Protein AF-0000000065806647 (afdb_homodimer)

Nearest PDB structures (foldseek):
  5fm0-assembly1_B  TM=8.858E-01  e=9.777E-24  Bacillus subtilis
  5fll-assembly1_A  TM=8.841E-01  e=1.327E-23  Bacillus subtilis
  5g1f-assembly1_A  TM=8.755E-01  e=1.248E-23  Bacillus subtilis
  5fm0-assembly1_A  TM=8.748E-01  e=2.163E-23  Bacillus subtilis
  5fll-assembly1_B  TM=8.699E-01  e=3.984E-23  Bacillus subtilis

Foldseek 3Di:
DKKKKKWFAAPPHTQDIDIADDDPVCVVVVVVVRVCCRCVPPVDGTPDMDMDMGDDDDDAAEFEFFDEDEDQPDDPCVLLVVLQADPQLVVLVLCQLQDPQQAAEEWEAASYHNHTDDDPPRPYAAFDQEHEPPDVPVDPDDPVVSVVRRLQRQLQVAPFWRKKWWAALDQAAQKIWIAHPVPTIYIHGNNDDHRGSRIHMYIHGHPPGPVVVSSCSRHPHHYYYDYD/DKKKKKWFAAPPHTQDIDIADDDPVCVVVVVVVRVCCRCVPPVDGTPDMDMDMGDDDDDAAEFEFFDEDEDQPDDPCVLLVVLQADPQLVVLVLCQLQDPQQAAEEWEAASYHNHTDDDPPRPYAAFDQEHEPPDVPPDPDDPVVSVVRRLQRQLQVAPFWRKKWWAALDQAAQKIWIAHPPPTIYIHGNNDDHRGSRIHMYIHGHPPGPVVVSSCSRHPHHYYYDYD

Organism: Staphylococcus epidermidis (strain ATCC 12228 / FDA PCI 1200) (NCBI:txid176280)

pLDDT: mean 89.84, std 10.52, range [40.56, 98.81]

Radius of gyration: 28.08 Å; Cα contacts (8 Å, |Δi|>4): 993; chains: 2; bounding box: 43×85×62 Å

InterPro domains:
  IPR005499 6-carboxyhexanoate--CoA ligase [MF_00668] (1-226)
  IPR005499 6-carboxyhexanoate--CoA ligase [PF03744] (2-222)

Structure (mmCIF, N/CA/C/O backbone):
data_AF-0000000065806647-model_v1
#
loop_
_entity.id
_entity.type
_entity.pdbx_description
1 polymer '6-carboxyhexanoate--CoA ligase'
#
loop_
_atom_site.group_PDB
_atom_site.id
_atom_site.type_symbol
_atom_site.label_atom_id
_atom_site.label_alt_id
_atom_site.label_comp_id
_atom_site.label_asym_id
_atom_site.label_entity_id
_atom_site.label_seq_id
_atom_site.pdbx_PDB_ins_code
_atom_site.Cartn_x
_atom_site.Cartn_y
_atom_site.Cartn_z
_atom_site.occupancy
_atom_site.B_iso_or_equiv
_atom_site.auth_seq_id
_atom_site.auth_comp_id
_atom_site.auth_asym_id
_atom_site.auth_atom_id
_atom_site.pdbx_PDB_model_num
ATOM 1 N N . MET A 1 1 ? -16.922 8.344 0.336 1 90.19 1 MET A N 1
ATOM 2 C CA . MET A 1 1 ? -15.609 8.969 0.282 1 90.19 1 MET A CA 1
ATOM 3 C C . MET A 1 1 ? -14.516 7.953 0.576 1 90.19 1 MET A C 1
ATOM 5 O O . MET A 1 1 ? -14.75 6.965 1.269 1 90.19 1 MET A O 1
ATOM 9 N N . TYR A 1 2 ? -13.414 8.172 -0.038 1 93.75 2 TYR A N 1
ATOM 10 C CA . TYR A 1 2 ? -12.258 7.297 0.129 1 93.75 2 TYR A CA 1
ATOM 11 C C . TYR A 1 2 ? -11.031 8.094 0.563 1 93.75 2 TYR A C 1
ATOM 13 O O . TYR A 1 2 ? -10.867 9.25 0.177 1 93.75 2 TYR A O 1
ATOM 21 N N . SER A 1 3 ? -10.297 7.465 1.465 1 94.5 3 SER A N 1
ATOM 22 C CA . SER A 1 3 ? -8.969 7.992 1.781 1 94.5 3 SER A CA 1
ATOM 23 C C . SER A 1 3 ? -7.906 7.395 0.87 1 94.5 3 SER A C 1
ATOM 25 O O . SER A 1 3 ? -7.867 6.18 0.666 1 94.5 3 SER A O 1
ATOM 27 N N . ILE A 1 4 ? -7.148 8.203 0.247 1 95.06 4 ILE A N 1
ATOM 28 C CA . ILE A 1 4 ? -6.031 7.746 -0.577 1 95.06 4 ILE A CA 1
ATOM 29 C C . ILE A 1 4 ? -4.719 8.273 -0.007 1 95.06 4 ILE A C 1
ATOM 31 O O . ILE A 1 4 ? -4.602 9.461 0.299 1 95.06 4 ILE A O 1
ATOM 35 N N . LYS A 1 5 ? -3.768 7.402 0.193 1 94.38 5 LYS A N 1
ATOM 36 C CA . LYS A 1 5 ? -2.469 7.73 0.772 1 94.38 5 LYS A CA 1
ATOM 37 C C . LYS A 1 5 ? -1.331 7.191 -0.09 1 94.38 5 LYS A C 1
ATOM 39 O O . LYS A 1 5 ? -1.444 6.113 -0.673 1 94.38 5 LYS A O 1
ATOM 44 N N . MET A 1 6 ? -0.292 7.949 -0.133 1 95.06 6 MET A N 1
ATOM 45 C CA . MET A 1 6 ? 0.898 7.551 -0.88 1 95.06 6 MET A CA 1
ATOM 46 C C . MET A 1 6 ? 2.156 7.738 -0.038 1 95.06 6 MET A C 1
ATOM 48 O O . MET A 1 6 ? 2.305 8.75 0.648 1 95.06 6 MET A O 1
ATOM 52 N N . ARG A 1 7 ? 2.986 6.793 -0.019 1 92.69 7 ARG A N 1
ATOM 53 C CA . ARG A 1 7 ? 4.305 6.891 0.602 1 92.69 7 ARG A CA 1
ATOM 54 C C . ARG A 1 7 ? 5.391 6.359 -0.329 1 92.69 7 ARG A C 1
ATOM 56 O O . ARG A 1 7 ? 5.262 5.258 -0.874 1 92.69 7 ARG A O 1
ATOM 63 N N . ALA A 1 8 ? 6.398 7.121 -0.507 1 93.25 8 ALA A N 1
ATOM 64 C CA . ALA A 1 8 ? 7.531 6.738 -1.348 1 93.25 8 ALA A CA 1
ATOM 65 C C . ALA A 1 8 ? 8.844 6.816 -0.569 1 93.25 8 ALA A C 1
ATOM 67 O O . ALA A 1 8 ? 9.031 7.707 0.26 1 93.25 8 ALA A O 1
ATOM 68 N N . SER A 1 9 ? 9.703 5.891 -0.825 1 91.19 9 SER A N 1
ATOM 69 C CA . SER A 1 9 ? 11 5.859 -0.146 1 91.19 9 SER A CA 1
ATOM 70 C C . SER A 1 9 ? 12.109 5.418 -1.093 1 91.19 9 SER A C 1
ATOM 72 O O . SER A 1 9 ? 11.836 4.941 -2.197 1 91.19 9 SER A O 1
ATOM 74 N N . HIS A 1 10 ? 13.312 5.738 -0.721 1 89.94 10 HIS A N 1
ATOM 75 C CA . HIS A 1 10 ? 14.539 5.227 -1.325 1 89.94 10 HIS A CA 1
ATOM 76 C C . HIS A 1 10 ? 15.438 4.578 -0.28 1 89.94 10 HIS A C 1
ATOM 78 O O . HIS A 1 10 ? 15.875 5.238 0.667 1 89.94 10 HIS A O 1
ATOM 84 N N . GLU A 1 11 ? 15.703 3.305 -0.49 1 88.62 11 GLU A N 1
ATOM 85 C CA . GLU A 1 11 ? 16.5 2.568 0.484 1 88.62 11 GLU A CA 1
ATOM 86 C C . GLU A 1 11 ? 15.961 2.756 1.898 1 88.62 11 GLU A C 1
ATOM 88 O O . GLU A 1 11 ? 16.703 3.104 2.814 1 88.62 11 GLU A O 1
ATOM 93 N N . ASP A 1 12 ? 14.648 2.738 1.975 1 86.56 12 ASP A N 1
ATOM 94 C CA . ASP A 1 12 ? 13.898 2.729 3.227 1 86.56 12 ASP A CA 1
ATOM 95 C C . ASP A 1 12 ? 13.867 4.121 3.857 1 86.56 12 ASP A C 1
ATOM 97 O O . ASP A 1 12 ? 13.375 4.289 4.973 1 86.56 12 ASP A O 1
ATOM 101 N N . ILE A 1 13 ? 14.445 5.098 3.225 1 81.62 13 ILE A N 1
ATOM 102 C CA . ILE A 1 13 ? 14.383 6.477 3.689 1 81.62 13 ILE A CA 1
ATOM 103 C C . ILE A 1 13 ? 13.188 7.188 3.045 1 81.62 13 ILE A C 1
ATOM 105 O O . ILE A 1 13 ? 13.023 7.152 1.822 1 81.62 13 ILE A O 1
ATOM 109 N N . HIS A 1 14 ? 12.453 7.738 3.816 1 82.69 14 HIS A N 1
ATOM 110 C CA . HIS A 1 14 ? 11.25 8.43 3.35 1 82.69 14 HIS A CA 1
ATOM 111 C C . HIS A 1 14 ? 11.609 9.57 2.404 1 82.69 14 HIS A C 1
ATOM 113 O O . HIS A 1 14 ? 12.492 10.375 2.701 1 82.69 14 HIS A O 1
ATOM 119 N N . ILE A 1 15 ? 10.914 9.695 1.299 1 81.88 15 ILE A N 1
ATOM 120 C CA . ILE A 1 15 ? 11.195 10.727 0.305 1 81.88 15 ILE A CA 1
ATOM 121 C C . ILE A 1 15 ? 9.969 11.609 0.111 1 81.88 15 ILE A C 1
ATOM 123 O O . ILE A 1 15 ? 10.078 12.836 0.059 1 81.88 15 ILE A O 1
ATOM 127 N N . SER A 1 16 ? 8.82 10.93 -0.002 1 82.81 16 SER A N 1
ATOM 128 C CA . SER A 1 16 ? 7.613 11.68 -0.331 1 82.81 16 SER A CA 1
ATOM 129 C C . SER A 1 16 ? 6.371 10.992 0.239 1 82.81 16 SER A C 1
ATOM 131 O O . SER A 1 16 ? 6.348 9.773 0.406 1 82.81 16 SER A O 1
ATOM 133 N N . GLY A 1 17 ? 5.375 11.805 0.562 1 85.5 17 GLY A N 1
ATOM 134 C CA . GLY A 1 17 ? 4.074 11.328 1.013 1 85.5 17 GLY A CA 1
ATOM 135 C C . GLY A 1 17 ? 2.936 12.258 0.64 1 85.5 17 GLY A C 1
ATOM 136 O O . GLY A 1 17 ? 3.164 13.414 0.283 1 85.5 17 GLY A O 1
ATOM 137 N N . ALA A 1 18 ? 1.83 11.75 0.6 1 85.75 18 ALA A N 1
ATOM 138 C CA . ALA A 1 18 ? 0.625 12.523 0.318 1 85.75 18 ALA A CA 1
ATOM 139 C C . ALA A 1 18 ? -0.629 11.766 0.733 1 85.75 18 ALA A C 1
ATOM 141 O O . ALA A 1 18 ? -0.629 10.531 0.775 1 85.75 18 ALA A O 1
ATOM 142 N N . GLU A 1 19 ? -1.592 12.547 1.037 1 89.94 19 GLU A N 1
ATOM 143 C CA . GLU A 1 19 ? -2.873 11.938 1.384 1 89.94 19 GLU A CA 1
ATOM 144 C C . GLU A 1 19 ? -4.027 12.898 1.125 1 89.94 19 GLU A C 1
ATOM 146 O O . GLU A 1 19 ? -3.846 14.117 1.139 1 89.94 19 GLU A O 1
ATOM 151 N N . THR A 1 20 ? -5.141 12.352 0.835 1 88.38 20 THR A N 1
ATOM 152 C CA . THR A 1 20 ? -6.383 13.125 0.776 1 88.38 20 THR A CA 1
ATOM 153 C C . THR A 1 20 ? -7.594 12.203 0.868 1 88.38 20 THR A C 1
ATOM 155 O O . THR A 1 20 ? -7.445 10.977 0.951 1 88.38 20 THR A O 1
ATOM 158 N N . MET A 1 21 ? -8.688 12.742 1.004 1 91 21 MET A N 1
ATOM 159 C CA . MET A 1 21 ? -9.961 12.039 0.868 1 91 21 MET A CA 1
ATOM 160 C C . MET A 1 21 ? -10.758 12.578 -0.315 1 91 21 MET A C 1
ATOM 162 O O . MET A 1 21 ? -10.781 13.789 -0.553 1 91 21 MET A O 1
ATOM 166 N N . CYS A 1 22 ? -11.344 11.719 -1.02 1 89.75 22 CYS A N 1
ATOM 167 C CA . CYS A 1 22 ? -12.07 12.148 -2.211 1 89.75 22 CYS A CA 1
ATOM 168 C C . CYS A 1 22 ? -13.188 11.164 -2.547 1 89.75 22 CYS A C 1
ATOM 170 O O . CYS A 1 22 ? -13.32 10.125 -1.902 1 89.75 22 CYS A O 1
ATOM 172 N N . GLU A 1 23 ? -14.008 11.602 -3.494 1 90.69 23 GLU A N 1
ATOM 173 C CA . GLU A 1 23 ? -15.055 10.727 -4 1 90.69 23 GLU A CA 1
ATOM 174 C C . GLU A 1 23 ? -14.492 9.664 -4.941 1 90.69 23 GLU A C 1
ATOM 176 O O . GLU A 1 23 ? -13.391 9.82 -5.469 1 90.69 23 GLU A O 1
ATOM 181 N N . PHE A 1 24 ? -15.219 8.609 -5.16 1 91.06 24 PHE A N 1
ATOM 182 C CA . PHE A 1 24 ? -14.805 7.473 -5.969 1 91.06 24 PHE A CA 1
ATOM 183 C C . PHE A 1 24 ? -14.383 7.926 -7.363 1 91.06 24 PHE A C 1
ATOM 185 O O . PHE A 1 24 ? -13.375 7.449 -7.891 1 91.06 24 PHE A O 1
ATOM 192 N N . GLU A 1 25 ? -15.094 8.867 -7.879 1 92.31 25 GLU A N 1
ATOM 193 C CA . GLU A 1 25 ? -14.875 9.297 -9.258 1 92.31 25 GLU A CA 1
ATOM 194 C C . GLU A 1 25 ? -13.523 9.984 -9.414 1 92.31 25 GLU A C 1
ATOM 196 O O . GLU A 1 25 ? -12.984 10.062 -10.523 1 92.31 25 GLU A O 1
ATOM 201 N N . ASP A 1 26 ? -12.961 10.414 -8.305 1 92.56 26 ASP A N 1
ATOM 202 C CA . ASP A 1 26 ? -11.711 11.164 -8.367 1 92.56 26 ASP A CA 1
ATOM 203 C C . ASP A 1 26 ? -10.516 10.273 -8.047 1 92.56 26 ASP A C 1
ATOM 205 O O . ASP A 1 26 ? -9.359 10.688 -8.203 1 92.56 26 ASP A O 1
ATOM 209 N N . LEU A 1 27 ? -10.68 9.062 -7.633 1 93.75 27 LEU A N 1
ATOM 210 C CA . LEU A 1 27 ? -9.633 8.188 -7.137 1 93.75 27 LEU A CA 1
ATOM 211 C C . LEU A 1 27 ? -8.57 7.949 -8.203 1 93.75 27 LEU A C 1
ATOM 213 O O . LEU A 1 27 ? -7.371 8.031 -7.918 1 93.75 27 LEU A O 1
ATOM 217 N N . GLU A 1 28 ? -9.016 7.664 -9.398 1 93.38 28 GLU A N 1
ATOM 218 C CA . GLU A 1 28 ? -8.055 7.383 -10.461 1 93.38 28 GLU A CA 1
ATOM 219 C C . GLU A 1 28 ? -7.145 8.578 -10.719 1 93.38 28 GLU A C 1
ATOM 221 O O . GLU A 1 28 ? -5.945 8.414 -10.938 1 93.38 28 GLU A O 1
ATOM 226 N N . ASN A 1 29 ? -7.75 9.711 -10.688 1 93.62 29 ASN A N 1
ATOM 227 C CA . ASN A 1 29 ? -6.977 10.93 -10.883 1 93.62 29 ASN A CA 1
ATOM 228 C C . ASN A 1 29 ? -5.941 11.125 -9.781 1 93.62 29 ASN A C 1
ATOM 230 O O . ASN A 1 29 ? -4.797 11.492 -10.055 1 93.62 29 ASN A O 1
ATOM 234 N N . TYR A 1 30 ? -6.297 10.945 -8.586 1 93 30 TYR A N 1
ATOM 235 C CA . TYR A 1 30 ? -5.367 11.102 -7.469 1 93 30 TYR A CA 1
ATOM 236 C C . TYR A 1 30 ? -4.293 10.016 -7.496 1 93 30 TYR A C 1
ATOM 238 O O . TYR A 1 30 ? -3.148 10.258 -7.109 1 93 30 TYR A O 1
ATOM 246 N N . LEU A 1 31 ? -4.703 8.82 -7.945 1 95.06 31 LEU A N 1
ATOM 247 C CA . LEU A 1 31 ? -3.711 7.762 -8.117 1 95.06 31 LEU A CA 1
ATOM 248 C C . LEU A 1 31 ? -2.598 8.211 -9.062 1 95.06 31 LEU A C 1
ATOM 250 O O . LEU A 1 31 ? -1.416 8.07 -8.742 1 95.06 31 LEU A O 1
ATOM 254 N N . LYS A 1 32 ? -3.016 8.742 -10.133 1 93.5 32 LYS A N 1
ATOM 255 C CA . LYS A 1 32 ? -2.061 9.227 -11.125 1 93.5 32 LYS A CA 1
ATOM 256 C C . LYS A 1 32 ? -1.234 10.383 -10.562 1 93.5 32 LYS A C 1
ATOM 258 O O . LYS A 1 32 ? -0.014 10.422 -10.742 1 93.5 32 LYS A O 1
ATOM 263 N N . LYS A 1 33 ? -1.875 11.312 -9.922 1 91.44 33 LYS A N 1
ATOM 264 C CA . LYS A 1 33 ? -1.213 12.477 -9.344 1 91.44 33 LYS A CA 1
ATOM 265 C C . LYS A 1 33 ? -0.153 12.055 -8.328 1 91.44 33 LYS A C 1
ATOM 267 O O . LYS A 1 33 ? 0.973 12.555 -8.359 1 91.44 33 LYS A O 1
ATOM 272 N N . TYR A 1 34 ? -0.511 11.125 -7.469 1 93.31 34 TYR A N 1
ATOM 273 C CA . TYR A 1 34 ? 0.404 10.688 -6.422 1 93.31 34 TYR A CA 1
ATOM 274 C C . TYR A 1 34 ? 1.545 9.859 -7.008 1 93.31 34 TYR A C 1
ATOM 276 O O . TYR A 1 34 ? 2.684 9.953 -6.543 1 93.31 34 TYR A O 1
ATOM 284 N N . PHE A 1 35 ? 1.245 9.102 -8.047 1 94.06 35 PHE A N 1
ATOM 285 C CA . PHE A 1 35 ? 2.283 8.359 -8.75 1 94.06 35 PHE A CA 1
ATOM 286 C C . PHE A 1 35 ? 3.32 9.305 -9.336 1 94.06 35 PHE A C 1
ATOM 288 O O . PHE A 1 35 ? 4.523 9.133 -9.125 1 94.06 35 PHE A O 1
ATOM 295 N N . ASN A 1 36 ? 2.826 10.32 -9.969 1 91.44 36 ASN A N 1
ATOM 296 C CA . ASN A 1 36 ? 3.711 11.297 -10.594 1 91.44 36 ASN A CA 1
ATOM 297 C C . ASN A 1 36 ? 4.512 12.078 -9.547 1 91.44 36 ASN A C 1
ATOM 299 O O . ASN A 1 36 ? 5.699 12.336 -9.734 1 91.44 36 ASN A O 1
ATOM 303 N N . LYS A 1 37 ? 3.869 12.461 -8.5 1 87.88 37 LYS A N 1
ATOM 304 C CA . LYS A 1 37 ? 4.547 13.164 -7.418 1 87.88 37 LYS A CA 1
ATOM 305 C C . LYS A 1 37 ? 5.707 12.344 -6.863 1 87.88 37 LYS A C 1
ATOM 307 O O . LYS A 1 37 ? 6.785 12.875 -6.598 1 87.88 37 LYS A O 1
ATOM 312 N N . ALA A 1 38 ? 5.492 11.07 -6.699 1 90.06 38 ALA A N 1
ATOM 313 C CA . ALA A 1 38 ? 6.5 10.188 -6.121 1 90.06 38 ALA A CA 1
ATOM 314 C C . ALA A 1 38 ? 7.691 10.023 -7.059 1 90.06 38 ALA A C 1
ATOM 316 O O . ALA A 1 38 ? 8.844 10.18 -6.645 1 90.06 38 ALA A O 1
ATOM 317 N N . PHE A 1 39 ? 7.48 9.75 -8.305 1 89.44 39 PHE A N 1
ATOM 318 C CA . PHE A 1 39 ? 8.547 9.375 -9.227 1 89.44 39 PHE A CA 1
ATOM 319 C C . PHE A 1 39 ? 9.188 10.617 -9.836 1 89.44 39 PHE A C 1
ATOM 321 O O . PHE A 1 39 ? 10.281 10.539 -10.406 1 89.44 39 PHE A O 1
ATOM 328 N N . ASN A 1 40 ? 8.547 11.75 -9.82 1 78.81 40 ASN A N 1
ATOM 329 C CA . ASN A 1 40 ? 9.148 12.977 -10.328 1 78.81 40 ASN A CA 1
ATOM 330 C C . ASN A 1 40 ? 9.688 13.852 -9.203 1 78.81 40 ASN A C 1
ATOM 332 O O . ASN A 1 40 ? 9.938 15.047 -9.398 1 78.81 40 ASN A O 1
ATOM 336 N N . HIS A 1 41 ? 9.844 13.219 -8.117 1 67.81 41 HIS A N 1
ATOM 337 C CA . HIS A 1 41 ? 10.289 14.016 -6.977 1 67.81 41 HIS A CA 1
ATOM 338 C C . HIS A 1 41 ? 11.758 14.398 -7.117 1 67.81 41 HIS A C 1
ATOM 340 O O . HIS A 1 41 ? 12.555 13.633 -7.652 1 67.81 41 HIS A O 1
ATOM 346 N N . GLU A 1 42 ? 11.953 15.555 -6.746 1 60.94 42 GLU A N 1
ATOM 347 C CA . GLU A 1 42 ? 13.266 16.172 -6.887 1 60.94 42 GLU A CA 1
ATOM 348 C C . GLU A 1 42 ? 14.328 15.383 -6.133 1 60.94 42 GLU A C 1
ATOM 350 O O . GLU A 1 42 ? 15.508 15.43 -6.484 1 60.94 42 GLU A O 1
ATOM 355 N N . ASN A 1 43 ? 13.852 14.727 -5.074 1 56.84 43 ASN A N 1
ATOM 356 C CA . ASN A 1 43 ? 14.812 14.086 -4.18 1 56.84 43 ASN A CA 1
ATOM 357 C C . ASN A 1 43 ? 15.305 12.758 -4.742 1 56.84 43 ASN A C 1
ATOM 359 O O . ASN A 1 43 ? 16.078 12.055 -4.09 1 56.84 43 ASN A O 1
ATOM 363 N N . GLY A 1 44 ? 14.992 12.438 -6.031 1 62.25 44 GLY A N 1
ATOM 364 C CA . GLY A 1 44 ? 15.648 11.297 -6.637 1 62.25 44 GLY A CA 1
ATOM 365 C C . GLY A 1 44 ? 14.68 10.203 -7.059 1 62.25 44 GLY A C 1
ATOM 366 O O . GLY A 1 44 ? 13.461 10.406 -7.027 1 62.25 44 GLY A O 1
ATOM 367 N N . ASN A 1 45 ? 15.312 9.141 -7.449 1 78.38 45 ASN A N 1
ATOM 368 C CA . ASN A 1 45 ? 14.609 7.965 -7.941 1 78.38 45 ASN A CA 1
ATOM 369 C C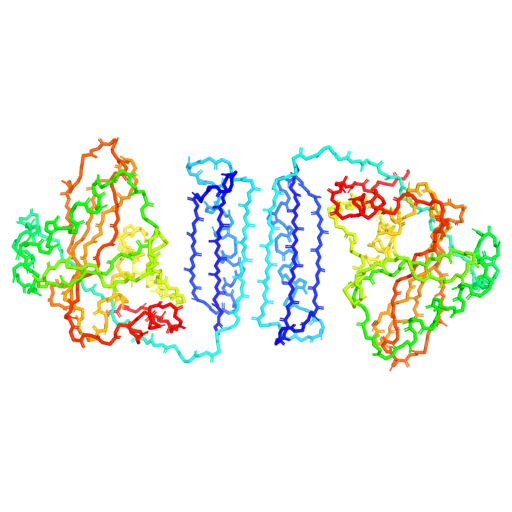 . ASN A 1 45 ? 14.148 7.066 -6.797 1 78.38 45 ASN A C 1
ATOM 371 O O . ASN A 1 45 ? 14.945 6.684 -5.941 1 78.38 45 ASN A O 1
ATOM 375 N N . ILE A 1 46 ? 12.906 6.949 -6.641 1 88.94 46 ILE A N 1
ATOM 376 C CA . ILE A 1 46 ? 12.375 6.102 -5.578 1 88.94 46 ILE A CA 1
ATOM 377 C C . ILE A 1 46 ? 12.477 4.633 -5.996 1 88.94 46 ILE A C 1
ATOM 379 O O . ILE A 1 46 ? 12.5 4.32 -7.188 1 88.94 46 ILE A O 1
ATOM 383 N N . ASP A 1 47 ? 12.719 3.793 -5.047 1 94.12 47 ASP A N 1
ATOM 384 C CA . ASP A 1 47 ? 12.734 2.359 -5.324 1 94.12 47 ASP A CA 1
ATOM 385 C C . ASP A 1 47 ? 11.516 1.671 -4.703 1 94.12 47 ASP A C 1
ATOM 387 O O . ASP A 1 47 ? 11.344 0.459 -4.852 1 94.12 47 ASP A O 1
ATOM 391 N N . PHE A 1 48 ? 10.758 2.471 -4.039 1 95.88 48 PHE A N 1
ATOM 392 C CA . PHE A 1 48 ? 9.578 1.914 -3.396 1 95.88 48 PHE A CA 1
ATOM 393 C C . PHE A 1 48 ? 8.445 2.934 -3.373 1 95.88 48 PHE A C 1
ATOM 395 O O . PHE A 1 48 ? 8.664 4.105 -3.059 1 95.88 48 PHE A O 1
ATOM 402 N N . LEU A 1 49 ? 7.223 2.555 -3.715 1 96.88 49 LEU A N 1
ATOM 403 C CA . LEU A 1 49 ? 6.004 3.361 -3.67 1 96.88 49 LEU A CA 1
ATOM 404 C C . LEU A 1 49 ? 4.824 2.533 -3.176 1 96.88 49 LEU A C 1
ATOM 406 O O . LEU A 1 49 ? 4.578 1.435 -3.68 1 96.88 49 LEU A O 1
ATOM 410 N N . ASN A 1 50 ? 4.184 2.992 -2.191 1 97.75 50 ASN A N 1
ATOM 411 C CA . ASN A 1 50 ? 2.959 2.369 -1.699 1 97.75 50 ASN A CA 1
ATOM 412 C C . ASN A 1 50 ? 1.766 3.312 -1.812 1 97.75 50 ASN A C 1
ATOM 414 O O . ASN A 1 50 ? 1.839 4.469 -1.389 1 97.75 50 ASN A O 1
ATOM 418 N N . LEU A 1 51 ? 0.742 2.863 -2.441 1 97.88 51 LEU A N 1
ATOM 419 C CA . LEU A 1 51 ? -0.53 3.57 -2.541 1 97.88 51 LEU A CA 1
ATOM 420 C C . LEU A 1 51 ? -1.645 2.781 -1.861 1 97.88 51 LEU A C 1
ATOM 422 O O . LEU A 1 51 ? -1.814 1.587 -2.123 1 97.88 51 LEU A O 1
ATOM 426 N N . LYS A 1 52 ? -2.367 3.461 -1.009 1 97.19 52 LYS A N 1
ATOM 427 C CA . LYS A 1 52 ? -3.428 2.818 -0.236 1 97.19 52 LYS A CA 1
ATOM 428 C C . LYS A 1 52 ? -4.742 3.58 -0.372 1 97.19 52 LYS A C 1
ATOM 430 O O . LYS A 1 52 ? -4.777 4.805 -0.23 1 97.19 52 LYS A O 1
ATOM 435 N N . ILE A 1 53 ? -5.777 2.881 -0.68 1 96.5 53 ILE A N 1
ATOM 436 C CA . ILE A 1 53 ? -7.121 3.445 -0.77 1 96.5 53 ILE A CA 1
ATOM 437 C C . ILE A 1 53 ? -8.047 2.736 0.219 1 96.5 53 ILE A C 1
ATOM 439 O O . ILE A 1 53 ? -8.109 1.505 0.241 1 96.5 53 ILE A O 1
ATOM 443 N N . GLU A 1 54 ? -8.75 3.5 1.002 1 95.75 54 GLU A N 1
ATOM 444 C CA . GLU A 1 54 ? -9.656 2.953 2.012 1 95.75 54 GLU A CA 1
ATOM 445 C C . GLU A 1 54 ? -10.977 3.723 2.045 1 95.75 54 GLU A C 1
ATOM 447 O O . GLU A 1 54 ? -10.984 4.953 1.979 1 95.75 54 GLU A O 1
ATOM 452 N N . LYS A 1 55 ? -12.031 2.955 2.094 1 94.62 55 LYS A N 1
ATOM 453 C CA . LYS A 1 55 ? -13.32 3.609 2.277 1 94.62 55 LYS A CA 1
ATOM 454 C C . LYS A 1 55 ? -13.414 4.266 3.652 1 94.62 55 LYS A C 1
ATOM 456 O O . LYS A 1 55 ? -13.023 3.666 4.66 1 94.62 55 LYS A O 1
ATOM 461 N N . VAL A 1 56 ? -13.867 5.527 3.707 1 93.5 56 VAL A N 1
ATOM 462 C CA . VAL A 1 56 ? -14.023 6.254 4.965 1 93.5 56 VAL A CA 1
ATOM 463 C C . VAL A 1 56 ? -15.328 5.836 5.637 1 93.5 56 VAL A C 1
ATOM 465 O O . VAL A 1 56 ? -16.422 6.066 5.102 1 93.5 56 VAL A O 1
ATOM 468 N N . LYS A 1 57 ? -15.281 5.219 6.746 1 90.38 57 LYS A N 1
ATOM 469 C CA . LYS A 1 57 ? -16.453 4.676 7.422 1 90.38 57 LYS A CA 1
ATOM 470 C C . LYS A 1 57 ? -16.922 5.605 8.539 1 90.38 57 LYS A C 1
ATOM 472 O O . LYS A 1 57 ? -18.125 5.66 8.844 1 90.38 57 LYS A O 1
ATOM 477 N N . ALA A 1 58 ? -16.047 6.379 9.141 1 91.44 58 ALA A N 1
ATOM 478 C CA . ALA A 1 58 ? -16.391 7.305 10.219 1 91.44 58 ALA A CA 1
ATOM 479 C C . ALA A 1 58 ? -16.906 8.625 9.664 1 91.44 58 ALA A C 1
ATOM 481 O O . ALA A 1 58 ? -16.609 9 8.531 1 91.44 58 ALA A O 1
ATOM 482 N N . PRO A 1 59 ? -17.766 9.32 10.484 1 93.06 59 PRO A N 1
ATOM 483 C CA . PRO A 1 59 ? -18.234 10.641 10.047 1 93.06 59 PRO A CA 1
ATOM 484 C C . PRO A 1 59 ? -17.094 11.633 9.828 1 93.06 59 PRO A C 1
ATOM 486 O O . PRO A 1 59 ? -16.141 11.656 10.602 1 93.06 59 PRO A O 1
ATOM 489 N N . ILE A 1 60 ? -17.234 12.391 8.852 1 93.19 60 ILE A N 1
ATOM 490 C CA . ILE A 1 60 ? -16.219 13.383 8.5 1 93.19 60 ILE A CA 1
ATOM 491 C C . ILE A 1 60 ? -16.516 14.695 9.227 1 93.19 60 ILE A C 1
ATOM 493 O O . ILE A 1 60 ? -17.641 15.211 9.164 1 93.19 60 ILE A O 1
ATOM 497 N N . GLN A 1 61 ? -15.586 15.164 9.93 1 94.25 61 GLN A N 1
ATOM 498 C CA . GLN A 1 61 ? -15.703 16.469 10.555 1 94.25 61 GLN A CA 1
ATOM 499 C C . GLN A 1 61 ? -15.258 17.578 9.602 1 94.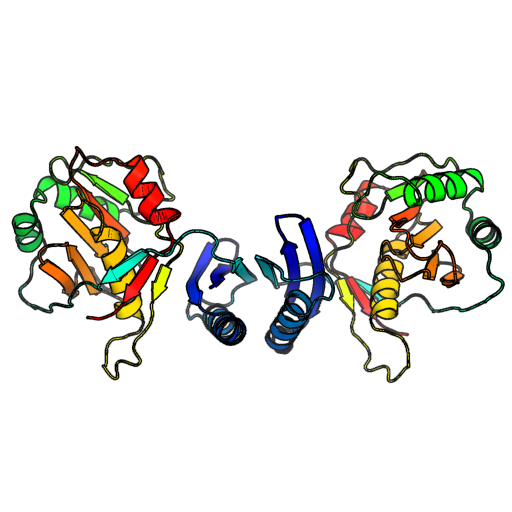25 61 GLN A C 1
ATOM 501 O O . GLN A 1 61 ? -14.164 17.516 9.031 1 94.25 61 GLN A O 1
ATOM 506 N N . THR A 1 62 ? -16.125 18.578 9.461 1 93.81 62 THR A N 1
ATOM 507 C CA . THR A 1 62 ? -15.797 19.703 8.594 1 93.81 62 THR A CA 1
ATOM 508 C C . THR A 1 62 ? -15.188 20.844 9.398 1 93.81 62 THR A C 1
ATOM 510 O O . THR A 1 62 ? -15.742 21.266 10.414 1 93.81 62 THR A O 1
ATOM 513 N N . LEU A 1 63 ? -14.031 21.312 8.984 1 94.88 63 LEU A N 1
ATOM 514 C CA . LEU A 1 63 ? -13.352 22.438 9.625 1 94.88 63 LEU A CA 1
ATOM 515 C C . LEU A 1 63 ? -13.172 23.594 8.648 1 94.88 63 LEU A C 1
ATOM 517 O O . LEU A 1 63 ? -12.914 23.375 7.461 1 94.88 63 LEU A O 1
ATOM 521 N N . VAL A 1 64 ? -13.281 24.75 9.164 1 93 64 VAL A N 1
ATOM 522 C CA . VAL A 1 64 ? -13.023 25.938 8.359 1 93 64 VAL A CA 1
ATOM 523 C C . VAL A 1 64 ? -11.547 26.297 8.414 1 93 64 VAL A C 1
ATOM 525 O O . VAL A 1 64 ? -10.969 26.391 9.5 1 93 64 VAL A O 1
ATOM 528 N N . ALA A 1 65 ? -10.969 26.516 7.281 1 93.44 65 ALA A N 1
ATOM 529 C CA . ALA A 1 65 ? -9.531 26.781 7.176 1 93.44 65 ALA A CA 1
ATOM 530 C C . ALA A 1 65 ? -9.148 28.031 7.945 1 93.44 65 ALA A C 1
ATOM 532 O O . ALA A 1 65 ? -9.859 29.047 7.902 1 93.44 65 ALA A O 1
ATOM 533 N N . LEU A 1 66 ? -7.996 27.953 8.602 1 95.12 66 LEU A N 1
ATOM 534 C CA . LEU A 1 66 ? -7.453 29.141 9.25 1 95.12 66 LEU A CA 1
ATOM 535 C C . LEU A 1 66 ? -7.191 30.25 8.234 1 95.12 66 LEU A C 1
ATOM 537 O O . LEU A 1 66 ? -6.688 29.984 7.141 1 95.12 66 LEU A O 1
ATOM 541 N N . PRO A 1 67 ? -7.582 31.453 8.539 1 93 67 PRO A N 1
ATOM 542 C CA . PRO A 1 67 ? -7.242 32.562 7.625 1 93 67 PRO A CA 1
ATOM 543 C C . PRO A 1 67 ? -5.738 32.812 7.531 1 93 67 PRO A C 1
ATOM 545 O O . PRO A 1 67 ? -5.035 32.75 8.547 1 93 67 PRO A O 1
ATOM 548 N N . VAL A 1 68 ? -5.293 33.062 6.328 1 91.81 68 VAL A N 1
ATOM 549 C CA . VAL A 1 68 ? -3.885 33.375 6.113 1 91.81 68 VAL A CA 1
ATOM 550 C C . VAL A 1 68 ? -3.656 34.875 6.367 1 91.81 68 VAL A C 1
ATOM 552 O O . VAL A 1 68 ? -4.355 35.719 5.812 1 91.81 68 VAL A O 1
ATOM 555 N N . VAL A 1 69 ? -2.768 35.125 7.23 1 87.88 69 VAL A N 1
ATOM 556 C CA . VAL A 1 69 ? -2.395 36.5 7.535 1 87.88 69 VAL A CA 1
ATOM 557 C C . VAL A 1 69 ? -0.893 36.688 7.332 1 87.88 69 VAL A C 1
ATOM 559 O O . VAL A 1 69 ? -0.088 35.906 7.871 1 87.88 69 VAL A O 1
ATOM 562 N N . GLU A 1 70 ? -0.59 37.594 6.492 1 86.5 70 GLU A N 1
ATOM 563 C CA . GLU A 1 70 ? 0.822 37.875 6.258 1 86.5 70 GLU A CA 1
ATOM 564 C C . GLU A 1 70 ? 1.217 39.25 6.828 1 86.5 70 GLU A C 1
ATOM 566 O O . GLU A 1 70 ? 0.625 40.25 6.48 1 86.5 70 GLU A O 1
ATOM 571 N N . ASN A 1 71 ? 1.978 39.219 7.766 1 87.62 71 ASN A N 1
ATOM 572 C CA . ASN A 1 71 ? 2.598 40.406 8.359 1 87.62 71 ASN A CA 1
ATOM 573 C C . ASN A 1 71 ? 4.113 40.25 8.469 1 87.62 71 ASN A C 1
ATOM 575 O O . ASN A 1 71 ? 4.602 39.438 9.258 1 87.62 71 ASN A O 1
ATOM 579 N N . LEU A 1 72 ? 4.832 41.062 7.754 1 85.38 72 LEU A N 1
ATOM 580 C CA . LEU A 1 72 ? 6.281 40.938 7.652 1 85.38 72 LEU A CA 1
ATOM 581 C C . LEU A 1 72 ? 6.945 41.281 8.992 1 85.38 72 LEU A C 1
ATOM 583 O O . LEU A 1 72 ? 8.094 40.906 9.227 1 85.38 72 LEU A O 1
ATOM 587 N N . ASN A 1 73 ? 6.227 41.906 9.844 1 87.94 73 ASN A N 1
ATOM 588 C CA . ASN A 1 73 ? 6.812 42.344 11.109 1 87.94 73 ASN A CA 1
ATOM 589 C C . ASN A 1 73 ? 6.543 41.344 12.227 1 87.94 73 ASN A C 1
ATOM 591 O O . ASN A 1 73 ? 6.969 41.562 13.367 1 87.94 73 ASN A O 1
ATOM 595 N N . ASP A 1 74 ? 5.918 40.281 11.883 1 91.06 74 ASP A N 1
ATOM 596 C CA . ASP A 1 74 ? 5.621 39.281 12.898 1 91.06 74 ASP A CA 1
ATOM 597 C C . ASP A 1 74 ? 6.906 38.625 13.414 1 91.06 74 ASP A C 1
ATOM 599 O O . ASP A 1 74 ? 7.758 38.219 12.633 1 91.06 74 ASP A O 1
ATOM 603 N N . THR A 1 75 ? 7.035 38.656 14.711 1 93.69 75 THR A N 1
ATOM 604 C CA . THR A 1 75 ? 8.102 37.875 15.336 1 93.69 75 THR A CA 1
ATOM 605 C C . THR A 1 75 ? 7.523 36.688 16.141 1 93.69 75 THR A C 1
ATOM 607 O O . THR A 1 75 ? 6.406 36.781 16.641 1 93.69 75 THR A O 1
ATOM 610 N N . LEU A 1 76 ? 8.258 35.719 16.281 1 96.56 76 LEU A N 1
ATOM 611 C CA . LEU A 1 76 ? 7.812 34.531 17 1 96.56 76 LEU A CA 1
ATOM 612 C C . LEU A 1 76 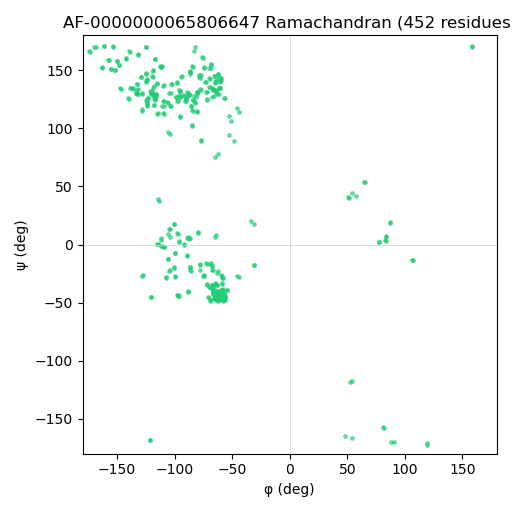? 7.477 34.875 18.453 1 96.56 76 LEU A C 1
ATOM 614 O O . LEU A 1 76 ? 6.484 34.375 19 1 96.56 76 LEU A O 1
ATOM 618 N N . THR A 1 77 ? 8.336 35.688 19.016 1 96.31 77 THR A N 1
ATOM 619 C CA . THR A 1 77 ? 8.156 36.094 20.406 1 96.31 77 THR A CA 1
ATOM 620 C C . THR A 1 77 ? 6.828 36.812 20.594 1 96.31 77 THR A C 1
ATOM 622 O O . THR A 1 77 ? 6.098 36.531 21.562 1 96.31 77 THR A O 1
ATOM 625 N N . GLN A 1 78 ? 6.547 37.688 19.75 1 96.44 78 GLN A N 1
ATOM 626 C CA . GLN A 1 78 ? 5.297 38.438 19.828 1 96.44 78 GLN A CA 1
ATOM 627 C C . GLN A 1 78 ? 4.094 37.531 19.625 1 96.44 78 GLN A C 1
ATOM 629 O O . GLN A 1 78 ? 3.098 37.625 20.344 1 96.44 78 GLN A O 1
ATOM 634 N N . LEU A 1 79 ? 4.164 36.688 18.656 1 97.69 79 LEU A N 1
ATOM 635 C CA . LEU A 1 79 ? 3.076 35.75 18.359 1 97.69 79 LEU A CA 1
ATOM 636 C C . LEU A 1 79 ? 2.85 34.812 19.531 1 97.69 79 LEU A C 1
ATOM 638 O O . LEU A 1 79 ? 1.706 34.531 19.906 1 97.69 79 LEU A O 1
ATOM 642 N N . ALA A 1 80 ? 3.941 34.312 20.078 1 98.19 80 ALA A N 1
ATOM 643 C CA . ALA A 1 80 ? 3.855 33.438 21.25 1 98.19 80 ALA A CA 1
ATOM 644 C C . ALA A 1 80 ? 3.15 34.125 22.406 1 98.19 80 ALA A C 1
ATOM 646 O O . ALA A 1 80 ? 2.24 33.562 23.016 1 98.19 80 ALA A O 1
ATOM 647 N N . LYS A 1 81 ? 3.584 35.281 22.641 1 97.31 81 LYS A N 1
ATOM 648 C CA . LYS A 1 81 ? 2.994 36.062 23.734 1 97.31 81 LYS A CA 1
ATOM 649 C C . LYS A 1 81 ? 1.493 36.25 23.516 1 97.31 81 LYS A C 1
ATOM 651 O O . LYS A 1 81 ? 0.709 36.094 24.469 1 97.31 81 LYS A O 1
ATOM 656 N N . GLN A 1 82 ? 1.104 36.469 22.344 1 97.44 82 GLN A N 1
ATOM 657 C CA . GLN A 1 82 ? -0.292 36.75 22.016 1 97.44 82 GLN A CA 1
ATOM 658 C C . GLN A 1 82 ? -1.145 35.5 22.125 1 97.44 82 GLN A C 1
ATOM 660 O O . GLN A 1 82 ? -2.373 35.594 22.203 1 97.44 82 GLN A O 1
ATOM 665 N N . THR A 1 83 ? -0.567 34.375 22.156 1 98.06 83 THR A N 1
ATOM 666 C CA . THR A 1 83 ? -1.329 33.125 22.141 1 98.06 83 THR A CA 1
ATOM 667 C C . THR A 1 83 ? -1.159 32.344 23.438 1 98.06 83 THR A C 1
ATOM 669 O O . THR A 1 83 ? -1.632 31.219 23.562 1 98.06 83 THR A O 1
ATOM 672 N N . GLY A 1 84 ? -0.399 32.875 24.344 1 97.12 84 GLY A N 1
ATOM 673 C CA . GLY A 1 84 ? -0.254 32.25 25.641 1 97.12 84 GLY A CA 1
ATOM 674 C C . GLY A 1 84 ? 0.846 31.203 25.688 1 97.12 84 GLY A C 1
ATOM 675 O O . GLY A 1 84 ? 0.838 30.328 26.547 1 97.12 84 GLY A O 1
ATOM 676 N N . VAL A 1 85 ? 1.75 31.234 24.766 1 98.56 85 VAL A N 1
ATOM 677 C CA . VAL A 1 85 ? 2.938 30.391 24.797 1 98.56 85 VAL A CA 1
ATOM 678 C C . VAL A 1 85 ? 4.074 31.125 25.516 1 98.56 85 VAL A C 1
ATOM 680 O O . VAL A 1 85 ? 4.445 32.219 25.125 1 98.56 85 VAL A O 1
ATOM 683 N N . SER A 1 86 ? 4.578 30.516 26.516 1 98.62 86 SER A N 1
ATOM 684 C CA . SER A 1 86 ? 5.652 31.141 27.266 1 98.62 86 SER A CA 1
ATOM 685 C C . SER A 1 86 ? 6.934 31.219 26.438 1 98.62 86 SER A C 1
ATOM 687 O O . SER A 1 86 ? 7.137 30.422 25.516 1 98.62 86 SER A O 1
ATOM 689 N N . GLU A 1 87 ? 7.758 32.188 26.781 1 97.81 87 GLU A N 1
ATOM 690 C CA . GLU A 1 87 ? 9.055 32.281 26.125 1 97.81 87 GLU A CA 1
ATOM 691 C C . GLU A 1 87 ? 9.883 31.016 26.297 1 97.81 87 GLU A C 1
ATOM 693 O O . GLU A 1 87 ? 10.578 30.594 25.375 1 97.81 87 GLU A O 1
ATOM 698 N N . TYR A 1 88 ? 9.773 30.484 27.422 1 97.56 88 TYR A N 1
ATOM 699 C CA . TYR A 1 88 ? 10.5 29.25 27.719 1 97.56 88 TYR A CA 1
ATOM 700 C C . TYR A 1 88 ? 10.039 28.125 26.812 1 97.56 88 TYR A C 1
ATOM 702 O O . TYR A 1 88 ? 10.859 27.406 26.234 1 97.56 88 TYR A O 1
ATOM 710 N N . ALA A 1 89 ? 8.773 27.953 26.703 1 98.38 89 ALA A N 1
ATOM 711 C CA . ALA A 1 89 ? 8.219 26.906 25.859 1 98.38 89 ALA A CA 1
ATOM 712 C C . ALA A 1 89 ? 8.617 27.125 24.391 1 98.38 89 ALA A C 1
ATOM 714 O O . ALA A 1 89 ? 8.969 26.172 23.688 1 98.38 89 ALA A O 1
ATOM 715 N N . LEU A 1 90 ? 8.531 28.344 23.938 1 98.5 90 LEU A N 1
ATOM 716 C CA . LEU A 1 90 ? 8.938 28.672 22.578 1 98.5 90 LEU A CA 1
ATOM 717 C C . LEU A 1 90 ? 10.391 28.281 22.328 1 98.5 90 LEU A C 1
ATOM 719 O O . LEU A 1 90 ? 10.711 27.656 21.312 1 98.5 90 LEU A O 1
ATOM 723 N N . ASN A 1 91 ? 11.234 28.641 23.266 1 97.88 91 ASN A N 1
ATOM 724 C CA . ASN A 1 91 ? 12.656 28.328 23.141 1 97.88 91 ASN A CA 1
ATOM 725 C C . ASN A 1 91 ? 12.898 26.828 23.125 1 97.88 91 ASN A C 1
ATOM 727 O O . ASN A 1 91 ? 13.758 26.344 22.375 1 97.88 91 ASN A O 1
ATOM 731 N N . LYS A 1 92 ? 12.219 26.156 23.922 1 97.5 92 LYS A N 1
ATOM 732 C CA . LYS A 1 92 ? 12.328 24.703 23.906 1 97.5 92 LYS A CA 1
ATOM 733 C C . LYS A 1 92 ? 11.906 24.141 22.547 1 97.5 92 LYS A C 1
ATOM 735 O O . LYS A 1 92 ? 12.547 23.219 22.031 1 97.5 92 LYS A O 1
ATOM 740 N N . GLY A 1 93 ? 10.812 24.641 22.016 1 97 93 GLY A N 1
ATOM 741 C CA . GLY A 1 93 ? 10.391 24.234 20.688 1 97 93 GLY A CA 1
ATOM 742 C C . GLY A 1 93 ? 11.445 24.484 19.625 1 97 93 GLY A C 1
ATOM 743 O O . GLY A 1 93 ? 11.695 23.625 18.781 1 97 93 GLY A O 1
ATOM 744 N N . LEU A 1 94 ? 12.047 25.641 19.688 1 96.12 94 LEU A N 1
ATOM 745 C CA . LEU A 1 94 ? 13.086 26 18.734 1 96.12 94 LEU A CA 1
ATOM 746 C C . LEU A 1 94 ? 14.297 25.078 18.875 1 96.12 94 LEU A C 1
ATOM 748 O O . LEU A 1 94 ? 14.969 24.781 17.891 1 96.12 94 LEU A O 1
ATOM 752 N N . GLU A 1 95 ? 14.555 24.672 20.062 1 95.5 95 GLU A N 1
ATOM 753 C CA . GLU A 1 95 ? 15.641 23.719 20.281 1 95.5 95 GLU A CA 1
ATOM 754 C C . GLU A 1 95 ? 15.383 22.406 19.562 1 95.5 95 GLU A C 1
ATOM 756 O O . GLU A 1 95 ? 16.297 21.812 19 1 95.5 95 GLU A O 1
ATOM 761 N N . PHE A 1 96 ? 14.141 21.922 19.641 1 94.06 96 PHE A N 1
ATOM 762 C CA . PHE A 1 96 ? 13.789 20.703 18.922 1 94.06 96 PHE A CA 1
ATOM 763 C C . PHE A 1 96 ? 13.945 20.875 17.422 1 94.06 96 PHE A C 1
ATOM 765 O O . PHE A 1 96 ? 14.383 19.969 16.719 1 94.06 96 PHE A O 1
ATOM 772 N N . ILE A 1 97 ? 13.57 22 16.891 1 93.31 97 ILE A N 1
ATOM 773 C CA . ILE A 1 97 ? 13.609 22.297 15.461 1 93.31 97 ILE A CA 1
ATOM 774 C C . ILE A 1 97 ? 15.055 22.344 14.984 1 93.31 97 ILE A C 1
ATOM 776 O O . ILE A 1 97 ? 15.367 21.859 13.883 1 93.31 97 ILE A O 1
ATOM 780 N N . LYS A 1 98 ? 15.961 22.844 15.781 1 91.5 98 LYS A N 1
ATOM 781 C CA . LYS A 1 98 ? 17.359 23.016 15.406 1 91.5 98 LYS A CA 1
ATOM 782 C C . LYS A 1 98 ? 18.188 21.797 15.789 1 91.5 98 LYS A C 1
ATOM 784 O O . LYS A 1 98 ? 19.391 21.75 15.539 1 91.5 98 LYS A O 1
ATOM 789 N N . ASN A 1 99 ? 17.516 20.859 16.344 1 85.25 99 ASN A N 1
ATOM 790 C CA . ASN A 1 99 ? 18.219 19.672 16.828 1 85.25 99 ASN A CA 1
ATOM 791 C C . ASN A 1 99 ? 18.734 18.828 15.672 1 85.25 99 ASN A C 1
ATOM 793 O O . ASN A 1 99 ? 18.141 18.781 14.594 1 85.25 99 ASN A O 1
ATOM 797 N N . ASP A 1 100 ? 19.797 18.094 15.836 1 80.5 100 ASP A N 1
ATOM 798 C CA . ASP A 1 100 ? 20.391 17.219 14.828 1 80.5 100 ASP A CA 1
ATOM 799 C C . ASP A 1 100 ? 19.547 15.953 14.641 1 80.5 100 ASP A C 1
ATOM 801 O O . ASP A 1 100 ? 19.578 15.344 13.57 1 80.5 100 ASP A O 1
ATOM 805 N N . ILE A 1 101 ? 18.844 15.648 15.758 1 76.5 101 ILE A N 1
ATOM 806 C CA . ILE A 1 101 ? 17.938 14.516 15.656 1 76.5 101 ILE A CA 1
ATOM 807 C C . ILE A 1 101 ? 16.734 14.883 14.797 1 76.5 101 ILE A C 1
ATOM 809 O O . ILE A 1 101 ? 16.125 15.938 14.992 1 76.5 101 ILE A O 1
ATOM 813 N N . THR A 1 102 ? 16.578 14.109 13.836 1 72.25 102 THR A N 1
ATOM 814 C CA . THR A 1 102 ? 15.438 14.367 12.961 1 72.25 102 THR A CA 1
ATOM 815 C C . THR A 1 102 ? 14.18 13.711 13.523 1 72.25 102 THR A C 1
ATOM 817 O O . THR A 1 102 ? 14.047 12.484 13.508 1 72.25 102 THR A O 1
ATOM 820 N N . TYR A 1 103 ? 13.312 14.484 14.141 1 79.38 103 TYR A N 1
ATOM 821 C CA . TYR A 1 103 ? 12.008 14.008 14.594 1 79.38 103 TYR A CA 1
ATOM 822 C C . TYR A 1 103 ? 11.008 13.977 13.438 1 79.38 103 TYR A C 1
ATOM 824 O O . TYR A 1 103 ? 11.023 14.859 12.578 1 79.38 103 TYR A O 1
ATOM 832 N N . THR A 1 104 ? 10.359 12.859 13.352 1 81.44 104 THR A N 1
ATOM 833 C CA . THR A 1 104 ? 9.312 12.773 12.336 1 81.44 104 THR A CA 1
ATOM 834 C C . THR A 1 104 ? 7.945 13.07 12.938 1 81.44 104 THR A C 1
ATOM 836 O O . THR A 1 104 ? 7.668 12.688 14.078 1 81.44 104 THR A O 1
ATOM 839 N N . GLY A 1 105 ? 7.152 13.891 12.336 1 89 105 GLY A N 1
ATOM 840 C CA . GLY A 1 105 ? 5.855 14.281 12.867 1 89 105 GLY A CA 1
ATOM 841 C C . GLY A 1 105 ? 5.934 15.477 13.805 1 89 105 GLY A C 1
ATOM 842 O O . GLY A 1 105 ? 6.98 16.109 13.922 1 89 105 GLY A O 1
ATOM 843 N N . ALA A 1 106 ? 4.875 15.773 14.477 1 95.06 106 ALA A N 1
ATOM 844 C CA . ALA A 1 106 ? 4.785 16.938 15.359 1 95.06 106 ALA A CA 1
ATOM 845 C C . ALA A 1 106 ? 5.109 16.547 16.797 1 95.06 106 ALA A C 1
ATOM 847 O O . ALA A 1 106 ? 4.773 15.453 17.25 1 95.06 106 ALA A O 1
ATOM 848 N N . ILE A 1 107 ? 5.746 17.438 17.484 1 96.38 107 ILE A N 1
ATOM 849 C CA . ILE A 1 107 ? 6.02 17.312 18.906 1 96.38 107 ILE A CA 1
ATOM 850 C C . ILE A 1 107 ? 5.047 18.172 19.703 1 96.38 107 ILE A C 1
ATOM 852 O O . ILE A 1 107 ? 4.773 19.312 19.312 1 96.38 107 ILE A O 1
ATOM 856 N N . ILE A 1 108 ? 4.566 17.609 20.812 1 98 108 ILE A N 1
ATOM 857 C CA . ILE A 1 108 ? 3.611 18.359 21.625 1 98 108 ILE A CA 1
ATOM 858 C C . ILE A 1 108 ? 4.293 18.844 22.906 1 98 108 ILE A C 1
ATOM 860 O O . ILE A 1 108 ? 4.805 18.031 23.688 1 98 108 ILE A O 1
ATOM 864 N N . LEU A 1 109 ? 4.27 20.156 23.109 1 98.19 109 LEU A N 1
ATOM 865 C CA . LEU A 1 109 ? 4.863 20.766 24.297 1 98.19 109 LEU A CA 1
ATOM 866 C C . LEU A 1 109 ? 3.807 21.5 25.109 1 98.19 109 LEU A C 1
ATOM 868 O O . LEU A 1 109 ? 2.84 22.031 24.562 1 98.19 109 LEU A O 1
ATOM 872 N N . SER A 1 110 ? 4.059 21.531 26.438 1 98.44 110 SER A N 1
ATOM 873 C CA . SER A 1 110 ? 3.301 22.453 27.266 1 98.44 110 SER A CA 1
ATOM 874 C C . SER A 1 110 ? 3.574 23.906 26.875 1 98.44 110 SER A C 1
ATOM 876 O O . SER A 1 110 ? 4.73 24.328 26.812 1 98.44 110 SER A O 1
ATOM 878 N N . ALA A 1 111 ? 2.518 24.625 26.672 1 98.56 111 ALA A N 1
ATOM 879 C CA . ALA A 1 111 ? 2.664 26.016 26.281 1 98.56 111 ALA A CA 1
ATOM 880 C C . ALA A 1 111 ? 3.275 26.844 27.422 1 98.56 111 ALA A C 1
ATOM 882 O O . ALA A 1 111 ? 3.891 27.891 27.172 1 98.56 111 ALA A O 1
ATOM 883 N N . GLN A 1 112 ? 3.148 26.359 28.609 1 98.06 112 GLN A N 1
ATOM 884 C CA . GLN A 1 112 ? 3.609 27.125 29.766 1 98.06 112 GLN A CA 1
ATOM 885 C C . GLN A 1 112 ? 5.004 26.672 30.203 1 98.06 112 GLN A C 1
ATOM 887 O O . GLN A 1 112 ? 5.898 27.5 30.375 1 98.06 112 GLN A O 1
ATOM 892 N N . THR A 1 113 ? 5.234 25.391 30.234 1 97.25 113 THR A N 1
ATOM 893 C CA . THR A 1 113 ? 6.461 24.906 30.844 1 97.25 113 THR A CA 1
ATOM 894 C C . THR A 1 113 ? 7.465 24.469 29.781 1 97.25 113 THR A C 1
ATOM 896 O O . THR A 1 113 ? 8.648 24.312 30.062 1 97.25 113 THR A O 1
ATOM 899 N N . GLY A 1 114 ? 6.961 24.156 28.641 1 97.44 114 GLY A N 1
ATOM 900 C CA . GLY A 1 114 ? 7.836 23.672 27.578 1 97.44 114 GLY A CA 1
ATOM 901 C C . GLY A 1 114 ? 8.141 22.188 27.688 1 97.44 114 GLY A C 1
ATOM 902 O O . GLY A 1 114 ? 8.891 21.641 26.875 1 97.44 114 GLY A O 1
ATOM 903 N N . GLN A 1 115 ? 7.547 21.594 28.609 1 96.62 115 GLN A N 1
ATOM 904 C CA . GLN A 1 115 ? 7.73 20.156 28.766 1 96.62 115 GLN A CA 1
ATOM 905 C C . GLN A 1 115 ? 7.074 19.391 27.609 1 96.62 115 GLN A C 1
ATOM 907 O O . GLN A 1 115 ? 5.957 19.719 27.203 1 96.62 115 GLN A O 1
ATOM 912 N N . ARG A 1 116 ? 7.801 18.422 27.109 1 96.19 116 ARG A N 1
ATOM 913 C CA . ARG A 1 116 ? 7.215 17.578 26.062 1 96.19 116 ARG A CA 1
ATOM 914 C C . ARG A 1 116 ? 6.168 16.641 26.656 1 96.19 116 ARG A C 1
ATOM 916 O O . ARG A 1 116 ? 6.434 15.945 27.641 1 96.19 116 ARG A O 1
ATOM 923 N N . LEU A 1 117 ? 5.07 16.609 26.062 1 95.94 117 LEU A N 1
ATOM 924 C CA . LEU A 1 117 ? 3.949 15.867 26.625 1 95.94 117 LEU A CA 1
ATOM 925 C C . LEU A 1 117 ? 3.672 14.594 25.844 1 95.94 117 LEU A C 1
ATOM 927 O O . LEU A 1 117 ? 3.098 13.641 26.375 1 95.94 117 LEU A O 1
ATOM 931 N N . ASP A 1 118 ? 4.023 14.641 24.531 1 92.94 118 ASP A N 1
ATOM 932 C CA . ASP A 1 118 ? 3.793 13.414 23.766 1 92.94 118 ASP A CA 1
ATOM 933 C C . ASP A 1 118 ? 4.832 12.352 24.109 1 92.94 118 ASP A C 1
ATOM 935 O O . ASP A 1 118 ? 5.938 12.672 24.547 1 92.94 118 ASP A O 1
ATOM 939 N N . SER A 1 119 ? 4.441 11.094 23.969 1 84.5 119 SER A N 1
ATOM 940 C CA . SER A 1 119 ? 5.316 9.984 24.328 1 84.5 119 SER A CA 1
ATOM 941 C C . SER A 1 119 ? 5.719 9.18 23.094 1 84.5 119 SER A C 1
ATOM 943 O O . SER A 1 119 ? 5.82 7.953 23.156 1 84.5 119 SER A O 1
ATOM 945 N N . THR A 1 120 ? 5.949 9.828 21.953 1 83.5 120 THR A N 1
ATOM 946 C CA . THR A 1 120 ? 6.152 9.102 20.703 1 83.5 120 THR A CA 1
ATOM 947 C C . THR A 1 120 ? 7.625 9.086 20.328 1 83.5 120 THR A C 1
ATOM 949 O O . THR A 1 120 ? 7.973 8.734 19.188 1 83.5 120 THR A O 1
ATOM 952 N N . GLU A 1 121 ? 8.477 9.57 21.188 1 82.38 121 GLU A N 1
ATOM 953 C CA . GLU A 1 121 ? 9.914 9.578 20.938 1 82.38 121 GLU A CA 1
ATOM 954 C C . GLU A 1 121 ? 10.242 10.25 19.609 1 82.38 121 GLU A C 1
ATOM 956 O O . GLU A 1 121 ? 9.82 11.375 19.359 1 82.38 121 GLU A O 1
ATOM 961 N N . GLN A 1 122 ? 10.859 9.414 18.656 1 82 122 GLN A N 1
ATOM 962 C CA . GLN A 1 122 ? 11.344 10.055 17.422 1 82 122 GLN A CA 1
ATOM 963 C C . GLN A 1 122 ? 10.234 10.141 16.375 1 82 122 GLN A C 1
ATOM 965 O O . GLN A 1 122 ? 10.32 10.945 15.453 1 82 122 GLN A O 1
ATOM 970 N N . ARG A 1 123 ? 9.195 9.414 16.328 1 80.88 123 ARG A N 1
ATOM 971 C CA . ARG A 1 123 ? 8.156 9.367 15.305 1 80.88 123 ARG A CA 1
ATOM 972 C C . ARG A 1 123 ? 7.195 10.547 15.453 1 80.88 123 ARG A C 1
ATOM 974 O O . ARG A 1 123 ? 6.648 11.031 14.461 1 80.88 123 ARG A O 1
ATOM 981 N N . GLY A 1 124 ? 7 11.258 16.562 1 88.25 124 GLY A N 1
ATOM 982 C CA . GLY A 1 124 ? 6.051 12.328 16.844 1 88.25 124 GLY A CA 1
ATOM 983 C C . GLY A 1 124 ? 4.637 11.992 16.422 1 88.25 124 GLY A C 1
ATOM 984 O O . GLY A 1 124 ? 4.301 10.828 16.219 1 88.25 124 GLY A O 1
ATOM 985 N N . ILE A 1 125 ? 3.74 13.016 16.344 1 93.31 125 ILE A N 1
ATOM 986 C CA . ILE A 1 125 ? 2.322 12.844 16.031 1 93.31 125 ILE A CA 1
ATOM 987 C C . ILE A 1 125 ? 2.057 13.258 14.586 1 93.31 125 ILE A C 1
ATOM 989 O O . ILE A 1 125 ? 2.471 14.336 14.156 1 93.31 125 ILE A O 1
ATOM 993 N N . ARG A 1 126 ? 1.356 12.414 13.797 1 88.94 126 ARG A N 1
ATOM 994 C CA . ARG A 1 126 ? 1.01 12.734 12.414 1 88.94 126 ARG A CA 1
ATOM 995 C C . ARG A 1 126 ? -0.487 12.984 12.273 1 88.94 126 ARG A C 1
ATOM 997 O O . ARG A 1 126 ? -1.3 12.289 12.883 1 88.94 126 ARG A O 1
ATOM 1004 N N . VAL A 1 127 ? 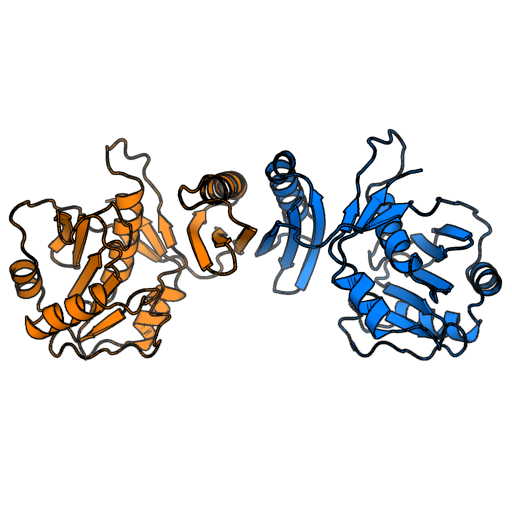-0.735 13.992 11.555 1 91.31 127 VAL A N 1
ATOM 1005 C CA . VAL A 1 127 ? -2.131 14.25 11.219 1 91.31 127 VAL A CA 1
ATOM 1006 C C . VAL A 1 127 ? -2.52 13.438 9.977 1 91.31 127 VAL A C 1
ATOM 1008 O O . VAL A 1 127 ? -1.9 13.578 8.922 1 91.31 127 VAL A O 1
ATOM 1011 N N . THR A 1 128 ? -3.512 12.555 10.164 1 89.81 128 THR A N 1
ATOM 1012 C CA . THR A 1 128 ? -3.93 11.711 9.047 1 89.81 128 THR A CA 1
ATOM 1013 C C . THR A 1 128 ? -5.426 11.852 8.797 1 89.81 128 THR A C 1
ATOM 1015 O O . THR A 1 128 ? -6.121 12.562 9.523 1 89.81 128 THR A O 1
ATOM 1018 N N . GLN A 1 129 ? -5.941 11.312 7.699 1 90.44 129 GLN A N 1
ATOM 1019 C CA . GLN A 1 129 ? -7.348 11.32 7.305 1 90.44 129 GLN A CA 1
ATOM 1020 C C . GLN A 1 129 ? -7.836 12.734 7.02 1 90.44 129 GLN A C 1
ATOM 1022 O O . GLN A 1 129 ? -8.828 13.18 7.594 1 90.44 129 GLN A O 1
ATOM 1027 N N . LEU A 1 130 ? -7.133 13.367 6.176 1 89.5 130 LEU A N 1
ATOM 1028 C CA . LEU A 1 130 ? -7.434 14.758 5.855 1 89.5 130 LEU A CA 1
ATOM 1029 C C . LEU A 1 130 ? -7.785 14.914 4.383 1 89.5 130 LEU A C 1
ATOM 1031 O O . LEU A 1 130 ? -7.176 14.273 3.521 1 89.5 130 LEU A O 1
ATOM 1035 N N . ALA A 1 131 ? -8.82 15.648 4.125 1 86.56 131 ALA A N 1
ATOM 1036 C CA . ALA A 1 131 ? -9.148 16.078 2.766 1 86.56 131 ALA A CA 1
ATOM 1037 C C . ALA A 1 131 ? -9.156 17.594 2.654 1 86.56 131 ALA A C 1
ATOM 1039 O O . ALA A 1 131 ? -9.664 18.281 3.541 1 86.56 131 ALA A O 1
ATOM 1040 N N . PHE A 1 132 ? -8.438 18.047 1.557 1 74.94 132 PHE A N 1
ATOM 1041 C CA . PHE A 1 132 ? -8.469 19.469 1.259 1 74.94 132 PHE A CA 1
ATOM 1042 C C . PHE A 1 132 ? -9.383 19.75 0.068 1 74.94 132 PHE A C 1
ATOM 1044 O O . PHE A 1 132 ? -9.227 19.141 -0.994 1 74.94 132 PHE A O 1
ATOM 1051 N N . LYS A 1 133 ? -10.609 20.094 0.322 1 64.69 133 LYS A N 1
ATOM 1052 C CA . LYS A 1 133 ? -11.391 20.5 -0.841 1 64.69 133 LYS A CA 1
ATOM 1053 C C . LYS A 1 133 ? -10.805 21.734 -1.497 1 64.69 133 LYS A C 1
ATOM 1055 O O . LYS A 1 133 ? -10.68 22.781 -0.858 1 64.69 133 LYS A O 1
ATOM 1060 N N . THR A 1 134 ? -9.758 21.453 -2.221 1 53.47 134 THR A N 1
ATOM 1061 C CA . THR A 1 134 ? -9.164 22.609 -2.893 1 53.47 134 THR A CA 1
ATOM 1062 C C . THR A 1 134 ? -10.227 23.422 -3.607 1 53.47 134 THR A C 1
ATOM 1064 O O . THR A 1 134 ? -11 22.891 -4.406 1 53.47 134 THR A O 1
ATOM 1067 N N . CYS A 1 135 ? -10.82 24.312 -3.033 1 45.94 135 CYS A N 1
ATOM 1068 C CA . CYS A 1 135 ? -11.477 25.312 -3.871 1 45.94 135 CYS A CA 1
ATOM 1069 C C . CYS A 1 135 ? -10.562 25.75 -5.008 1 45.94 135 CYS A C 1
ATOM 1071 O O . CYS A 1 135 ? -9.359 25.891 -4.82 1 45.94 135 CYS A O 1
ATOM 1073 N N . LYS A 1 136 ? -11.047 25.375 -6.188 1 48.19 136 LYS A N 1
ATOM 1074 C CA . LYS A 1 136 ? -10.453 26.016 -7.352 1 48.19 136 LYS A CA 1
ATOM 1075 C C . LYS A 1 136 ? -10 27.438 -7.027 1 48.19 136 LYS A C 1
ATOM 1077 O O . LYS A 1 136 ? -10.664 28.406 -7.41 1 48.19 136 LYS A O 1
ATOM 1082 N N . CYS A 1 137 ? -9.875 27.688 -5.766 1 40.56 137 CYS A N 1
ATOM 1083 C CA . CYS A 1 137 ? -9.555 29.109 -5.652 1 40.56 137 CYS A CA 1
ATOM 1084 C C . CYS A 1 137 ? -8.383 29.469 -6.562 1 40.56 137 CYS A C 1
ATOM 1086 O O . CYS A 1 137 ? -7.398 28.734 -6.637 1 40.56 137 CYS A O 1
ATOM 1088 N N . ASN A 1 138 ? -8.695 30.094 -7.551 1 42.78 138 ASN A N 1
ATOM 1089 C CA . ASN A 1 138 ? -7.898 30.797 -8.547 1 42.78 138 ASN A CA 1
ATOM 1090 C C . ASN A 1 138 ? -6.613 31.359 -7.941 1 42.78 138 ASN A C 1
ATOM 1092 O O . ASN A 1 138 ? -5.859 32.062 -8.617 1 42.78 138 ASN A O 1
ATOM 1096 N N . GLY A 1 139 ? -6.5 31.5 -6.582 1 48.31 139 GLY A N 1
ATOM 1097 C CA . GLY A 1 139 ? -5.391 32.375 -6.254 1 48.31 139 GLY A CA 1
ATOM 1098 C C . GLY A 1 139 ? -4.047 31.672 -6.25 1 48.31 139 GLY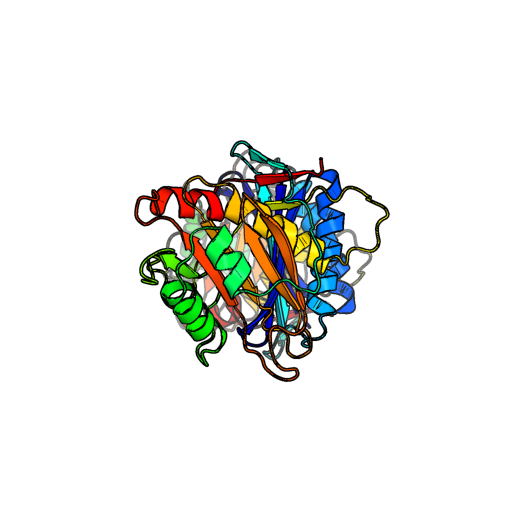 A C 1
ATOM 1099 O O . GLY A 1 139 ? -3.977 30.469 -6.477 1 48.31 139 GLY A O 1
ATOM 1100 N N . GLU A 1 140 ? -2.902 32.5 -6.148 1 56.19 140 GLU A N 1
ATOM 1101 C CA . GLU A 1 140 ? -1.445 32.438 -6.199 1 56.19 140 GLU A CA 1
ATOM 1102 C C . GLU A 1 140 ? -0.881 31.625 -5.043 1 56.19 140 GLU A C 1
ATOM 1104 O O . GLU A 1 140 ? 0.337 31.531 -4.879 1 56.19 140 GLU A O 1
ATOM 1109 N N . ILE A 1 141 ? -1.776 30.953 -4.211 1 63.38 141 ILE A N 1
ATOM 1110 C CA . ILE A 1 141 ? -1.128 30.281 -3.086 1 63.38 141 ILE A CA 1
ATOM 1111 C C . ILE A 1 141 ? -0.59 28.922 -3.529 1 63.38 141 ILE A C 1
ATOM 1113 O O . ILE A 1 141 ? -1.311 28.141 -4.145 1 63.38 141 ILE A O 1
ATOM 1117 N N . SER A 1 142 ? 0.6 28.766 -3.248 1 74.38 142 SER A N 1
ATOM 1118 C CA . SER A 1 142 ? 1.302 27.547 -3.645 1 74.38 142 SER A CA 1
ATOM 1119 C C . SER A 1 142 ? 0.678 26.312 -3 1 74.38 142 SER A C 1
ATOM 1121 O O . SER A 1 142 ? 0.02 26.422 -1.963 1 74.38 142 SER A O 1
ATOM 1123 N N . GLU A 1 143 ? 0.621 25.219 -3.629 1 74 143 GLU A N 1
ATOM 1124 C CA . GLU A 1 143 ? 0.158 23.938 -3.117 1 74 143 GLU A CA 1
ATOM 1125 C C . GLU A 1 143 ? 0.751 23.641 -1.741 1 74 143 GLU A C 1
ATOM 1127 O O . GLU A 1 143 ? 0.082 23.062 -0.881 1 74 143 GLU A O 1
ATOM 1132 N N . ARG A 1 144 ? 1.879 24.203 -1.542 1 77.56 144 ARG A N 1
ATOM 1133 C CA . ARG A 1 144 ? 2.568 23.984 -0.273 1 77.56 144 ARG A CA 1
ATOM 1134 C C . ARG A 1 144 ? 1.842 24.703 0.867 1 77.56 144 ARG A C 1
ATOM 1136 O O . ARG A 1 144 ? 1.647 24.125 1.938 1 77.56 144 ARG A O 1
ATOM 1143 N N . VAL A 1 145 ? 1.485 25.906 0.594 1 84.25 145 VAL A N 1
ATOM 1144 C CA . VAL A 1 145 ? 0.797 26.688 1.618 1 84.25 145 VAL A CA 1
ATOM 1145 C C . VAL A 1 145 ? -0.584 26.078 1.88 1 84.25 145 VAL A C 1
ATOM 1147 O O . VAL A 1 145 ? -1.036 26.031 3.025 1 84.25 145 VAL A O 1
ATOM 1150 N N . LYS A 1 146 ? -1.192 25.641 0.852 1 82.69 146 LYS A N 1
ATOM 1151 C CA . LYS A 1 146 ? -2.51 25.031 1.006 1 82.69 146 LYS A CA 1
ATOM 1152 C C . LYS A 1 146 ? -2.443 23.797 1.908 1 82.69 146 LYS A C 1
ATOM 1154 O O . LYS A 1 146 ? -3.254 23.656 2.824 1 82.69 146 LYS A O 1
ATOM 1159 N N . ASP A 1 147 ? -1.534 22.984 1.706 1 81.56 147 ASP A N 1
ATOM 1160 C CA . ASP A 1 147 ? -1.359 21.781 2.508 1 81.56 147 ASP A CA 1
ATOM 1161 C C . ASP A 1 147 ? -1.038 22.125 3.959 1 81.56 147 ASP A C 1
ATOM 1163 O O . ASP A 1 147 ? -1.632 21.562 4.883 1 81.56 147 ASP A O 1
ATOM 1167 N N . ALA A 1 148 ? -0.077 23.062 4.07 1 89.75 148 ALA A N 1
ATOM 1168 C CA . ALA A 1 148 ? 0.336 23.484 5.41 1 89.75 148 ALA A CA 1
ATOM 1169 C C . ALA A 1 148 ? -0.832 24.094 6.176 1 89.75 148 ALA A C 1
ATOM 1171 O O . ALA A 1 148 ? -1.007 23.828 7.367 1 89.75 148 ALA A O 1
ATOM 1172 N N . ARG A 1 149 ? -1.557 24.875 5.469 1 91.44 149 ARG A N 1
ATOM 1173 C CA . ARG A 1 149 ? -2.709 25.531 6.074 1 91.44 149 ARG A CA 1
ATOM 1174 C C . ARG A 1 149 ? -3.754 24.5 6.516 1 91.44 149 ARG A C 1
ATOM 1176 O O . ARG A 1 149 ? -4.359 24.656 7.578 1 91.44 149 ARG A O 1
ATOM 1183 N N . ALA A 1 150 ? -3.986 23.531 5.773 1 89.56 150 ALA A N 1
ATOM 1184 C CA . ALA A 1 150 ? -4.938 22.469 6.125 1 89.56 150 ALA A CA 1
ATOM 1185 C C . ALA A 1 150 ? -4.492 21.734 7.383 1 89.56 150 ALA A C 1
ATOM 1187 O O . ALA A 1 150 ? -5.293 21.5 8.297 1 89.56 150 ALA A O 1
ATOM 1188 N N . LEU A 1 151 ? -3.264 21.406 7.387 1 92.69 151 LEU A N 1
ATOM 1189 C CA . LEU A 1 151 ? -2.717 20.734 8.555 1 92.69 151 LEU A CA 1
ATOM 1190 C C . LEU A 1 151 ? -2.842 21.609 9.797 1 92.69 151 LEU A C 1
ATOM 1192 O O . LEU A 1 151 ? -3.283 21.141 10.852 1 92.69 151 LEU A O 1
ATOM 1196 N N . ALA A 1 152 ? -2.457 22.828 9.586 1 96 152 ALA A N 1
ATOM 1197 C CA . ALA A 1 152 ? -2.527 23.781 10.695 1 96 152 ALA A CA 1
ATOM 1198 C C . ALA A 1 152 ? -3.957 23.906 11.211 1 96 152 ALA A C 1
ATOM 1200 O O . ALA A 1 152 ? -4.18 24.016 12.422 1 96 152 ALA A O 1
ATOM 1201 N N . THR A 1 153 ? -4.879 23.922 10.289 1 95.69 153 THR A N 1
ATOM 1202 C CA . THR A 1 153 ? -6.285 24.031 10.664 1 95.69 153 THR A CA 1
ATOM 1203 C C . THR A 1 153 ? -6.699 22.859 11.547 1 95.69 153 THR A C 1
ATOM 1205 O O . THR A 1 153 ? -7.332 23.047 12.586 1 95.69 153 THR A O 1
ATOM 1208 N N . CYS A 1 154 ? -6.285 21.719 11.188 1 95.62 154 CYS A N 1
ATOM 1209 C CA . CYS A 1 154 ? -6.613 20.531 11.953 1 95.62 154 CYS A CA 1
ATOM 1210 C C . CYS A 1 154 ? -5.969 20.562 13.328 1 95.62 154 CYS A C 1
ATOM 1212 O O . CYS A 1 154 ? -6.629 20.297 14.336 1 95.62 154 CYS A O 1
ATOM 1214 N N . ILE A 1 155 ? -4.75 20.906 13.32 1 97.56 155 ILE A N 1
ATOM 1215 C CA . ILE A 1 155 ? -3.965 20.891 14.555 1 97.56 155 ILE A CA 1
ATOM 1216 C C . ILE A 1 155 ? -4.551 21.891 15.547 1 97.56 155 ILE A C 1
ATOM 1218 O O . ILE A 1 155 ? -4.598 21.609 16.75 1 97.56 155 ILE A O 1
ATOM 1222 N N . ASN A 1 156 ? -5.051 22.969 15.094 1 97.94 156 ASN A N 1
ATOM 1223 C CA . ASN A 1 156 ? -5.48 24.062 15.953 1 97.94 156 ASN A CA 1
ATOM 1224 C C . ASN A 1 156 ? -6.984 24.016 16.203 1 97.94 156 ASN A C 1
ATOM 1226 O O . ASN A 1 156 ? -7.547 24.938 16.797 1 97.94 156 ASN A O 1
ATOM 1230 N N . ALA A 1 157 ? -7.672 22.969 15.82 1 96.81 157 ALA A N 1
ATOM 1231 C CA . ALA A 1 157 ? -9.125 22.891 15.914 1 96.81 157 ALA A CA 1
ATOM 1232 C C . ALA A 1 157 ? -9.555 22.328 17.266 1 96.81 157 ALA A C 1
ATOM 1234 O O . ALA A 1 157 ? -10.742 22.375 17.625 1 96.81 157 ALA A O 1
ATOM 1235 N N . PHE A 1 158 ? -8.664 21.828 18.047 1 97.25 158 PHE A N 1
ATOM 1236 C CA . PHE A 1 158 ? -8.977 21.156 19.297 1 97.25 158 PHE A CA 1
ATOM 1237 C C . PHE A 1 158 ? -8.82 22.109 20.469 1 97.25 158 PHE A C 1
ATOM 1239 O O . PHE A 1 158 ? -7.863 22.875 20.531 1 97.25 158 PHE A O 1
ATOM 1246 N N . GLU A 1 159 ? -9.781 21.969 21.391 1 96.38 159 GLU A N 1
ATOM 1247 C CA . GLU A 1 159 ? -9.719 22.828 22.578 1 96.38 159 GLU A CA 1
ATOM 1248 C C . GLU A 1 159 ? -8.469 22.531 23.406 1 96.38 159 GLU A C 1
ATOM 1250 O O . GLU A 1 159 ? -8.148 21.359 23.656 1 96.38 159 GLU A O 1
ATOM 1255 N N . GLY A 1 160 ? -7.762 23.547 23.766 1 97.25 160 GLY A N 1
ATOM 1256 C CA . GLY A 1 160 ? -6.559 23.375 24.562 1 97.25 160 GLY A CA 1
ATOM 1257 C C . GLY A 1 160 ? -5.281 23.609 23.781 1 97.25 160 GLY A C 1
ATOM 1258 O O . GLY A 1 160 ? -4.207 23.766 24.359 1 97.25 160 GLY A O 1
ATOM 1259 N N . VAL A 1 161 ? -5.391 23.656 22.469 1 98.56 161 VAL A N 1
ATOM 1260 C CA . VAL A 1 161 ? -4.238 24 21.641 1 98.56 161 VAL A CA 1
ATOM 1261 C C . VAL A 1 161 ? -4.055 25.516 21.641 1 98.56 161 VAL A C 1
ATOM 1263 O O . VAL A 1 161 ? -5.004 26.266 21.391 1 98.56 161 VAL A O 1
ATOM 1266 N N . LYS A 1 162 ? -2.844 25.906 21.891 1 98.62 162 LYS A N 1
ATOM 1267 C CA . LYS A 1 162 ? -2.555 27.344 21.969 1 98.62 162 LYS A CA 1
ATOM 1268 C C . LYS A 1 162 ? -1.981 27.844 20.641 1 98.62 162 LYS A C 1
ATOM 1270 O O . LYS A 1 162 ? -2.33 28.938 20.188 1 98.62 162 LYS A O 1
ATOM 1275 N N . ALA A 1 163 ? -1.101 27.047 20.141 1 98.75 163 ALA A N 1
ATOM 1276 C CA . ALA A 1 163 ? -0.445 27.453 18.906 1 98.75 163 ALA A CA 1
ATOM 1277 C C . ALA A 1 163 ? 0.367 26.312 18.312 1 98.75 163 ALA A C 1
ATOM 1279 O O . ALA A 1 163 ? 0.52 25.266 18.938 1 98.75 163 ALA A O 1
ATOM 1280 N N . GLU A 1 164 ? 0.822 26.531 17.109 1 98.75 164 GLU A N 1
ATOM 1281 C CA . GLU A 1 164 ? 1.686 25.625 16.344 1 98.75 164 GLU A CA 1
ATOM 1282 C C . GLU A 1 164 ? 2.812 26.391 15.656 1 98.75 164 GLU A C 1
ATOM 1284 O O . GLU A 1 164 ? 2.592 27.484 15.117 1 98.75 164 GLU A O 1
ATOM 1289 N N . LEU A 1 165 ? 3.975 25.859 15.789 1 98.44 165 LEU A N 1
ATOM 1290 C CA . LEU A 1 165 ? 5.129 26.359 15.055 1 98.44 165 LEU A CA 1
ATOM 1291 C C . LEU A 1 165 ? 5.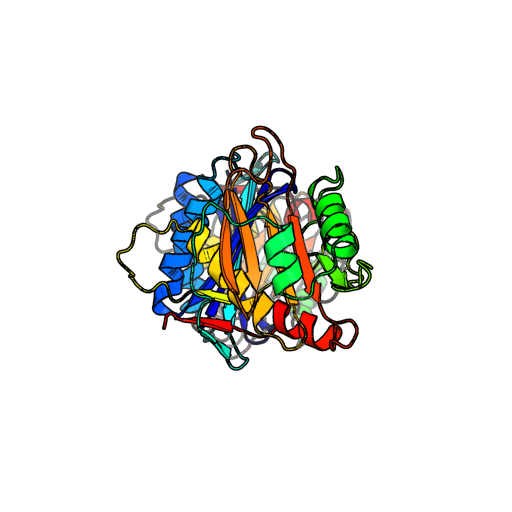664 25.297 14.094 1 98.44 165 LEU A C 1
ATOM 1293 O O . LEU A 1 165 ? 5.898 24.156 14.5 1 98.44 165 LEU A O 1
ATOM 1297 N N . CYS A 1 166 ? 5.828 25.656 12.844 1 97 166 CYS A N 1
ATOM 1298 C CA . CYS A 1 166 ? 6.34 24.703 11.867 1 97 166 CYS A CA 1
ATOM 1299 C C . CYS A 1 166 ? 7.438 25.328 11.016 1 97 166 CYS A C 1
ATOM 1301 O O . CYS A 1 166 ? 7.289 26.453 10.531 1 97 166 CYS A O 1
ATOM 1303 N N . VAL A 1 167 ? 8.492 24.656 10.922 1 93.81 167 VAL A N 1
ATOM 1304 C CA . VAL A 1 167 ? 9.617 25 10.062 1 93.81 167 VAL A CA 1
ATOM 1305 C C . VAL A 1 167 ? 9.93 23.844 9.117 1 93.81 167 VAL A C 1
ATOM 1307 O O . VAL A 1 167 ? 10.07 22.703 9.555 1 93.81 167 VAL A O 1
ATOM 1310 N N . SER A 1 168 ? 9.938 24.125 7.84 1 88.75 168 SER A N 1
ATOM 1311 C CA . SER A 1 168 ? 10.219 23.094 6.848 1 88.75 168 SER A CA 1
ATOM 1312 C C . SER A 1 168 ? 11.641 22.562 6.992 1 88.75 168 SER A C 1
ATOM 1314 O O . SER A 1 168 ? 12.578 23.328 7.23 1 88.75 168 SER A O 1
ATOM 1316 N N . ASP A 1 169 ? 11.82 21.25 6.805 1 84.88 169 ASP A N 1
ATOM 1317 C CA . ASP A 1 169 ? 13.164 20.672 6.812 1 84.88 169 ASP A CA 1
ATOM 1318 C C . ASP A 1 169 ? 13.773 20.688 5.414 1 84.88 169 ASP A C 1
ATOM 1320 O O . ASP A 1 169 ? 14.836 20.109 5.188 1 84.88 169 ASP A O 1
ATOM 1324 N N . ASP A 1 170 ? 13.078 21.312 4.449 1 80.5 170 ASP A N 1
ATOM 1325 C CA . ASP A 1 170 ? 13.602 21.453 3.094 1 80.5 170 ASP A CA 1
ATOM 1326 C C . ASP A 1 170 ? 14.852 22.344 3.082 1 80.5 170 ASP A C 1
ATOM 1328 O O . ASP A 1 170 ? 14.852 23.438 3.65 1 80.5 170 ASP A O 1
ATOM 1332 N N . LEU A 1 171 ? 15.883 21.906 2.402 1 83.25 171 LEU A N 1
ATOM 1333 C CA . LEU A 1 171 ? 17.188 22.562 2.371 1 83.25 171 LEU A CA 1
ATOM 1334 C C . LEU A 1 171 ? 17.047 23.984 1.846 1 83.25 171 LEU A C 1
ATOM 1336 O O . LEU A 1 171 ? 17.75 24.891 2.305 1 83.25 171 LEU A O 1
ATOM 1340 N N . HIS A 1 172 ? 16.125 24.234 0.927 1 85.5 172 HIS A N 1
ATOM 1341 C CA . HIS A 1 172 ? 16.125 25.516 0.217 1 85.5 172 HIS A CA 1
ATOM 1342 C C . HIS A 1 172 ? 14.914 26.344 0.615 1 85.5 172 HIS A C 1
ATOM 1344 O O . HIS A 1 172 ? 14.773 27.5 0.17 1 85.5 172 HIS A O 1
ATOM 1350 N N . TYR A 1 173 ? 14.109 25.797 1.462 1 87.38 173 TYR A N 1
ATOM 1351 C CA . TYR A 1 173 ? 12.914 26.531 1.876 1 87.38 173 TYR A CA 1
ATOM 1352 C C . TYR A 1 173 ? 13.086 27.109 3.275 1 87.38 173 TYR A C 1
ATOM 1354 O O . TYR A 1 173 ? 13.188 26.359 4.254 1 87.38 173 TYR A O 1
ATOM 1362 N N . THR A 1 174 ? 13.023 28.375 3.393 1 91.75 174 THR A N 1
ATOM 1363 C CA . THR A 1 174 ? 13.367 29.016 4.652 1 91.75 174 THR A CA 1
ATOM 1364 C C . THR A 1 174 ? 12.133 29.625 5.312 1 91.75 174 THR A C 1
ATOM 1366 O O . THR A 1 174 ? 12.234 30.312 6.324 1 91.75 174 THR A O 1
ATOM 1369 N N . THR A 1 175 ? 10.961 29.406 4.75 1 89.56 175 THR A N 1
ATOM 1370 C CA . THR A 1 175 ? 9.727 29.953 5.297 1 89.56 175 THR A CA 1
ATOM 1371 C C . THR A 1 175 ? 9.031 28.938 6.195 1 89.56 175 THR A C 1
ATOM 1373 O O . THR A 1 175 ? 8.984 27.75 5.875 1 89.56 175 THR A O 1
ATOM 1376 N N . GLY A 1 176 ? 8.641 29.375 7.328 1 93.94 176 GLY A N 1
ATOM 1377 C CA . GLY A 1 176 ? 7.785 28.594 8.219 1 93.94 176 GLY A CA 1
ATOM 1378 C C . GLY A 1 176 ? 6.48 29.297 8.547 1 93.94 176 GLY A C 1
ATOM 1379 O O . GLY A 1 176 ? 6.082 30.234 7.855 1 93.94 176 GLY A O 1
ATOM 1380 N N . TYR A 1 177 ? 5.828 28.734 9.516 1 96.56 177 TYR A N 1
ATOM 1381 C CA . TYR A 1 177 ? 4.605 29.422 9.922 1 96.56 177 TYR A CA 1
ATOM 1382 C C . TYR A 1 177 ? 4.34 29.234 11.406 1 96.56 177 TYR A C 1
ATOM 1384 O O . TYR A 1 177 ? 4.883 28.312 12.031 1 96.56 177 TYR A O 1
ATOM 1392 N N . PHE A 1 178 ? 3.625 30.188 11.922 1 98.25 178 PHE A N 1
ATOM 1393 C CA . PHE A 1 178 ? 3.035 30.156 13.258 1 98.25 178 PHE A CA 1
ATOM 1394 C C . PHE A 1 178 ? 1.516 30.234 13.18 1 98.25 178 PHE A C 1
ATOM 1396 O O . PHE A 1 178 ? 0.968 31.203 12.641 1 98.25 178 PHE A O 1
ATOM 1403 N N . ALA A 1 179 ? 0.853 29.219 13.703 1 98.31 179 ALA A N 1
ATOM 1404 C CA . ALA A 1 179 ? -0.601 29.172 13.57 1 98.31 179 ALA A CA 1
ATOM 1405 C C . ALA A 1 179 ? -1.274 29.031 14.93 1 98.31 179 ALA A C 1
ATOM 1407 O O . ALA A 1 179 ? -0.715 28.422 15.844 1 98.31 179 ALA A O 1
ATOM 1408 N N . SER A 1 180 ? -2.447 29.594 15.078 1 98.25 180 SER A N 1
ATOM 1409 C CA . SER A 1 180 ? -3.268 29.484 16.281 1 98.25 180 SER A CA 1
ATOM 1410 C C . SER A 1 180 ? -4.734 29.766 15.977 1 98.25 180 SER A C 1
ATOM 1412 O O . SER A 1 180 ? -5.055 30.391 14.969 1 98.25 180 SER A O 1
ATOM 1414 N N . PRO A 1 181 ? -5.574 29.281 16.859 1 96.25 181 PRO A N 1
ATOM 1415 C CA . PRO A 1 181 ? -6.992 29.594 16.672 1 96.25 181 PRO A CA 1
ATOM 1416 C C . PRO A 1 181 ? -7.273 31.094 16.688 1 96.25 181 PRO A C 1
ATOM 1418 O O . PRO A 1 181 ? -8.156 31.562 15.961 1 96.25 181 PRO A O 1
ATOM 1421 N N . LYS A 1 182 ? -6.473 31.828 17.328 1 95.25 182 LYS A N 1
ATOM 1422 C CA . LYS A 1 182 ? -6.699 33.25 17.531 1 95.25 182 LYS A CA 1
ATOM 1423 C C . LYS A 1 182 ? -6.117 34.094 16.391 1 95.25 182 LYS A C 1
ATOM 1425 O O . LYS A 1 182 ? -6.742 35.031 15.914 1 95.25 182 LYS A O 1
ATOM 1430 N N . LEU A 1 183 ? -4.984 33.719 15.938 1 96.81 183 LEU A N 1
ATOM 1431 C CA . LEU A 1 183 ? -4.234 34.594 15.047 1 96.81 183 L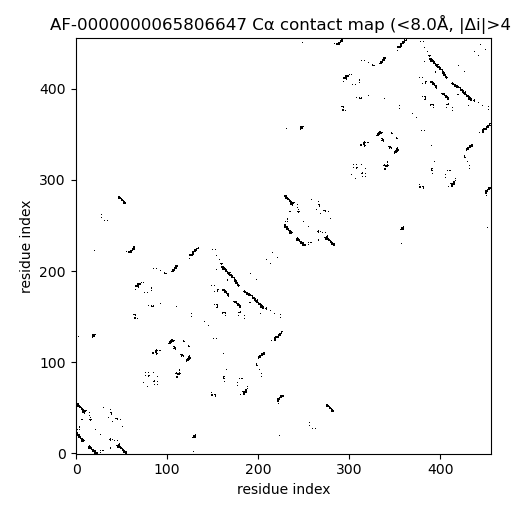EU A CA 1
ATOM 1432 C C . LEU A 1 183 ? -4.301 34.094 13.609 1 96.81 183 LEU A C 1
ATOM 1434 O O . LEU A 1 183 ? -3.922 34.812 12.68 1 96.81 183 LEU A O 1
ATOM 1438 N N . GLY A 1 184 ? -4.793 32.844 13.469 1 96.94 184 GLY A N 1
ATOM 1439 C CA . GLY A 1 184 ? -4.812 32.281 12.133 1 96.94 184 GLY A CA 1
ATOM 1440 C C . GLY A 1 184 ? -3.475 31.703 11.711 1 96.94 184 GLY A C 1
ATOM 1441 O O . GLY A 1 184 ? -2.699 31.234 12.547 1 96.94 184 GLY A O 1
ATOM 1442 N N . TYR A 1 185 ? -3.299 31.609 10.461 1 96.75 185 TYR A N 1
ATOM 1443 C CA . TYR A 1 185 ? -2.088 31.094 9.828 1 96.75 185 TYR A CA 1
ATOM 1444 C C . TYR A 1 185 ? -1.153 32.25 9.445 1 96.75 185 TYR A C 1
ATOM 1446 O O . TYR A 1 185 ? -1.431 33 8.508 1 96.75 185 TYR A O 1
ATOM 1454 N N . ARG A 1 186 ? -0.02 32.312 10.172 1 96.5 186 ARG A N 1
ATOM 1455 C CA . ARG A 1 186 ? 0.954 33.406 9.969 1 96.5 186 ARG A CA 1
ATOM 1456 C C . ARG A 1 186 ? 2.23 32.844 9.328 1 96.5 186 ARG A C 1
ATOM 1458 O O . ARG A 1 186 ? 2.941 32.062 9.938 1 96.5 186 ARG A O 1
ATOM 1465 N N . ARG A 1 187 ? 2.537 33.312 8.195 1 93.69 187 ARG A N 1
ATOM 1466 C CA . ARG A 1 187 ? 3.795 32.938 7.57 1 93.69 187 ARG A CA 1
ATOM 1467 C C . ARG A 1 187 ? 4.973 33.688 8.18 1 93.69 187 ARG A C 1
ATOM 1469 O O . ARG A 1 187 ? 4.871 34.875 8.461 1 93.69 187 ARG A O 1
ATOM 1476 N N . ILE A 1 188 ? 5.945 32.969 8.453 1 94 188 ILE A N 1
ATOM 1477 C CA . ILE A 1 188 ? 7.176 33.562 8.977 1 94 188 ILE A CA 1
ATOM 1478 C C . ILE A 1 188 ? 8.312 33.375 7.977 1 94 188 ILE A C 1
ATOM 1480 O O . ILE A 1 188 ? 8.82 32.25 7.824 1 94 188 ILE A O 1
ATOM 1484 N N . PHE A 1 189 ? 8.766 34.406 7.426 1 91.25 189 PHE A N 1
ATOM 1485 C CA . PHE A 1 189 ? 9.797 34.312 6.398 1 91.25 189 PHE A CA 1
ATOM 1486 C C . PHE A 1 189 ? 11.188 34.281 7.031 1 91.25 189 PHE A C 1
ATOM 1488 O O . PHE A 1 189 ? 11.406 34.906 8.086 1 91.25 189 PHE A O 1
ATOM 1495 N N . ASN A 1 190 ? 12.133 33.594 6.418 1 90.88 190 ASN A N 1
ATOM 1496 C CA . ASN A 1 190 ? 13.539 33.5 6.809 1 90.88 190 ASN A CA 1
ATOM 1497 C C . ASN A 1 190 ? 13.688 33.062 8.258 1 90.88 190 ASN A C 1
ATOM 1499 O O . ASN A 1 190 ? 14.453 33.656 9.023 1 90.88 190 ASN A O 1
ATOM 1503 N N . ILE A 1 191 ? 12.898 32.062 8.625 1 92.12 191 ILE A N 1
ATOM 1504 C CA . ILE A 1 191 ? 12.898 31.562 10 1 92.12 191 ILE A CA 1
ATOM 1505 C C . ILE A 1 191 ? 14.117 30.672 10.227 1 92.12 191 ILE A C 1
ATOM 1507 O O . ILE A 1 191 ? 14.484 30.406 11.375 1 92.12 191 ILE A O 1
ATOM 1511 N N . LYS A 1 192 ? 14.727 30.203 9.172 1 90.38 192 LYS A N 1
ATOM 1512 C CA . LYS A 1 192 ? 15.945 29.406 9.25 1 90.38 192 LYS A CA 1
ATOM 1513 C C . LYS A 1 192 ? 16.938 29.812 8.164 1 90.38 192 LYS A C 1
ATOM 1515 O O . LYS A 1 192 ? 16.562 30.469 7.191 1 90.38 192 LYS A O 1
ATOM 1520 N N . GLU A 1 193 ? 18.172 29.359 8.336 1 89.56 193 GLU A N 1
ATOM 1521 C CA . GLU A 1 193 ? 19.219 29.625 7.344 1 89.56 193 GLU A CA 1
ATOM 1522 C C . GLU A 1 193 ? 19.078 28.703 6.133 1 89.56 193 GLU A C 1
ATOM 1524 O O . GLU A 1 193 ? 18.703 27.547 6.27 1 89.56 193 GLU A O 1
ATOM 1529 N N . LYS A 1 194 ? 19.375 29.297 5.027 1 89.56 194 LYS A N 1
ATOM 1530 C CA . LYS A 1 194 ? 19.422 28.484 3.814 1 89.56 194 LYS A CA 1
ATOM 1531 C C . LYS A 1 194 ? 20.5 27.422 3.906 1 89.56 194 LYS A C 1
ATOM 1533 O O . LYS A 1 194 ? 21.562 27.641 4.496 1 89.56 194 LYS A O 1
ATOM 1538 N N . GLY A 1 195 ? 20.297 26.297 3.322 1 87.62 195 GLY A N 1
ATOM 1539 C CA . GLY A 1 195 ? 21.281 25.219 3.303 1 87.62 195 GLY A CA 1
ATOM 1540 C C . GLY A 1 195 ? 21.25 24.359 4.547 1 87.62 195 GLY A C 1
ATOM 1541 O O . GLY A 1 195 ? 22.188 23.578 4.797 1 87.62 195 GLY A O 1
ATOM 1542 N N . THR A 1 196 ? 20.25 24.609 5.398 1 85.69 196 THR A N 1
ATOM 1543 C CA . THR A 1 196 ? 20.109 23.781 6.59 1 85.69 196 THR A CA 1
ATOM 1544 C C . THR A 1 196 ? 18.844 22.938 6.512 1 85.69 196 THR A C 1
ATOM 1546 O O . THR A 1 196 ? 17.875 23.312 5.855 1 85.69 196 THR A O 1
ATOM 1549 N N . ARG A 1 197 ? 18.859 21.766 7.211 1 83.06 197 ARG A N 1
ATOM 1550 C CA . ARG A 1 197 ? 17.703 20.891 7.242 1 83.06 197 ARG A CA 1
ATOM 1551 C C . ARG A 1 197 ? 16.969 20.984 8.578 1 83.06 197 ARG A C 1
ATOM 1553 O O . ARG A 1 197 ? 16.172 20.109 8.922 1 83.06 197 ARG A O 1
ATOM 1560 N N . HIS A 1 198 ? 17.406 22.047 9.266 1 88.31 198 HIS A N 1
ATOM 1561 C CA . HIS A 1 198 ? 16.656 22.297 10.492 1 88.31 198 HIS A CA 1
ATOM 1562 C C . HIS A 1 198 ? 15.172 22.469 10.203 1 88.31 198 HIS A C 1
ATOM 1564 O O . HIS A 1 198 ? 14.789 23.266 9.336 1 88.31 198 HIS A O 1
ATOM 1570 N N . GLY A 1 199 ? 14.375 21.688 10.898 1 90.88 199 GLY A N 1
ATOM 1571 C CA . GLY A 1 199 ? 12.938 21.75 10.688 1 90.88 199 GLY A CA 1
ATOM 1572 C C . GLY A 1 199 ? 12.156 20.891 11.664 1 90.88 199 GLY A C 1
ATOM 1573 O O . GLY A 1 199 ? 12.742 20.109 12.43 1 90.88 199 GLY A O 1
ATOM 1574 N N . GLY A 1 200 ? 10.906 21.125 11.695 1 92.94 200 GLY A N 1
ATOM 1575 C CA . GLY A 1 200 ? 10.031 20.391 12.586 1 92.94 200 GLY A CA 1
ATOM 1576 C C . GLY A 1 200 ? 8.727 21.109 12.875 1 92.94 200 GLY A C 1
ATOM 1577 O O . GLY A 1 200 ? 8.539 22.25 12.453 1 92.94 200 GLY A O 1
ATOM 1578 N N . ARG A 1 201 ? 7.867 20.375 13.5 1 95.69 201 ARG A N 1
ATOM 1579 C CA . ARG A 1 201 ? 6.562 20.906 13.883 1 95.69 201 ARG A CA 1
ATOM 1580 C C . ARG A 1 201 ? 6.344 20.781 15.383 1 95.69 201 ARG A C 1
ATOM 1582 O O . ARG A 1 201 ? 6.504 19.703 15.953 1 95.69 201 ARG A O 1
ATOM 1589 N N . ILE A 1 202 ? 6.027 21.922 15.953 1 97.81 202 ILE A N 1
ATOM 1590 C CA . ILE A 1 202 ? 5.809 21.969 17.391 1 97.81 202 ILE A CA 1
ATOM 1591 C C . ILE A 1 202 ? 4.379 22.422 17.688 1 97.81 202 ILE A C 1
ATOM 1593 O O . ILE A 1 202 ? 3.934 23.453 17.172 1 97.81 202 ILE A O 1
ATOM 1597 N N . ILE A 1 203 ? 3.717 21.688 18.5 1 98.69 203 ILE A N 1
ATOM 1598 C CA . ILE A 1 203 ? 2.377 22.047 18.953 1 98.69 203 ILE A CA 1
ATOM 1599 C C . ILE A 1 203 ? 2.418 22.438 20.422 1 98.69 203 ILE A C 1
ATOM 1601 O O . ILE A 1 203 ? 2.898 21.688 21.266 1 98.69 203 ILE A O 1
ATOM 1605 N N . PHE A 1 204 ? 1.965 23.609 20.719 1 98.81 204 PHE A N 1
ATOM 1606 C CA . PHE A 1 204 ? 1.88 24.094 22.094 1 98.81 204 PHE A CA 1
ATOM 1607 C C . PHE A 1 204 ? 0.464 23.938 22.625 1 98.81 204 PHE A C 1
ATOM 1609 O O . PHE A 1 204 ? -0.49 24.453 22.047 1 98.81 204 PHE A O 1
ATOM 1616 N N . VAL A 1 205 ? 0.39 23.281 23.781 1 98.69 205 VAL A N 1
ATOM 1617 C CA . VAL A 1 205 ? -0.943 23 24.297 1 98.69 205 VAL A CA 1
ATOM 1618 C C . VAL A 1 205 ? -1.009 23.406 25.781 1 98.69 205 VAL A C 1
ATOM 1620 O O . VAL A 1 205 ? 0.026 23.578 26.422 1 98.69 205 VAL A O 1
ATOM 1623 N N . ASP A 1 206 ? -2.299 23.516 26.219 1 97 206 ASP A N 1
ATOM 1624 C CA . ASP A 1 206 ? -2.539 23.641 27.656 1 97 206 ASP A CA 1
ATOM 1625 C C . ASP A 1 206 ? -2.23 22.344 28.391 1 97 206 ASP A C 1
ATOM 1627 O O . ASP A 1 206 ? -2.52 21.25 27.875 1 97 206 ASP A O 1
ATOM 1631 N N . GLU A 1 207 ? -1.711 22.438 29.531 1 90.81 207 GLU A N 1
ATOM 1632 C CA . GLU A 1 207 ? -1.383 21.234 30.297 1 90.81 207 GLU A CA 1
ATOM 1633 C C . GLU A 1 207 ? -2.637 20.438 30.625 1 90.81 207 GLU A C 1
ATOM 1635 O O . GLU A 1 207 ? -2.568 19.219 30.844 1 90.81 207 GLU A O 1
ATOM 1640 N N . GLY A 1 208 ? -3.744 21.047 30.656 1 91.56 208 GLY A N 1
ATOM 1641 C CA . GLY A 1 208 ? -4.988 20.391 31 1 91.56 208 GLY A CA 1
ATOM 1642 C C . GLY A 1 208 ? -5.668 19.734 29.797 1 91.56 208 GLY A C 1
ATOM 1643 O O . GLY A 1 208 ? -6.762 19.188 29.938 1 91.56 208 GLY A O 1
ATOM 1644 N N . ILE A 1 209 ? -5.047 19.734 28.672 1 95.25 209 ILE A N 1
ATOM 1645 C CA . ILE A 1 209 ? -5.66 19.172 27.469 1 95.25 209 ILE A CA 1
ATOM 1646 C C . ILE A 1 209 ? -5.832 17.656 27.641 1 95.25 209 ILE A C 1
ATOM 1648 O O . ILE A 1 209 ? -5.012 17 28.281 1 95.25 209 ILE A O 1
ATOM 1652 N N . HIS A 1 210 ? -6.875 17.125 27.109 1 96.69 210 HIS A N 1
ATOM 1653 C CA . HIS A 1 210 ? -7.008 15.68 27.016 1 96.69 210 HIS A CA 1
ATOM 1654 C C . HIS A 1 210 ? -6.16 15.125 25.875 1 96.69 210 HIS A C 1
ATOM 1656 O O . HIS A 1 210 ? -6.664 14.898 24.766 1 96.69 210 HIS A O 1
ATOM 1662 N N . LEU A 1 211 ? -4.977 14.812 26.234 1 96.31 211 LEU A N 1
ATOM 1663 C CA . LEU A 1 211 ? -3.947 14.523 25.234 1 96.31 211 LEU A CA 1
ATOM 1664 C C . LEU A 1 211 ? -4.344 13.336 24.375 1 96.31 211 LEU A C 1
ATOM 1666 O O . LEU A 1 211 ? -4.191 13.367 23.156 1 96.31 211 LEU A O 1
ATOM 1670 N N . ASN A 1 212 ? -4.809 12.281 24.969 1 95.69 212 ASN A N 1
ATOM 1671 C CA . ASN A 1 212 ? -5.18 11.078 24.219 1 95.69 212 ASN A CA 1
ATOM 1672 C C . ASN A 1 212 ? -6.297 11.367 23.219 1 95.69 212 ASN A C 1
ATOM 1674 O O . ASN A 1 212 ? -6.277 10.859 22.094 1 95.69 212 ASN A O 1
ATOM 1678 N N . GLU A 1 213 ? -7.234 12.148 23.641 1 96.5 213 GLU A N 1
ATOM 1679 C CA . GLU A 1 213 ? -8.32 12.523 22.734 1 96.5 213 GLU A CA 1
ATOM 1680 C C . GLU A 1 213 ? -7.812 13.398 21.594 1 96.5 213 GLU A C 1
ATOM 1682 O O . GLU A 1 213 ? -8.242 13.234 20.453 1 96.5 213 GLU A O 1
ATOM 1687 N N . TYR A 1 214 ? -6.938 14.25 21.984 1 97.31 214 TYR A N 1
ATOM 1688 C CA . TYR A 1 214 ? -6.371 15.133 20.969 1 97.31 214 TYR A CA 1
ATOM 1689 C C . TYR A 1 214 ? -5.582 14.344 19.938 1 97.31 214 TYR A C 1
ATOM 1691 O O . TYR A 1 214 ? -5.762 14.531 18.734 1 97.31 214 TYR A O 1
ATOM 1699 N N . VAL A 1 215 ? -4.746 13.461 20.375 1 96.25 215 VAL A N 1
ATOM 1700 C CA . VAL A 1 215 ? -3.943 12.641 19.469 1 96.25 215 VAL A CA 1
ATOM 1701 C C . VAL A 1 215 ? -4.859 11.781 18.594 1 96.25 215 VAL A C 1
ATOM 1703 O O . VAL A 1 215 ? -4.633 11.648 17.391 1 96.25 215 VAL A O 1
ATOM 1706 N N . SER A 1 216 ? -5.875 11.227 19.172 1 95 216 SER A N 1
ATOM 1707 C CA . SER A 1 216 ? -6.855 10.453 18.406 1 95 216 SER A CA 1
ATOM 1708 C C . SER A 1 216 ? -7.543 11.312 17.359 1 95 216 SER A C 1
ATOM 1710 O O . SER A 1 216 ? -7.762 10.867 16.219 1 95 216 SER A O 1
ATOM 1712 N N . PHE A 1 217 ? -7.891 12.531 17.797 1 96.06 217 PHE A N 1
ATOM 1713 C CA . PHE A 1 217 ? -8.492 13.477 16.859 1 96.06 217 PHE A CA 1
ATOM 1714 C C . PHE A 1 217 ? -7.586 13.695 15.656 1 96.06 217 PHE A C 1
ATOM 1716 O O . PHE A 1 217 ? -8.047 13.672 14.516 1 96.06 217 PHE A O 1
ATOM 1723 N N . LEU A 1 218 ? -6.316 13.875 15.906 1 95.88 218 LEU A N 1
ATOM 1724 C CA . LEU A 1 218 ? -5.367 14.164 14.844 1 95.88 218 LEU A CA 1
ATOM 1725 C C . LEU A 1 218 ? -5.16 12.938 13.953 1 95.88 218 LEU A C 1
ATOM 1727 O O . LEU A 1 218 ? -5.094 13.062 12.727 1 95.88 218 LEU A O 1
ATOM 1731 N N . GLU A 1 219 ? -5.168 11.734 14.523 1 92.5 219 GLU A N 1
ATOM 1732 C CA . GLU A 1 219 ? -4.68 10.562 13.789 1 92.5 219 GLU A CA 1
ATOM 1733 C C . GLU A 1 219 ? -5.836 9.742 13.234 1 92.5 219 GLU A C 1
ATOM 1735 O O . GLU A 1 219 ? -5.66 8.992 12.266 1 92.5 219 GLU A O 1
ATOM 1740 N N . THR A 1 220 ? -7.055 9.891 13.758 1 91.56 220 THR A N 1
ATOM 1741 C CA . THR A 1 220 ? -8.047 8.875 13.422 1 91.56 220 THR A CA 1
ATOM 1742 C C . THR A 1 220 ? -9.32 9.523 12.891 1 91.56 220 THR A C 1
ATOM 1744 O O . THR A 1 220 ? -10.078 8.898 12.141 1 91.56 220 THR A O 1
ATOM 1747 N N . VAL A 1 221 ? -9.594 10.703 13.266 1 93.88 221 VAL A N 1
ATOM 1748 C CA . VAL A 1 221 ? -10.844 11.344 12.867 1 93.88 221 VAL A CA 1
ATOM 1749 C C . VAL A 1 221 ? -10.703 11.922 11.461 1 93.88 221 VAL A C 1
ATOM 1751 O O . VAL A 1 221 ? -9.812 12.734 11.211 1 93.88 221 VAL A O 1
ATOM 1754 N N . PRO A 1 222 ? -11.555 11.5 10.57 1 95.12 222 PRO A N 1
ATOM 1755 C CA . PRO A 1 222 ? -11.508 12.117 9.242 1 95.12 222 PRO A CA 1
ATOM 1756 C C . PRO A 1 222 ? -11.93 13.586 9.25 1 95.12 222 PRO A C 1
ATOM 1758 O O . PRO A 1 222 ? -12.93 13.938 9.891 1 95.12 222 PRO A O 1
ATOM 1761 N N . LYS A 1 223 ? -11.211 14.398 8.609 1 94.75 223 LYS A N 1
ATOM 1762 C CA . LYS A 1 223 ? -11.477 15.836 8.594 1 94.75 223 LYS A CA 1
ATOM 1763 C C . LYS A 1 223 ? -11.422 16.375 7.168 1 94.75 223 LYS A C 1
ATOM 1765 O O . LYS A 1 223 ? -10.578 15.977 6.371 1 94.75 223 LYS A O 1
ATOM 1770 N N . GLU A 1 224 ? -12.344 17.203 6.938 1 92.62 224 GLU A N 1
ATOM 1771 C CA . GLU A 1 224 ? -12.359 17.953 5.684 1 92.62 224 GLU A CA 1
ATOM 1772 C C . GLU A 1 224 ? -12.211 19.438 5.934 1 92.62 224 GLU A C 1
ATOM 1774 O O . GLU A 1 224 ? -12.977 20.031 6.703 1 92.62 224 GLU A O 1
ATOM 1779 N N . ILE A 1 225 ? -11.25 20 5.309 1 91.62 225 ILE A N 1
ATOM 1780 C CA . ILE A 1 225 ? -11.008 21.422 5.477 1 91.62 225 ILE A CA 1
ATOM 1781 C C . ILE A 1 225 ? -11.641 22.203 4.324 1 91.62 225 ILE A C 1
ATOM 1783 O O . ILE A 1 225 ? -11.367 21.922 3.154 1 91.62 225 ILE A O 1
ATOM 1787 N N . ILE A 1 226 ? -12.5 23.141 4.691 1 88.44 226 ILE A N 1
ATOM 1788 C CA . ILE A 1 226 ? -13.18 23.938 3.682 1 88.44 226 ILE A CA 1
ATOM 1789 C C . ILE A 1 226 ? -12.789 25.406 3.84 1 88.44 226 ILE A C 1
ATOM 1791 O O . ILE A 1 226 ? -12.281 25.812 4.891 1 88.44 226 ILE A O 1
ATOM 1795 N N . GLU A 1 227 ? -13 26.125 2.734 1 85 227 GLU A N 1
ATOM 1796 C CA . GLU A 1 227 ? -12.773 27.562 2.777 1 85 227 GLU A CA 1
ATOM 1797 C C . GLU A 1 227 ? -14.016 28.312 3.256 1 85 227 GLU A C 1
ATOM 1799 O O . GLU A 1 227 ? -15.141 27.859 3.043 1 85 227 GLU A O 1
ATOM 1804 N N . LYS A 1 228 ? -13.844 29.406 3.902 1 74.56 228 LYS A N 1
ATOM 1805 C CA . LYS A 1 228 ? -14.992 30.234 4.246 1 74.56 228 LYS A CA 1
ATOM 1806 C C . LYS A 1 228 ? -15.57 30.906 3.008 1 74.56 228 LYS A C 1
ATOM 1808 O O . LYS A 1 228 ? -14.828 31.297 2.1 1 74.56 228 LYS A O 1
ATOM 1813 N N . MET B 1 1 ? 13.555 -2.592 -13.922 1 90.38 1 MET B N 1
ATOM 1814 C CA . MET B 1 1 ? 12.258 -3.258 -13.797 1 90.38 1 MET B CA 1
ATOM 1815 C C . MET B 1 1 ? 11.664 -3.025 -12.414 1 90.38 1 MET B C 1
ATOM 1817 O O . MET B 1 1 ? 12.398 -2.814 -11.445 1 90.38 1 MET B O 1
ATOM 1821 N N . TYR B 1 2 ? 10.391 -2.969 -12.391 1 93.88 2 TYR B N 1
ATOM 1822 C CA . TYR B 1 2 ? 9.656 -2.754 -11.148 1 93.88 2 TYR B CA 1
ATOM 1823 C C . TYR B 1 2 ? 8.625 -3.855 -10.922 1 93.88 2 TYR B C 1
ATOM 1825 O O . TYR B 1 2 ? 8.062 -4.387 -11.883 1 93.88 2 TYR B O 1
ATOM 1833 N N . SER B 1 3 ? 8.539 -4.246 -9.664 1 94.56 3 SER B N 1
ATOM 1834 C CA . SER B 1 3 ? 7.426 -5.102 -9.266 1 94.56 3 SER B CA 1
ATOM 1835 C C . SER B 1 3 ? 6.219 -4.277 -8.836 1 94.56 3 SER B C 1
ATOM 1837 O O . SER B 1 3 ? 6.355 -3.326 -8.062 1 94.56 3 SER B O 1
ATOM 1839 N N . ILE B 1 4 ? 5.102 -4.547 -9.391 1 95.06 4 ILE B N 1
ATOM 1840 C CA . ILE B 1 4 ? 3.863 -3.887 -8.992 1 95.06 4 ILE B CA 1
ATOM 1841 C C . ILE B 1 4 ? 2.873 -4.926 -8.469 1 95.06 4 ILE B C 1
ATOM 1843 O O . ILE B 1 4 ? 2.656 -5.961 -9.102 1 95.06 4 ILE B O 1
ATOM 1847 N N . LYS B 1 5 ? 2.33 -4.688 -7.305 1 94.44 5 LYS B N 1
ATOM 1848 C CA . LYS B 1 5 ? 1.401 -5.598 -6.637 1 94.44 5 LYS B CA 1
ATOM 1849 C C . LYS B 1 5 ? 0.141 -4.863 -6.188 1 94.44 5 LYS B C 1
ATOM 1851 O O . LYS B 1 5 ? 0.205 -3.705 -5.773 1 94.44 5 LYS B O 1
ATOM 1856 N N . MET B 1 6 ? -0.938 -5.562 -6.273 1 95 6 MET B N 1
ATOM 1857 C CA . MET B 1 6 ? -2.219 -5.016 -5.836 1 95 6 MET B CA 1
ATOM 1858 C C . MET B 1 6 ? -2.959 -6.012 -4.949 1 95 6 MET B C 1
ATOM 1860 O O . MET B 1 6 ? -2.992 -7.207 -5.242 1 95 6 MET B O 1
ATOM 1864 N N . ARG B 1 7 ? -3.461 -5.562 -3.873 1 92.69 7 ARG B N 1
ATOM 1865 C CA . ARG B 1 7 ? -4.336 -6.355 -3.012 1 92.69 7 ARG B CA 1
ATOM 1866 C C . ARG B 1 7 ? -5.582 -5.566 -2.625 1 92.69 7 ARG B C 1
ATOM 1868 O O . ARG B 1 7 ? -5.488 -4.422 -2.176 1 92.69 7 ARG B O 1
ATOM 1875 N N . ALA B 1 8 ? -6.711 -6.168 -2.811 1 93.31 8 ALA B N 1
ATOM 1876 C CA . ALA B 1 8 ? -7.992 -5.555 -2.463 1 93.31 8 ALA B CA 1
ATOM 1877 C C . ALA B 1 8 ? -8.781 -6.441 -1.505 1 93.31 8 ALA B C 1
ATOM 1879 O O . ALA B 1 8 ? -8.758 -7.668 -1.62 1 93.31 8 ALA B O 1
ATOM 1880 N N . SER B 1 9 ? -9.438 -5.828 -0.584 1 91.06 9 SER B N 1
ATOM 1881 C CA . SER B 1 9 ? -10.227 -6.57 0.39 1 91.06 9 SER B CA 1
ATOM 1882 C C . SER B 1 9 ? -11.523 -5.836 0.717 1 91.06 9 SER B C 1
ATOM 1884 O O . SER B 1 9 ? -11.695 -4.672 0.349 1 91.06 9 SER B O 1
ATOM 1886 N N . HIS B 1 10 ? -12.469 -6.574 1.241 1 89.94 10 HIS B N 1
ATOM 1887 C CA . HIS B 1 10 ? -13.695 -6.062 1.852 1 89.94 10 HIS B CA 1
ATOM 1888 C C . HIS B 1 10 ? -13.852 -6.574 3.281 1 89.94 10 HIS B C 1
ATOM 1890 O O . HIS B 1 10 ? -13.93 -7.781 3.508 1 89.94 10 HIS B O 1
ATOM 1896 N N . GLU B 1 11 ? -13.891 -5.633 4.203 1 88.62 11 GLU B N 1
ATOM 1897 C CA . GLU B 1 11 ? -13.977 -6.012 5.609 1 88.62 11 GLU B CA 1
ATOM 1898 C C . GLU B 1 11 ? -12.898 -7.035 5.973 1 88.62 11 GLU B C 1
ATOM 1900 O O . GLU B 1 11 ? -13.203 -8.078 6.551 1 88.62 11 GLU B O 1
ATOM 1905 N N . ASP B 1 12 ? -11.734 -6.801 5.414 1 86.56 12 ASP B N 1
ATOM 1906 C CA . ASP B 1 12 ? -10.516 -7.535 5.734 1 86.56 12 ASP B CA 1
ATOM 1907 C C . ASP B 1 12 ? -10.5 -8.906 5.059 1 86.56 12 ASP B C 1
ATOM 1909 O O . ASP B 1 12 ? -9.602 -9.711 5.293 1 86.56 12 ASP B O 1
ATOM 1913 N N . ILE B 1 13 ? -11.492 -9.211 4.289 1 81.94 13 ILE B N 1
ATOM 1914 C CA . ILE B 1 13 ? -11.523 -10.453 3.518 1 81.94 13 ILE B CA 1
ATOM 1915 C C . ILE B 1 13 ? -10.953 -10.203 2.123 1 81.94 13 ILE B C 1
ATOM 1917 O O . ILE B 1 13 ? -11.367 -9.273 1.43 1 81.94 13 ILE B O 1
ATOM 1921 N N . HIS B 1 14 ? -10.086 -10.977 1.796 1 82.75 14 HIS B N 1
ATOM 1922 C CA . HIS B 1 14 ? -9.422 -10.844 0.507 1 82.75 14 HIS B CA 1
ATOM 1923 C C . HIS B 1 14 ? -10.406 -10.992 -0.645 1 82.75 14 HIS B C 1
ATOM 1925 O O . HIS B 1 14 ? -11.211 -11.93 -0.661 1 82.75 14 HIS B O 1
ATOM 1931 N N . ILE B 1 15 ? -10.336 -10.133 -1.636 1 81.88 15 ILE B N 1
ATOM 1932 C CA . ILE B 1 15 ? -11.258 -10.156 -2.764 1 81.88 15 ILE B CA 1
ATOM 1933 C C . ILE B 1 15 ? -10.484 -10.344 -4.066 1 81.88 15 ILE B C 1
ATOM 1935 O O . ILE B 1 15 ? -10.875 -11.141 -4.922 1 81.88 15 ILE B O 1
ATOM 1939 N N . SER B 1 16 ? -9.391 -9.578 -4.164 1 82.81 16 SER B N 1
ATOM 1940 C CA . SER B 1 16 ? -8.664 -9.578 -5.426 1 82.81 16 SER B CA 1
ATOM 1941 C C . SER B 1 16 ? -7.184 -9.273 -5.207 1 82.81 16 SER B C 1
ATOM 1943 O O . SER B 1 16 ? -6.824 -8.57 -4.262 1 82.81 16 SER B O 1
ATOM 1945 N N . GLY B 1 17 ? -6.352 -9.82 -6.07 1 85.44 17 GLY B N 1
ATOM 1946 C CA . GLY B 1 17 ? -4.922 -9.555 -6.082 1 85.44 17 GLY B CA 1
ATOM 1947 C C . GLY B 1 17 ? -4.309 -9.656 -7.469 1 85.44 17 GLY B C 1
ATOM 1948 O O . GLY B 1 17 ? -4.918 -10.219 -8.383 1 85.44 17 GLY B O 1
ATOM 1949 N N . ALA B 1 18 ? -3.256 -9.055 -7.629 1 85.75 18 ALA B N 1
ATOM 1950 C CA . ALA B 1 18 ? -2.514 -9.117 -8.891 1 85.75 18 ALA B CA 1
ATOM 1951 C C . ALA B 1 18 ? -1.076 -8.641 -8.695 1 85.75 18 ALA B C 1
ATOM 1953 O O . ALA B 1 18 ? -0.792 -7.844 -7.801 1 85.75 18 ALA B O 1
ATOM 1954 N N . GLU B 1 19 ? -0.274 -9.18 -9.539 1 89.94 19 GLU B N 1
ATOM 1955 C CA . GLU B 1 19 ? 1.122 -8.75 -9.5 1 89.94 19 GLU B CA 1
ATOM 1956 C C . GLU B 1 19 ? 1.798 -8.961 -10.859 1 89.94 19 GLU B C 1
ATOM 1958 O O . GLU B 1 19 ? 1.387 -9.82 -11.633 1 89.94 19 GLU B O 1
ATOM 1963 N N . THR B 1 20 ? 2.744 -8.141 -11.125 1 88.44 20 THR B N 1
ATOM 1964 C CA . THR B 1 20 ? 3.623 -8.344 -12.273 1 88.44 20 THR B CA 1
ATOM 1965 C C . THR B 1 20 ? 4.91 -7.543 -12.117 1 88.44 20 THR B C 1
ATOM 1967 O O . THR B 1 20 ? 5.086 -6.82 -11.133 1 88.44 20 THR B O 1
ATOM 1970 N N . MET B 1 21 ? 5.809 -7.766 -12.938 1 91.06 21 MET B N 1
ATOM 1971 C CA . MET B 1 21 ? 6.996 -6.93 -13.086 1 91.06 21 MET B CA 1
ATOM 1972 C C . MET B 1 21 ? 7.027 -6.27 -14.461 1 91.06 21 MET B C 1
ATOM 1974 O O . MET B 1 21 ? 6.68 -6.895 -15.461 1 91.06 21 MET B O 1
ATOM 1978 N N . CYS B 1 22 ? 7.391 -5.059 -14.492 1 89.88 22 CYS B N 1
ATOM 1979 C CA . CYS B 1 22 ? 7.383 -4.332 -15.758 1 89.88 22 CYS B CA 1
ATOM 1980 C C . CYS B 1 22 ? 8.406 -3.201 -15.742 1 89.88 22 CYS B C 1
ATOM 1982 O O . CYS B 1 22 ? 9.031 -2.941 -14.719 1 89.88 22 CYS B O 1
ATOM 1984 N N . GLU B 1 23 ? 8.578 -2.637 -16.922 1 90.81 23 GLU B N 1
ATOM 1985 C CA . GLU B 1 23 ? 9.445 -1.467 -17.047 1 90.81 23 GLU B CA 1
ATOM 1986 C C . GLU B 1 23 ? 8.75 -0.211 -16.516 1 90.81 23 GLU B C 1
ATOM 1988 O O . GLU B 1 23 ? 7.523 -0.175 -16.406 1 90.81 23 GLU B O 1
ATOM 1993 N N . PHE B 1 24 ? 9.508 0.793 -16.219 1 91.25 24 PHE B N 1
ATOM 1994 C CA . PHE B 1 24 ? 9.031 2.041 -15.648 1 91.25 24 PHE B CA 1
ATOM 1995 C C . PHE B 1 24 ? 7.926 2.646 -16.5 1 91.25 24 PHE B C 1
ATOM 1997 O O . PHE B 1 24 ? 6.918 3.125 -15.984 1 91.25 24 PHE B O 1
ATOM 2004 N N . GLU B 1 25 ? 8.102 2.539 -17.781 1 92.62 25 GLU B N 1
ATOM 2005 C CA . GLU B 1 25 ? 7.188 3.195 -18.719 1 92.62 25 GLU B CA 1
ATOM 2006 C C . GLU B 1 25 ? 5.801 2.562 -18.672 1 92.62 25 GLU B C 1
ATOM 2008 O O . GLU B 1 25 ? 4.816 3.182 -19.078 1 92.62 25 GLU B O 1
ATOM 2013 N N . ASP B 1 26 ? 5.73 1.368 -18.141 1 92.81 26 ASP B N 1
ATOM 2014 C CA . ASP B 1 26 ? 4.465 0.645 -18.141 1 92.81 26 ASP B CA 1
ATOM 2015 C C . ASP B 1 26 ? 3.766 0.755 -16.781 1 92.81 26 ASP B C 1
ATOM 2017 O O . ASP B 1 26 ? 2.611 0.346 -16.641 1 92.81 26 ASP B O 1
ATOM 2021 N N . LEU B 1 27 ? 4.371 1.301 -15.781 1 93.88 27 LEU B N 1
ATOM 2022 C CA . LEU B 1 27 ? 3.883 1.307 -14.406 1 93.88 27 LEU B CA 1
ATOM 2023 C C . LEU B 1 27 ? 2.527 1.999 -14.32 1 93.88 27 LEU B C 1
ATOM 2025 O O . LEU B 1 27 ? 1.604 1.487 -13.68 1 93.88 27 LEU B O 1
ATOM 2029 N N . GLU B 1 28 ? 2.41 3.129 -14.953 1 93.44 28 GLU B N 1
ATOM 2030 C CA . GLU B 1 28 ? 1.158 3.875 -14.875 1 93.44 28 GLU B CA 1
ATOM 2031 C C . GLU B 1 28 ? -0.002 3.066 -15.445 1 93.44 28 GLU B C 1
ATOM 2033 O O . GLU B 1 28 ? -1.104 3.074 -14.898 1 93.44 28 GLU B O 1
ATOM 2038 N N . ASN B 1 29 ? 0.303 2.424 -16.516 1 93.75 29 ASN B N 1
ATOM 2039 C CA . ASN B 1 29 ? -0.717 1.59 -17.141 1 93.75 29 ASN B CA 1
ATOM 2040 C C . ASN B 1 29 ? -1.146 0.447 -16.219 1 93.75 29 ASN B C 1
ATOM 2042 O O . ASN B 1 29 ? -2.336 0.153 -16.094 1 93.75 29 ASN B O 1
ATOM 2046 N N . TYR B 1 30 ? -0.252 -0.217 -15.617 1 93.06 30 TYR B N 1
ATOM 2047 C CA . TYR B 1 30 ? -0.579 -1.317 -14.719 1 93.06 30 TYR B CA 1
ATOM 2048 C C . TYR B 1 30 ? -1.285 -0.808 -13.469 1 93.06 30 TYR B C 1
ATOM 2050 O O . TYR B 1 30 ? -2.15 -1.491 -12.914 1 93.06 30 TYR B O 1
ATOM 2058 N N . LEU B 1 31 ? -0.882 0.401 -13.016 1 95.12 31 LEU B N 1
ATOM 2059 C CA . LEU B 1 31 ? -1.589 1.015 -11.898 1 95.12 31 LEU B CA 1
ATOM 2060 C C . LEU B 1 31 ? -3.076 1.155 -12.211 1 95.12 31 LEU B C 1
ATOM 2062 O O . LEU B 1 31 ? -3.922 0.77 -11.398 1 95.12 31 LEU B O 1
ATOM 2066 N N . LYS B 1 32 ? -3.322 1.653 -13.359 1 93.56 32 LYS B N 1
ATOM 2067 C CA . LYS B 1 32 ? -4.703 1.835 -13.789 1 93.56 32 LYS B CA 1
ATOM 2068 C C . LYS B 1 32 ? -5.414 0.493 -13.945 1 93.56 32 LYS B C 1
ATOM 2070 O O . LYS B 1 32 ? -6.555 0.333 -13.5 1 93.56 32 LYS B O 1
ATOM 2075 N N . LYS B 1 33 ? -4.766 -0.444 -14.562 1 91.44 33 LYS B N 1
ATOM 2076 C CA . LYS B 1 33 ? -5.32 -1.776 -14.789 1 91.44 33 LYS B CA 1
ATOM 2077 C C . LYS B 1 33 ? -5.684 -2.447 -13.461 1 91.44 33 LYS B C 1
ATOM 2079 O O . LYS B 1 33 ? -6.773 -3.002 -13.32 1 91.44 33 LYS B O 1
ATOM 2084 N N . TYR B 1 34 ? -4.789 -2.367 -12.508 1 93.25 34 TYR B N 1
ATOM 2085 C CA . TYR B 1 34 ? -5.004 -3.018 -11.219 1 93.25 34 TYR B CA 1
ATOM 2086 C C . TYR B 1 34 ? -6.078 -2.295 -10.422 1 93.25 34 TYR B C 1
ATOM 2088 O O . TYR B 1 34 ? -6.867 -2.928 -9.719 1 93.25 34 TYR B O 1
ATOM 2096 N N . PHE B 1 35 ? -6.125 -0.979 -10.562 1 94.06 35 PHE B N 1
ATOM 2097 C CA . PHE B 1 35 ? -7.188 -0.203 -9.93 1 94.06 35 PHE B CA 1
ATOM 2098 C C . PHE B 1 35 ? -8.555 -0.639 -10.438 1 94.06 35 PHE B C 1
ATOM 2100 O O . PHE B 1 35 ? -9.453 -0.929 -9.648 1 94.06 35 PHE B O 1
ATOM 2107 N N . ASN B 1 36 ? -8.633 -0.759 -11.727 1 91.5 36 ASN B N 1
ATOM 2108 C CA . ASN B 1 36 ? -9.891 -1.157 -12.344 1 91.5 36 ASN B CA 1
ATOM 2109 C C . ASN B 1 36 ? -10.266 -2.59 -11.984 1 91.5 36 ASN B C 1
ATOM 2111 O O . ASN B 1 36 ? -11.438 -2.881 -11.719 1 91.5 36 ASN B O 1
ATOM 2115 N N . LYS B 1 37 ? -9.312 -3.461 -12 1 87.94 37 LYS B N 1
ATOM 2116 C CA . LYS B 1 37 ? -9.555 -4.852 -11.625 1 87.94 37 LYS B CA 1
ATOM 2117 C C . LYS B 1 37 ? -10.125 -4.945 -10.211 1 87.94 37 LYS B C 1
ATOM 2119 O O . LYS B 1 37 ? -11.047 -5.719 -9.953 1 87.94 37 LYS B O 1
ATOM 2124 N N . ALA B 1 38 ? -9.602 -4.168 -9.305 1 90.12 38 ALA B N 1
ATOM 2125 C CA . ALA B 1 38 ? -10.008 -4.211 -7.906 1 90.12 38 ALA B CA 1
ATOM 2126 C C . ALA B 1 38 ? -11.438 -3.684 -7.738 1 90.12 38 ALA B C 1
ATOM 2128 O O . ALA B 1 38 ? -12.273 -4.328 -7.102 1 90.12 38 ALA B O 1
ATOM 2129 N N . PHE B 1 39 ? -11.766 -2.561 -8.297 1 89.5 39 PHE B N 1
ATOM 2130 C CA . PHE B 1 39 ? -13.031 -1.888 -8.023 1 89.5 39 PHE B CA 1
ATOM 2131 C C . PHE B 1 39 ? -14.133 -2.414 -8.938 1 89.5 39 PHE B C 1
ATOM 2133 O O . PHE B 1 39 ? -15.312 -2.197 -8.672 1 89.5 39 PHE B O 1
ATOM 2140 N N . ASN B 1 40 ? -13.812 -3.035 -10.031 1 78.88 40 ASN B N 1
ATOM 2141 C CA . ASN B 1 40 ? -14.828 -3.609 -10.906 1 78.88 40 ASN B CA 1
ATOM 2142 C C . ASN B 1 40 ? -14.961 -5.117 -10.703 1 78.88 40 ASN B C 1
ATOM 2144 O O . ASN B 1 40 ? -15.523 -5.816 -11.547 1 78.88 40 ASN B O 1
ATOM 2148 N N . HIS B 1 41 ? -14.453 -5.504 -9.617 1 67.69 41 HIS B N 1
ATOM 2149 C CA . HIS B 1 41 ? -14.484 -6.945 -9.391 1 67.69 41 HIS B CA 1
ATOM 2150 C C . HIS B 1 41 ? -15.898 -7.418 -9.07 1 67.69 41 HIS B C 1
ATOM 2152 O O . HIS B 1 41 ? -16.672 -6.695 -8.438 1 67.69 41 HIS B O 1
ATOM 2158 N N . GLU B 1 42 ? -16.156 -8.484 -9.617 1 60.97 42 GLU B N 1
ATOM 2159 C CA . GLU B 1 42 ? -17.484 -9.078 -9.531 1 60.97 42 GLU B CA 1
ATOM 2160 C C . GLU B 1 42 ? -17.891 -9.312 -8.078 1 60.97 42 GLU B C 1
ATOM 2162 O O . GLU B 1 42 ? -19.078 -9.336 -7.762 1 60.97 42 GLU B O 1
ATOM 2167 N N . ASN B 1 43 ? -16.844 -9.531 -7.262 1 56.75 43 ASN B N 1
ATOM 2168 C CA . ASN B 1 43 ? -17.141 -9.953 -5.895 1 56.75 43 ASN B CA 1
ATOM 2169 C C . ASN B 1 43 ? -17.547 -8.773 -5.02 1 56.75 43 ASN B C 1
ATOM 2171 O O . ASN B 1 43 ? -17.766 -8.93 -3.816 1 56.75 43 ASN B O 1
ATOM 2175 N N . GLY B 1 44 ? -17.797 -7.578 -5.609 1 62 44 GLY B N 1
ATOM 2176 C CA . GLY B 1 44 ? -18.391 -6.52 -4.809 1 62 44 GLY B CA 1
ATOM 2177 C C . GLY B 1 44 ? -17.516 -5.285 -4.707 1 62 44 GLY B C 1
ATOM 2178 O O . GLY B 1 44 ? -16.516 -5.164 -5.422 1 62 44 GLY B O 1
ATOM 2179 N N . ASN B 1 45 ? -18 -4.453 -3.838 1 78.06 45 ASN B N 1
ATOM 2180 C CA . ASN B 1 45 ? -17.375 -3.168 -3.564 1 78.06 45 ASN B CA 1
ATOM 2181 C C . ASN B 1 45 ? -16.25 -3.303 -2.537 1 78.06 45 ASN B C 1
ATOM 2183 O O . ASN B 1 45 ? -16.453 -3.875 -1.465 1 78.06 45 ASN B O 1
ATOM 2187 N N . ILE B 1 46 ? -15.086 -3.045 -2.928 1 88.88 46 ILE B N 1
ATOM 2188 C CA . ILE B 1 46 ? -13.961 -3.129 -2 1 88.88 46 ILE B CA 1
ATOM 2189 C C . ILE B 1 46 ? -13.922 -1.879 -1.125 1 88.88 46 ILE B C 1
ATOM 2191 O O . ILE B 1 46 ? -14.422 -0.822 -1.518 1 88.88 46 ILE B O 1
ATOM 2195 N N . ASP B 1 47 ? -13.516 -2.051 0.088 1 94.19 47 ASP B N 1
ATOM 2196 C CA . ASP B 1 47 ? -13.344 -0.903 0.974 1 94.19 47 ASP B CA 1
ATOM 2197 C C . ASP B 1 47 ? -11.859 -0.63 1.232 1 94.19 47 ASP B C 1
ATOM 2199 O O . ASP B 1 47 ? -11.516 0.318 1.939 1 94.19 47 ASP B O 1
ATOM 2203 N N . PHE B 1 48 ? -11.07 -1.483 0.664 1 95.94 48 PHE B N 1
ATOM 2204 C CA . PHE B 1 48 ? -9.633 -1.321 0.855 1 95.94 48 PHE B CA 1
ATOM 2205 C C . PHE B 1 48 ? -8.867 -1.772 -0.382 1 95.94 48 PHE B C 1
ATOM 2207 O O . PHE B 1 48 ? -9.172 -2.822 -0.955 1 95.94 48 PHE B O 1
ATOM 2214 N N . LEU B 1 49 ? -7.898 -1.013 -0.857 1 96.94 49 LEU B N 1
ATOM 2215 C CA . LEU B 1 49 ? -7.004 -1.322 -1.966 1 96.94 49 LEU B CA 1
ATOM 2216 C C . LEU B 1 49 ? -5.578 -0.873 -1.656 1 96.94 49 LEU B C 1
ATOM 2218 O O . LEU B 1 49 ? -5.359 0.272 -1.255 1 96.94 49 LEU B O 1
ATOM 2222 N N . ASN B 1 50 ? -4.672 -1.756 -1.748 1 97.69 50 ASN B N 1
ATOM 2223 C CA . ASN B 1 50 ? -3.256 -1.433 -1.602 1 97.69 50 ASN B CA 1
ATOM 2224 C C . ASN B 1 50 ? -2.48 -1.721 -2.885 1 97.69 50 ASN B C 1
ATOM 2226 O O . ASN B 1 50 ? -2.594 -2.809 -3.453 1 97.69 50 ASN B O 1
ATOM 2230 N N . LEU B 1 51 ? -1.791 -0.755 -3.369 1 97.94 51 LEU B N 1
ATOM 2231 C CA . LEU B 1 51 ? -0.893 -0.879 -4.512 1 97.94 51 LEU B CA 1
ATOM 2232 C C . LEU B 1 51 ? 0.55 -0.604 -4.102 1 97.94 51 LEU B C 1
ATOM 2234 O O . LEU B 1 51 ? 0.836 0.415 -3.471 1 97.94 51 LEU B O 1
ATOM 2238 N N . LYS B 1 52 ? 1.419 -1.506 -4.465 1 97.19 52 LYS B N 1
ATOM 2239 C CA . LYS B 1 52 ? 2.824 -1.408 -4.082 1 97.19 52 LYS B CA 1
ATOM 2240 C C . LYS B 1 52 ? 3.736 -1.534 -5.297 1 97.19 52 LYS B C 1
ATOM 2242 O O . LYS B 1 52 ? 3.564 -2.439 -6.117 1 97.19 52 LYS B O 1
ATOM 2247 N N . ILE B 1 53 ? 4.637 -0.628 -5.441 1 96.5 53 ILE B N 1
ATOM 2248 C CA . ILE B 1 53 ? 5.633 -0.65 -6.508 1 96.5 53 ILE B CA 1
ATOM 2249 C C . ILE B 1 53 ? 7.035 -0.691 -5.898 1 96.5 53 ILE B C 1
ATOM 2251 O O . ILE B 1 53 ? 7.367 0.122 -5.035 1 96.5 53 ILE B O 1
ATOM 2255 N N . GLU B 1 54 ? 7.848 -1.598 -6.363 1 95.75 54 GLU B N 1
ATOM 2256 C CA . GLU B 1 54 ? 9.203 -1.763 -5.855 1 95.75 54 GLU B CA 1
ATOM 2257 C C . GLU B 1 54 ? 10.195 -2.021 -6.992 1 95.75 54 GLU B C 1
ATOM 2259 O O . GLU B 1 54 ? 9.906 -2.791 -7.91 1 95.75 54 GLU B O 1
ATOM 2264 N N . LYS B 1 55 ? 11.281 -1.318 -6.895 1 94.62 55 LYS B N 1
ATOM 2265 C CA . LYS B 1 55 ? 12.344 -1.61 -7.859 1 94.62 55 LYS B CA 1
ATOM 2266 C C . LYS B 1 55 ? 12.906 -3.01 -7.641 1 94.62 55 LYS B C 1
ATOM 2268 O O . LYS B 1 55 ? 13.164 -3.414 -6.504 1 94.62 55 LYS B O 1
ATOM 2273 N N . VAL B 1 56 ? 13.055 -3.797 -8.727 1 93.56 56 VAL B N 1
ATOM 2274 C CA . VAL B 1 56 ? 13.617 -5.141 -8.648 1 93.56 56 VAL B CA 1
ATOM 2275 C C . VAL B 1 56 ? 15.141 -5.062 -8.586 1 93.56 56 VAL B C 1
ATOM 2277 O O . VAL B 1 56 ? 15.789 -4.59 -9.531 1 93.56 56 VAL B O 1
ATOM 2280 N N . LYS B 1 57 ? 15.742 -5.445 -7.527 1 90.38 57 LYS B N 1
ATOM 2281 C CA . LYS B 1 57 ? 17.172 -5.312 -7.316 1 90.38 57 LYS B CA 1
ATOM 2282 C C . LYS B 1 57 ? 17.906 -6.629 -7.598 1 90.38 57 LYS B C 1
ATOM 2284 O O . LYS B 1 57 ? 19.062 -6.629 -8.008 1 90.38 57 LYS B O 1
ATOM 2289 N N . ALA B 1 58 ? 17.25 -7.762 -7.441 1 91.44 58 ALA B N 1
ATOM 2290 C CA . ALA B 1 58 ? 17.844 -9.078 -7.684 1 91.44 58 ALA B CA 1
ATOM 2291 C C . ALA B 1 58 ? 17.75 -9.461 -9.156 1 91.44 58 ALA B C 1
ATOM 2293 O O . ALA B 1 58 ? 16.891 -8.961 -9.883 1 91.44 58 ALA B O 1
ATOM 2294 N N . PRO B 1 59 ? 18.703 -10.336 -9.609 1 93.12 59 PRO B N 1
ATOM 2295 C CA . PRO B 1 59 ? 18.625 -10.797 -11 1 93.12 59 PRO B CA 1
ATOM 2296 C C . PRO B 1 59 ? 17.328 -11.547 -11.305 1 93.12 59 PRO B C 1
ATOM 2298 O O . PRO B 1 59 ? 16.844 -12.312 -10.469 1 93.12 59 PRO B O 1
ATOM 2301 N N . ILE B 1 60 ? 16.859 -11.32 -12.438 1 93.25 60 ILE B N 1
ATOM 2302 C CA . ILE B 1 60 ? 15.609 -11.945 -12.875 1 93.25 60 ILE B CA 1
ATOM 2303 C C . ILE B 1 60 ? 15.914 -13.281 -13.555 1 93.25 60 ILE B C 1
ATOM 2305 O O . ILE B 1 60 ? 16.75 -13.344 -14.469 1 93.25 60 ILE B O 1
ATOM 2309 N N . GLN B 1 61 ? 15.32 -14.289 -13.094 1 94.31 61 GLN B N 1
ATOM 2310 C CA . GLN B 1 61 ? 15.43 -15.586 -13.75 1 94.31 61 GLN B CA 1
ATOM 2311 C C . GLN B 1 61 ? 14.367 -15.734 -14.844 1 94.31 61 GLN B C 1
ATOM 2313 O O . GLN B 1 61 ? 13.18 -15.516 -14.602 1 94.31 61 GLN B O 1
ATOM 2318 N N . THR B 1 62 ? 14.828 -16.125 -16.031 1 93.81 62 THR B N 1
ATOM 2319 C CA . THR B 1 62 ? 13.906 -16.328 -17.141 1 93.81 62 THR B CA 1
ATOM 2320 C C . THR B 1 62 ? 13.508 -17.797 -17.25 1 93.81 62 THR B C 1
ATOM 2322 O O . THR B 1 62 ? 14.367 -18.672 -17.266 1 93.81 62 THR B O 1
ATOM 2325 N N . LEU B 1 63 ? 12.227 -18.062 -17.281 1 94.88 63 LEU B N 1
ATOM 2326 C CA . LEU B 1 63 ? 11.695 -19.406 -17.422 1 94.88 63 LEU B CA 1
ATOM 2327 C C . LEU B 1 63 ? 10.844 -19.516 -18.688 1 94.88 63 LEU B C 1
ATOM 2329 O O . LEU B 1 63 ? 10.141 -18.578 -19.047 1 94.88 63 LEU B O 1
ATOM 2333 N N . VAL B 1 64 ? 10.914 -20.641 -19.281 1 93.06 64 VAL B N 1
ATOM 2334 C CA . VAL B 1 64 ? 10.07 -20.906 -20.453 1 93.06 64 VAL B CA 1
ATOM 2335 C C . VAL B 1 64 ? 8.734 -21.5 -20 1 93.06 64 VAL B C 1
ATOM 2337 O O . VAL B 1 64 ? 8.711 -22.469 -19.219 1 93.06 64 VAL B O 1
ATOM 2340 N N . ALA B 1 65 ? 7.672 -20.969 -20.484 1 93.44 65 ALA B N 1
ATOM 2341 C CA . ALA B 1 65 ? 6.328 -21.359 -20.078 1 93.44 65 ALA B CA 1
ATOM 2342 C C . ALA B 1 65 ? 6.078 -22.844 -20.391 1 93.44 65 ALA B C 1
ATOM 2344 O O . ALA B 1 65 ? 6.461 -23.328 -21.453 1 93.44 65 ALA B O 1
ATOM 2345 N N . LEU B 1 66 ? 5.398 -23.5 -19.453 1 95.12 66 LEU B N 1
ATOM 2346 C CA . LEU B 1 66 ? 4.98 -24.875 -19.703 1 95.12 66 LEU B CA 1
ATOM 2347 C C . LEU B 1 66 ? 4.055 -24.953 -20.906 1 95.12 66 LEU B C 1
ATOM 2349 O O . LEU B 1 66 ? 3.174 -24.094 -21.078 1 95.12 66 LEU B O 1
ATOM 2353 N N . PRO B 1 67 ? 4.277 -25.891 -21.781 1 92.88 67 PRO B N 1
ATOM 2354 C CA . PRO B 1 67 ? 3.336 -26.047 -22.891 1 92.88 67 PRO B CA 1
ATOM 2355 C C . PRO B 1 67 ? 1.942 -26.469 -22.422 1 92.88 67 PRO B C 1
ATOM 2357 O O . PRO B 1 67 ? 1.812 -27.297 -21.516 1 92.88 67 PRO B O 1
ATOM 2360 N N . VAL B 1 68 ? 0.953 -25.875 -23.047 1 91.69 68 VAL B N 1
ATOM 2361 C CA . VAL B 1 68 ? -0.429 -26.25 -22.75 1 91.69 68 VAL B CA 1
ATOM 2362 C C . VAL B 1 68 ? -0.829 -27.469 -23.562 1 91.69 68 VAL B C 1
ATOM 2364 O O . VAL B 1 68 ? -0.661 -27.5 -24.781 1 91.69 68 VAL B O 1
ATOM 2367 N N . VAL B 1 69 ? -1.245 -28.438 -22.875 1 87.88 69 VAL B N 1
ATOM 2368 C CA . VAL B 1 69 ? -1.724 -29.656 -23.516 1 87.88 69 VAL B CA 1
ATOM 2369 C C . VAL B 1 69 ? -3.154 -29.953 -23.062 1 87.88 69 VAL B C 1
ATOM 2371 O O . VAL B 1 69 ? -3.439 -29.984 -21.859 1 87.88 69 VAL B O 1
ATOM 2374 N N . GLU B 1 70 ? -3.992 -30.031 -24.031 1 86.56 70 GLU B N 1
ATOM 2375 C CA . GLU B 1 70 ? -5.383 -30.344 -23.719 1 86.56 70 GLU B CA 1
ATOM 2376 C C . GLU B 1 70 ? -5.754 -31.75 -24.188 1 86.56 70 GLU B C 1
ATOM 2378 O O . GLU B 1 70 ? -5.621 -32.062 -25.375 1 86.56 70 GLU B O 1
ATOM 2383 N N . ASN B 1 71 ? -5.98 -32.562 -23.328 1 87.56 71 ASN B N 1
ATOM 2384 C CA . ASN B 1 71 ? -6.496 -33.906 -23.562 1 87.56 71 ASN B CA 1
ATOM 2385 C C . ASN B 1 71 ? -7.723 -34.188 -22.703 1 87.56 71 ASN B C 1
ATOM 2387 O O . ASN B 1 71 ? -7.613 -34.312 -21.469 1 87.56 71 ASN B O 1
ATOM 2391 N N . LEU B 1 72 ? -8.859 -34.406 -23.344 1 85.25 72 LEU B N 1
ATOM 2392 C CA . LEU B 1 72 ? -10.133 -34.562 -22.656 1 85.25 72 LEU B CA 1
ATOM 2393 C C . LEU B 1 72 ? -10.164 -35.875 -21.875 1 85.25 72 LEU B C 1
ATOM 2395 O O . LEU B 1 72 ? -10.977 -36.031 -20.953 1 85.25 72 LEU B O 1
ATOM 2399 N N . ASN B 1 73 ? -9.281 -36.75 -22.188 1 87.94 73 ASN B N 1
ATOM 2400 C CA . ASN B 1 73 ? -9.305 -38.062 -21.562 1 87.94 73 ASN B CA 1
ATOM 2401 C C . ASN B 1 73 ? -8.352 -38.156 -20.375 1 87.94 73 ASN B C 1
ATOM 2403 O O . ASN B 1 73 ? -8.242 -39.188 -19.719 1 87.94 73 ASN B O 1
ATOM 2407 N N . ASP B 1 74 ? -7.746 -37.062 -20.109 1 91 74 ASP B N 1
ATOM 2408 C CA . ASP B 1 74 ? -6.812 -37.031 -18.984 1 91 74 ASP B CA 1
ATOM 2409 C C . ASP B 1 74 ? -7.543 -37.25 -17.656 1 91 74 ASP B C 1
ATOM 2411 O O . ASP B 1 74 ? -8.547 -36.594 -17.391 1 91 74 ASP B O 1
ATOM 2415 N N . THR B 1 75 ? -7.062 -38.188 -16.906 1 93.62 75 THR B N 1
ATOM 2416 C CA . THR B 1 75 ? -7.527 -38.344 -15.539 1 93.62 75 THR B CA 1
ATOM 2417 C C . THR B 1 75 ? -6.414 -38 -14.547 1 93.62 75 THR B C 1
ATOM 2419 O O . THR B 1 75 ? -5.234 -38.188 -14.852 1 93.62 75 THR B O 1
ATOM 2422 N N . LEU B 1 76 ? -6.773 -37.594 -13.43 1 96.62 76 LEU B N 1
ATOM 2423 C CA . LEU B 1 76 ? -5.805 -37.25 -12.398 1 96.62 76 LEU B CA 1
ATOM 2424 C C . LEU B 1 76 ? -4.93 -38.438 -12.031 1 96.62 76 LEU B C 1
ATOM 2426 O O . LEU B 1 76 ? -3.719 -38.281 -11.844 1 96.62 76 LEU B O 1
ATOM 2430 N N . THR B 1 77 ? -5.586 -39.562 -11.93 1 96.31 77 THR B N 1
ATOM 2431 C CA . THR B 1 77 ? -4.871 -40.781 -11.539 1 96.31 77 THR B CA 1
ATOM 2432 C C . THR B 1 77 ? -3.793 -41.125 -12.562 1 96.31 77 THR B C 1
ATOM 2434 O O . THR B 1 77 ? -2.668 -41.469 -12.188 1 96.31 77 THR B O 1
ATOM 2437 N N . GLN B 1 78 ? -4.152 -41.062 -13.773 1 96.44 78 GLN B N 1
ATOM 2438 C CA . GLN B 1 78 ? -3.191 -41.344 -14.828 1 96.44 78 GLN B CA 1
ATOM 2439 C C . GLN B 1 78 ? -2.049 -40.344 -14.836 1 96.44 78 GLN B C 1
ATOM 2441 O O . GLN B 1 78 ? -0.883 -40.719 -14.984 1 96.44 78 GLN B O 1
ATOM 2446 N N . LEU B 1 79 ? -2.375 -39.094 -14.727 1 97.69 79 LEU B N 1
ATOM 2447 C CA . LEU B 1 79 ? -1.367 -38.031 -14.727 1 97.69 79 LEU B CA 1
ATOM 2448 C C . LEU B 1 79 ? -0.435 -38.188 -13.523 1 97.69 79 LEU B C 1
ATOM 2450 O O . LEU B 1 79 ? 0.782 -38.031 -13.664 1 97.69 79 LEU B O 1
ATOM 2454 N N . ALA B 1 80 ? -1.015 -38.469 -12.375 1 98.19 80 ALA B N 1
ATOM 2455 C CA . ALA B 1 80 ? -0.222 -38.688 -11.164 1 98.19 80 ALA B CA 1
ATOM 2456 C C . ALA B 1 80 ? 0.769 -39.844 -11.359 1 98.19 80 ALA B C 1
ATOM 2458 O O . ALA B 1 80 ? 1.955 -39.688 -11.055 1 98.19 80 ALA B O 1
ATOM 2459 N N . LYS B 1 81 ? 0.259 -40.875 -11.875 1 97.31 81 LYS B N 1
ATOM 2460 C CA . LYS B 1 81 ? 1.1 -42.031 -12.109 1 97.31 81 LYS B CA 1
ATOM 2461 C C . LYS B 1 81 ? 2.262 -41.719 -13.039 1 97.31 81 LYS B C 1
ATOM 2463 O O . LYS B 1 81 ? 3.4 -42.094 -12.789 1 97.31 81 LYS B O 1
ATOM 2468 N N . GLN B 1 82 ? 2.006 -40.938 -14.016 1 97.44 82 GLN B N 1
ATOM 2469 C CA . GLN B 1 82 ? 3.006 -40.594 -15.023 1 97.44 82 GLN B CA 1
ATOM 2470 C C . GLN B 1 82 ? 4.062 -39.656 -14.461 1 97.44 82 GLN B C 1
ATOM 2472 O O . GLN B 1 82 ? 5.129 -39.5 -15.047 1 97.44 82 GLN B O 1
ATOM 2477 N N . THR B 1 83 ? 3.816 -39.031 -13.375 1 98.06 83 THR B N 1
ATOM 2478 C CA . THR B 1 83 ? 4.73 -38.031 -12.852 1 98.06 83 THR B CA 1
ATOM 2479 C C . THR B 1 83 ? 5.34 -38.469 -11.531 1 98.06 83 THR B C 1
ATOM 2481 O O . THR B 1 83 ? 6.043 -37.719 -10.867 1 98.06 83 THR B O 1
ATOM 2484 N N . GLY B 1 84 ? 4.988 -39.625 -11.078 1 97.12 84 GLY B N 1
ATOM 2485 C CA . GLY B 1 84 ? 5.594 -40.188 -9.867 1 97.12 84 GLY B CA 1
ATOM 2486 C C . GLY B 1 84 ? 4.883 -39.75 -8.602 1 97.12 84 GLY B C 1
ATOM 2487 O O . GLY B 1 84 ? 5.469 -39.781 -7.516 1 97.12 84 GLY B O 1
ATOM 2488 N N . VAL B 1 85 ? 3.668 -39.281 -8.711 1 98.56 85 VAL B N 1
ATOM 2489 C CA . VAL B 1 85 ? 2.834 -39 -7.555 1 98.56 85 VAL B CA 1
ATOM 2490 C C . VAL B 1 85 ? 2.025 -40.219 -7.168 1 98.56 85 VAL B C 1
ATOM 2492 O O . VAL B 1 85 ? 1.299 -40.781 -7.996 1 98.56 85 VAL B O 1
ATOM 2495 N N . SER B 1 86 ? 2.184 -40.625 -5.961 1 98.62 86 SER B N 1
ATOM 2496 C CA . SER B 1 86 ? 1.46 -41.812 -5.523 1 98.62 86 SER B CA 1
ATOM 2497 C C . SER B 1 86 ? -0.039 -41.562 -5.434 1 98.62 86 SER B C 1
ATOM 2499 O O . SER B 1 86 ? -0.461 -40.406 -5.262 1 98.62 86 SER B O 1
ATOM 2501 N N . GLU B 1 87 ? -0.808 -42.625 -5.555 1 97.81 87 GLU B N 1
ATOM 2502 C CA . GLU B 1 87 ? -2.254 -42.5 -5.395 1 97.81 87 GLU B CA 1
ATOM 2503 C C . GLU B 1 87 ? -2.613 -41.938 -4.016 1 97.81 87 GLU B C 1
ATOM 2505 O O . GLU B 1 87 ? -3.537 -41.156 -3.889 1 97.81 87 GLU B O 1
ATOM 2510 N N . TYR B 1 88 ? -1.89 -42.375 -3.082 1 97.62 88 TYR B N 1
ATOM 2511 C CA . TYR B 1 88 ? -2.129 -41.906 -1.722 1 97.62 88 TYR B CA 1
ATOM 2512 C C . TYR B 1 88 ? -1.896 -40.406 -1.611 1 97.62 88 TYR B C 1
ATOM 2514 O O . TYR B 1 88 ? -2.717 -39.688 -1.039 1 97.62 88 TYR B O 1
ATOM 2522 N N . ALA B 1 89 ? -0.809 -39.969 -2.131 1 98.38 89 ALA B N 1
ATOM 2523 C CA . ALA B 1 89 ? -0.495 -38.531 -2.096 1 98.38 89 ALA B CA 1
ATOM 2524 C C . ALA B 1 89 ? -1.548 -37.719 -2.846 1 98.38 89 ALA B C 1
ATOM 2526 O O . ALA B 1 89 ? -1.969 -36.656 -2.381 1 98.38 89 ALA B O 1
ATOM 2527 N N . LEU B 1 90 ? -1.948 -38.188 -3.992 1 98.5 90 LEU B N 1
ATOM 2528 C CA . LEU B 1 90 ? -2.99 -37.531 -4.766 1 98.5 90 LEU B CA 1
ATOM 2529 C C . LEU B 1 90 ? -4.273 -37.406 -3.951 1 98.5 90 LEU B C 1
ATOM 2531 O O . LEU B 1 90 ? -4.879 -36.312 -3.898 1 98.5 90 LEU B O 1
ATOM 2535 N N . ASN B 1 91 ? -4.648 -38.469 -3.324 1 97.81 91 ASN B N 1
ATOM 2536 C CA . ASN B 1 91 ? -5.867 -38.469 -2.521 1 97.81 91 ASN B CA 1
ATOM 2537 C C . ASN B 1 91 ? -5.766 -37.5 -1.35 1 97.81 91 ASN B C 1
ATOM 2539 O O . ASN B 1 91 ? -6.742 -36.844 -1.01 1 97.81 91 ASN B O 1
ATOM 2543 N N . LYS B 1 92 ? -4.676 -37.5 -0.753 1 97.5 92 LYS B N 1
ATOM 2544 C CA . LYS B 1 92 ? -4.469 -36.531 0.319 1 97.5 92 LYS B CA 1
ATOM 2545 C C . LYS B 1 92 ? -4.605 -35.094 -0.197 1 97.5 92 LYS B C 1
ATOM 2547 O O . LYS B 1 92 ? -5.195 -34.25 0.47 1 97.5 92 LYS B O 1
ATOM 2552 N N . GLY B 1 93 ? -4 -34.812 -1.34 1 97 93 GLY B N 1
ATOM 2553 C CA . GLY B 1 93 ? -4.156 -33.531 -1.957 1 97 93 GLY B CA 1
ATOM 2554 C C . GLY B 1 93 ? -5.605 -33.156 -2.217 1 97 93 GLY B C 1
ATOM 2555 O O . GLY B 1 93 ? -6.023 -32.031 -1.94 1 97 93 GLY B O 1
ATOM 2556 N N . LEU B 1 94 ? -6.344 -34.094 -2.725 1 96.06 94 LEU B N 1
ATOM 2557 C CA . LEU B 1 94 ? -7.754 -33.875 -3.016 1 96.06 94 LEU B CA 1
ATOM 2558 C C . LEU B 1 94 ? -8.539 -33.625 -1.733 1 96.06 94 LEU B C 1
ATOM 2560 O O . LEU B 1 94 ? -9.5 -32.844 -1.731 1 96.06 94 LEU B O 1
ATOM 2564 N N . GLU B 1 95 ? -8.125 -34.25 -0.683 1 95.44 95 GLU B N 1
ATOM 2565 C CA . GLU B 1 95 ? -8.758 -34 0.608 1 95.44 95 GLU B CA 1
ATOM 2566 C C . GLU B 1 95 ? -8.586 -32.531 1.036 1 95.44 95 GLU B C 1
ATOM 2568 O O . GLU B 1 95 ? -9.508 -31.922 1.576 1 95.44 95 GLU B O 1
ATOM 2573 N N . PHE B 1 96 ? -7.367 -32 0.854 1 94.12 96 PHE B N 1
ATOM 2574 C CA . PHE B 1 96 ? -7.121 -30.609 1.188 1 94.12 96 PHE B CA 1
ATOM 2575 C C . PHE B 1 96 ? -7.98 -29.703 0.329 1 94.12 96 PHE B C 1
ATOM 2577 O O . PHE B 1 96 ? -8.484 -28.672 0.811 1 94.12 96 PHE B O 1
ATOM 2584 N N . ILE B 1 97 ? -8.133 -30 -0.934 1 93.31 97 ILE B N 1
ATOM 2585 C CA . ILE B 1 97 ? -8.883 -29.172 -1.885 1 93.31 97 ILE B CA 1
ATOM 2586 C C . ILE B 1 97 ? -10.359 -29.172 -1.504 1 93.31 97 ILE B C 1
ATOM 2588 O O . ILE B 1 97 ? -11.023 -28.125 -1.605 1 93.31 97 ILE B O 1
ATOM 2592 N N . LYS B 1 98 ? -10.883 -30.25 -1.02 1 91.38 98 LYS B N 1
ATOM 2593 C CA . LYS B 1 98 ? -12.305 -30.391 -0.705 1 91.38 98 LYS B CA 1
ATOM 2594 C C . LYS B 1 98 ? -12.586 -30.016 0.748 1 91.38 98 LYS B C 1
ATOM 2596 O O . LYS B 1 98 ? -13.734 -30.047 1.191 1 91.38 98 LYS B O 1
ATOM 2601 N N . ASN B 1 99 ? -11.555 -29.656 1.418 1 85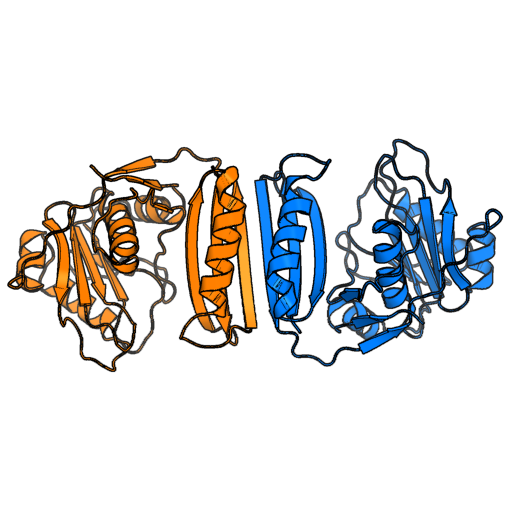.12 99 ASN B N 1
ATOM 2602 C CA . ASN B 1 99 ? -11.68 -29.344 2.838 1 85.12 99 ASN B CA 1
ATOM 2603 C C . ASN B 1 99 ? -12.477 -28.062 3.062 1 85.12 99 ASN B C 1
ATOM 2605 O O . ASN B 1 99 ? -12.438 -27.156 2.232 1 85.12 99 ASN B O 1
ATOM 2609 N N . ASP B 1 100 ? -13.141 -27.906 4.156 1 80.5 100 ASP B N 1
ATOM 2610 C CA . ASP B 1 100 ? -13.922 -26.719 4.512 1 80.5 100 ASP B CA 1
ATOM 2611 C C . ASP B 1 100 ? -13.008 -25.578 4.934 1 80.5 100 ASP B C 1
ATOM 2613 O O . ASP B 1 100 ? -13.383 -24.406 4.82 1 80.5 100 ASP B O 1
ATOM 2617 N N . ILE B 1 101 ? -11.836 -26.031 5.434 1 76.75 101 ILE B N 1
ATOM 2618 C CA . ILE B 1 101 ? -10.852 -25 5.781 1 76.75 101 ILE B CA 1
ATOM 2619 C C . ILE B 1 101 ? -10.281 -24.375 4.512 1 76.75 101 ILE B C 1
ATOM 2621 O O . ILE B 1 101 ? -9.891 -25.094 3.582 1 76.75 101 ILE B O 1
ATOM 2625 N N . THR B 1 102 ? -10.406 -23.141 4.488 1 72.56 102 THR B N 1
ATOM 2626 C CA . THR B 1 102 ? -9.875 -22.438 3.324 1 72.56 102 THR B CA 1
ATOM 2627 C C . THR B 1 102 ? -8.391 -22.141 3.508 1 72.56 102 THR B C 1
ATOM 2629 O O . THR B 1 102 ? -8.016 -21.312 4.34 1 72.56 102 THR B O 1
ATOM 2632 N N . TYR B 1 103 ? -7.516 -22.906 2.867 1 79.5 103 TYR B N 1
ATOM 2633 C CA . TYR B 1 103 ? -6.086 -22.625 2.84 1 79.5 103 TYR B CA 1
ATOM 2634 C C . TYR B 1 103 ? -5.754 -21.562 1.798 1 79.5 103 TYR B C 1
ATOM 2636 O O . TYR B 1 103 ? -6.348 -21.547 0.717 1 79.5 103 TYR B O 1
ATOM 2644 N N . THR B 1 104 ? -5.004 -20.625 2.283 1 81.31 104 THR B N 1
ATOM 2645 C CA . THR B 1 104 ? -4.559 -19.609 1.33 1 81.31 104 THR B CA 1
ATOM 2646 C C . THR B 1 104 ? -3.17 -19.938 0.797 1 81.31 104 THR B C 1
ATOM 2648 O O . THR B 1 104 ? -2.318 -20.438 1.538 1 81.31 104 THR B O 1
ATOM 2651 N N . GLY B 1 105 ? -2.943 -19.953 -0.469 1 88.94 105 GLY B N 1
ATOM 2652 C CA . GLY B 1 105 ? -1.678 -20.312 -1.081 1 88.94 105 GLY B CA 1
ATOM 2653 C C . GLY B 1 105 ? -1.574 -21.797 -1.39 1 88.94 105 GLY B C 1
ATOM 2654 O O . GLY B 1 105 ? -2.557 -22.531 -1.265 1 88.94 105 GLY B O 1
ATOM 2655 N N . ALA B 1 106 ? -0.418 -22.25 -1.752 1 95.06 106 ALA B N 1
ATOM 2656 C CA . ALA B 1 106 ? -0.194 -23.641 -2.15 1 95.06 106 ALA B CA 1
ATOM 2657 C C . ALA B 1 106 ? 0.264 -24.484 -0.964 1 95.06 106 ALA B C 1
ATOM 2659 O O . ALA B 1 106 ? 0.987 -24 -0.091 1 95.06 106 ALA B O 1
ATOM 2660 N N . ILE B 1 107 ? -0.157 -25.703 -0.952 1 96.38 107 ILE B N 1
ATOM 2661 C CA . ILE B 1 107 ? 0.286 -26.688 0.027 1 96.38 107 ILE B CA 1
ATOM 2662 C C . ILE B 1 107 ? 1.302 -27.641 -0.614 1 96.38 107 ILE B C 1
ATOM 2664 O O . ILE B 1 107 ? 1.121 -28.062 -1.755 1 96.38 107 ILE B O 1
ATOM 2668 N N . ILE B 1 108 ? 2.346 -27.938 0.152 1 98 108 ILE B N 1
ATOM 2669 C CA . ILE B 1 108 ? 3.385 -28.812 -0.376 1 98 108 ILE B CA 1
ATOM 2670 C C . ILE B 1 108 ? 3.277 -30.203 0.273 1 98 108 ILE B C 1
ATOM 2672 O O . ILE B 1 108 ? 3.359 -30.328 1.497 1 98 108 ILE B O 1
ATOM 2676 N N . LEU B 1 109 ? 3.105 -31.219 -0.561 1 98.19 109 LEU B N 1
ATOM 2677 C CA . LEU B 1 109 ? 3.002 -32.594 -0.094 1 98.19 109 LEU B CA 1
ATOM 2678 C C . LEU B 1 109 ? 4.129 -33.469 -0.668 1 98.19 109 LEU B C 1
ATOM 2680 O O . LEU B 1 109 ? 4.598 -33.188 -1.78 1 98.19 109 LEU B O 1
ATOM 2684 N N . SER B 1 110 ? 4.512 -34.469 0.134 1 98.44 110 SER B N 1
ATOM 2685 C CA . SER B 1 110 ? 5.348 -35.531 -0.428 1 98.44 110 SER B CA 1
ATOM 2686 C C . SER B 1 110 ? 4.625 -36.25 -1.544 1 98.44 110 SER B C 1
ATOM 2688 O O . SER B 1 110 ? 3.506 -36.75 -1.352 1 98.44 110 SER B O 1
ATOM 2690 N N . ALA B 1 111 ? 5.293 -36.375 -2.65 1 98.56 111 ALA B N 1
ATOM 2691 C CA . ALA B 1 111 ? 4.691 -37.062 -3.787 1 98.56 111 ALA B CA 1
ATOM 2692 C C . ALA B 1 111 ? 4.504 -38.562 -3.488 1 98.56 111 ALA B C 1
ATOM 2694 O O . ALA B 1 111 ? 3.633 -39.219 -4.07 1 98.56 111 ALA B O 1
ATOM 2695 N N . GLN B 1 112 ? 5.266 -39.062 -2.557 1 98.06 112 GLN B N 1
ATOM 2696 C CA . GLN B 1 112 ? 5.234 -40.5 -2.268 1 98.06 112 GLN B CA 1
ATOM 2697 C C . GLN B 1 112 ? 4.32 -40.781 -1.085 1 98.06 112 GLN B C 1
ATOM 2699 O O . GLN B 1 112 ? 3.443 -41.656 -1.176 1 98.06 112 GLN B O 1
ATOM 2704 N N . THR B 1 113 ? 4.418 -40 -0.044 1 97.31 113 THR B N 1
ATOM 2705 C CA . THR B 1 113 ? 3.736 -40.375 1.192 1 97.31 113 THR B CA 1
ATOM 2706 C C . THR B 1 113 ? 2.479 -39.531 1.391 1 97.31 113 THR B C 1
ATOM 2708 O O . THR B 1 113 ? 1.616 -39.875 2.199 1 97.31 113 THR B O 1
ATOM 2711 N N . GLY B 1 114 ? 2.451 -38.406 0.768 1 97.5 114 GLY B N 1
ATOM 2712 C CA . GLY B 1 114 ? 1.317 -37.531 0.95 1 97.5 114 GLY B CA 1
ATOM 2713 C C . GLY B 1 114 ? 1.42 -36.656 2.203 1 97.5 114 GLY B C 1
ATOM 2714 O O . GLY B 1 114 ? 0.516 -35.875 2.508 1 97.5 114 GLY B O 1
ATOM 2715 N N . GLN B 1 115 ? 2.492 -36.781 2.85 1 96.69 115 GLN B N 1
ATOM 2716 C CA . GLN B 1 115 ? 2.707 -35.969 4.039 1 96.69 115 GLN B CA 1
ATOM 2717 C C . GLN B 1 115 ? 2.912 -34.5 3.664 1 96.69 115 GLN B C 1
ATOM 2719 O O . GLN B 1 115 ? 3.623 -34.188 2.705 1 96.69 115 GLN B O 1
ATOM 2724 N N . ARG B 1 116 ? 2.256 -33.656 4.41 1 96.25 116 ARG B N 1
ATOM 2725 C CA . ARG B 1 116 ? 2.477 -32.25 4.191 1 96.25 116 ARG B CA 1
ATOM 2726 C C . ARG B 1 116 ? 3.85 -31.812 4.695 1 96.25 116 ARG B C 1
ATOM 2728 O O . ARG B 1 116 ? 4.219 -32.094 5.836 1 96.25 116 ARG B O 1
ATOM 2735 N N . LEU B 1 117 ? 4.531 -31.125 3.898 1 96.06 117 LEU B N 1
ATOM 2736 C CA . LEU B 1 117 ? 5.918 -30.797 4.215 1 96.06 117 LEU B CA 1
ATOM 2737 C C . LEU B 1 117 ? 6.07 -29.328 4.582 1 96.06 117 LEU B C 1
ATOM 2739 O O . LEU B 1 117 ? 7.016 -28.953 5.277 1 96.06 117 LEU B O 1
ATOM 2743 N N . ASP B 1 118 ? 5.168 -28.484 4.008 1 93.19 118 ASP B N 1
ATOM 2744 C CA . ASP B 1 118 ? 5.281 -27.078 4.371 1 93.19 118 ASP B CA 1
ATOM 2745 C C . ASP B 1 118 ? 4.766 -26.828 5.789 1 93.19 118 ASP B C 1
ATOM 2747 O O . ASP B 1 118 ? 3.949 -27.594 6.301 1 93.19 118 ASP B O 1
ATOM 2751 N N . SER B 1 119 ? 5.301 -25.797 6.434 1 85.38 119 SER B N 1
ATOM 2752 C CA . SER B 1 119 ? 4.949 -25.5 7.816 1 85.38 119 SER B CA 1
ATOM 2753 C C . SER B 1 119 ? 4.219 -24.156 7.918 1 85.38 119 SER B C 1
ATOM 2755 O O . SER B 1 119 ? 4.438 -23.391 8.859 1 85.38 119 SER B O 1
ATOM 2757 N N . THR B 1 120 ? 3.35 -23.844 6.969 1 84.44 120 THR B N 1
ATOM 2758 C CA . THR B 1 120 ? 2.768 -22.5 6.91 1 84.44 120 THR B CA 1
ATOM 2759 C C . THR B 1 120 ? 1.316 -22.531 7.379 1 84.44 120 THR B C 1
ATOM 2761 O O . THR B 1 120 ? 0.581 -21.562 7.18 1 84.44 120 THR B O 1
ATOM 2764 N N . GLU B 1 121 ? 0.888 -23.656 7.91 1 83.25 121 GLU B N 1
ATOM 2765 C CA . GLU B 1 121 ? -0.471 -23.797 8.43 1 83.25 121 GLU B CA 1
ATOM 2766 C C . GLU B 1 121 ? -1.501 -23.359 7.391 1 83.25 121 GLU B C 1
ATOM 2768 O O . GLU B 1 121 ? -1.487 -23.844 6.254 1 83.25 121 GLU B O 1
ATOM 2773 N N . GLN B 1 122 ? -2.311 -22.281 7.73 1 82.75 122 GLN B N 1
ATOM 2774 C CA . GLN B 1 122 ? -3.414 -21.922 6.844 1 82.75 122 GLN B CA 1
ATOM 2775 C C . GLN B 1 122 ? -2.945 -21 5.723 1 82.75 122 GLN B C 1
ATOM 2777 O O . GLN B 1 122 ? -3.609 -20.875 4.691 1 82.75 122 GLN B O 1
ATOM 2782 N N . ARG B 1 123 ? -1.921 -20.281 5.781 1 81.5 123 ARG B N 1
ATOM 2783 C CA . ARG B 1 123 ? -1.465 -19.297 4.805 1 81.5 123 ARG B CA 1
ATOM 2784 C C . ARG B 1 123 ? -0.878 -19.969 3.574 1 81.5 123 ARG B C 1
ATOM 2786 O O . ARG B 1 123 ? -0.995 -19.469 2.459 1 81.5 123 ARG B O 1
ATOM 2793 N N . GLY B 1 124 ? -0.292 -21.219 3.576 1 88.62 124 GLY B N 1
ATOM 2794 C CA . GLY B 1 124 ? 0.383 -21.906 2.492 1 88.62 124 GLY B CA 1
ATOM 2795 C C . GLY B 1 124 ? 1.497 -21.094 1.863 1 88.62 124 GLY B C 1
ATOM 2796 O O . GLY B 1 124 ? 1.968 -20.109 2.451 1 88.62 124 GLY B O 1
ATOM 2797 N N . ILE B 1 125 ? 1.998 -21.516 0.682 1 93.44 125 ILE B N 1
ATOM 2798 C CA . ILE B 1 125 ? 3.119 -20.875 -0.01 1 93.44 125 ILE B CA 1
ATOM 2799 C C . ILE B 1 125 ? 2.605 -20.078 -1.199 1 93.44 125 ILE B C 1
ATOM 2801 O O . ILE B 1 125 ? 1.824 -20.578 -2.01 1 93.44 125 ILE B O 1
ATOM 2805 N N . ARG B 1 126 ? 3.027 -18.797 -1.33 1 88.88 126 ARG B N 1
ATOM 2806 C CA . ARG B 1 126 ? 2.633 -17.953 -2.455 1 88.88 126 ARG B CA 1
ATOM 2807 C C . ARG B 1 126 ? 3.811 -17.719 -3.395 1 88.88 126 ARG B C 1
ATOM 2809 O O . ARG B 1 126 ? 4.941 -17.516 -2.943 1 88.88 126 ARG B O 1
ATOM 2816 N N . VAL B 1 127 ? 3.484 -17.812 -4.605 1 91.5 127 VAL B N 1
ATOM 2817 C CA . VAL B 1 127 ? 4.484 -17.453 -5.605 1 91.5 127 VAL B CA 1
ATOM 2818 C C . VAL B 1 127 ? 4.434 -15.945 -5.867 1 91.5 127 VAL B C 1
ATOM 2820 O O . VAL B 1 127 ? 3.391 -15.406 -6.25 1 91.5 127 VAL B O 1
ATOM 2823 N N . THR B 1 128 ? 5.559 -15.289 -5.586 1 89.88 128 THR B N 1
ATOM 2824 C CA . THR B 1 128 ? 5.59 -13.844 -5.766 1 89.88 128 THR B CA 1
ATOM 2825 C C . THR B 1 128 ? 6.734 -13.438 -6.691 1 89.88 128 THR B C 1
ATOM 2827 O O . THR B 1 128 ? 7.512 -14.289 -7.133 1 89.88 128 THR B O 1
ATOM 2830 N N . GLN B 1 129 ? 6.801 -12.18 -7.125 1 90.56 129 GLN B N 1
ATOM 2831 C CA . GLN B 1 129 ? 7.832 -11.602 -7.98 1 90.56 129 GLN B CA 1
ATOM 2832 C C . GLN B 1 129 ? 7.824 -12.25 -9.367 1 90.56 129 GLN B C 1
ATOM 2834 O O . GLN B 1 129 ? 8.852 -12.75 -9.828 1 90.56 129 GLN B O 1
ATOM 2839 N N . LEU B 1 130 ? 6.691 -12.227 -9.938 1 89.69 130 LEU B N 1
ATOM 2840 C CA . LEU B 1 130 ? 6.516 -12.859 -11.242 1 89.69 130 LEU B CA 1
ATOM 2841 C C . LEU B 1 130 ? 6.105 -11.836 -12.297 1 89.69 130 LEU B C 1
ATOM 2843 O O . LEU B 1 130 ? 5.32 -10.93 -12.016 1 89.69 130 LEU B O 1
ATOM 2847 N N . ALA B 1 131 ? 6.711 -11.93 -13.438 1 86.88 131 ALA B N 1
ATOM 2848 C CA . ALA B 1 131 ? 6.277 -11.18 -14.617 1 86.88 131 ALA B CA 1
ATOM 2849 C C . ALA B 1 131 ? 5.926 -12.117 -15.766 1 86.88 131 ALA B C 1
ATOM 2851 O O . ALA B 1 131 ? 6.629 -13.102 -16.016 1 86.88 131 ALA B O 1
ATOM 2852 N N . PHE B 1 132 ? 4.715 -11.789 -16.344 1 75.5 132 PHE B N 1
ATOM 2853 C CA . PHE B 1 132 ? 4.328 -12.539 -17.531 1 75.5 132 PHE B CA 1
ATOM 2854 C C . PHE B 1 132 ? 4.488 -11.688 -18.781 1 75.5 132 PHE B C 1
ATOM 2856 O O . PHE B 1 132 ? 3.961 -10.578 -18.859 1 75.5 132 PHE B O 1
ATOM 2863 N N . LYS B 1 133 ? 5.59 -11.828 -19.469 1 65.56 133 LYS B N 1
ATOM 2864 C CA . LYS B 1 133 ? 5.664 -11.109 -20.734 1 65.56 133 LYS B CA 1
ATOM 2865 C C . LYS B 1 133 ? 4.633 -11.633 -21.719 1 65.56 133 LYS B C 1
ATOM 2867 O O . LYS B 1 133 ? 4.648 -12.82 -22.078 1 65.56 133 LYS B O 1
ATOM 2872 N N . THR B 1 134 ? 3.428 -11.227 -21.438 1 53.53 134 THR B N 1
ATOM 2873 C CA . THR B 1 134 ? 2.406 -11.703 -22.359 1 53.53 134 THR B CA 1
ATOM 2874 C C . THR B 1 134 ? 2.797 -11.391 -23.797 1 53.53 134 THR B C 1
ATOM 2876 O O . THR B 1 134 ? 3.135 -10.25 -24.125 1 53.53 134 THR B O 1
ATOM 2879 N N . CYS B 1 135 ? 3.383 -12.211 -24.484 1 46.72 135 CYS B N 1
ATOM 2880 C CA . CYS B 1 135 ? 3.342 -12.062 -25.938 1 46.72 135 CYS B CA 1
ATOM 2881 C C . CYS B 1 135 ? 1.925 -11.758 -26.406 1 46.72 135 CYS B C 1
ATOM 2883 O O . CYS B 1 135 ? 0.955 -12.273 -25.844 1 46.72 135 CYS B O 1
ATOM 2885 N N . LYS B 1 136 ? 1.874 -10.555 -26.984 1 48.41 136 LYS B N 1
ATOM 2886 C CA . LYS B 1 136 ? 0.666 -10.289 -27.75 1 48.41 136 LYS B CA 1
ATOM 2887 C C . LYS B 1 136 ? 0.136 -11.562 -28.406 1 48.41 136 LYS B C 1
ATOM 2889 O O . LYS B 1 136 ? 0.312 -11.773 -29.609 1 48.41 136 LYS B O 1
ATOM 2894 N N . CYS B 1 137 ? 0.559 -12.688 -27.875 1 41.09 137 CYS B N 1
ATOM 2895 C CA . CYS B 1 137 ? 0.047 -13.773 -28.688 1 41.09 137 CYS B CA 1
ATOM 2896 C C . CYS B 1 137 ? -1.461 -13.656 -28.875 1 41.09 137 CYS B C 1
ATOM 2898 O O . CYS B 1 137 ? -2.182 -13.32 -27.938 1 41.09 137 CYS B O 1
ATOM 2900 N N . ASN B 1 138 ? -1.807 -13.367 -30 1 42.41 138 ASN B N 1
ATOM 2901 C CA . ASN B 1 138 ? -3.102 -13.336 -30.672 1 42.41 138 ASN B CA 1
ATOM 2902 C C . ASN B 1 138 ? -4.047 -14.398 -30.125 1 42.41 138 ASN B C 1
ATOM 2904 O O . ASN B 1 138 ? -5.148 -14.586 -30.641 1 42.41 138 ASN B O 1
ATOM 2908 N N . GLY B 1 139 ? -3.529 -15.445 -29.406 1 48.31 139 GLY B N 1
ATOM 2909 C CA . GLY B 1 139 ? -4.535 -16.5 -29.297 1 48.31 139 GLY B CA 1
ATOM 2910 C C . GLY B 1 139 ? -5.52 -16.266 -28.172 1 48.31 139 GLY B C 1
ATOM 2911 O O . GLY B 1 139 ? -5.387 -15.305 -27.406 1 48.31 139 GLY B O 1
ATOM 2912 N N . GLU B 1 140 ? -6.688 -17.062 -28.172 1 55.47 140 GLU B N 1
ATOM 2913 C CA . GLU B 1 140 ? -7.957 -17.234 -27.469 1 55.47 140 GLU B CA 1
ATOM 2914 C C . GLU B 1 140 ? -7.727 -17.656 -26.016 1 55.47 140 GLU B C 1
ATOM 2916 O O . GLU B 1 140 ? -8.68 -17.953 -25.281 1 55.47 140 GLU B O 1
ATOM 2921 N N . ILE B 1 141 ? -6.445 -17.656 -25.516 1 62.94 141 ILE B N 1
ATOM 2922 C CA . ILE B 1 141 ? -6.352 -18.156 -24.141 1 62.94 141 ILE B CA 1
ATOM 2923 C C . ILE B 1 141 ? -6.73 -17.047 -23.156 1 62.94 141 ILE B C 1
ATOM 2925 O O . ILE B 1 141 ? -6.227 -15.922 -23.25 1 62.94 141 ILE B O 1
ATOM 2929 N N . SER B 1 142 ? -7.613 -17.391 -22.359 1 74 142 SER B N 1
ATOM 2930 C CA . SER B 1 142 ? -8.141 -16.453 -21.375 1 74 142 SER B CA 1
ATOM 2931 C C . SER B 1 142 ? -7.039 -15.953 -20.453 1 74 142 SER B C 1
ATOM 2933 O O . SER B 1 142 ? -6.02 -16.625 -20.266 1 74 142 SER B O 1
ATOM 2935 N N . GLU B 1 143 ? -7.031 -14.758 -20.047 1 73.62 143 GLU B N 1
ATOM 2936 C CA . GLU B 1 143 ? -6.121 -14.164 -19.062 1 73.62 143 GLU B CA 1
ATOM 2937 C C . GLU B 1 143 ? -5.938 -15.078 -17.859 1 73.62 143 GLU B C 1
ATOM 2939 O O . GLU B 1 143 ? -4.844 -15.164 -17.297 1 73.62 143 GLU B O 1
ATOM 2944 N N . ARG B 1 144 ? -6.941 -15.836 -17.641 1 77.38 144 ARG B N 1
ATOM 2945 C CA . ARG B 1 144 ? -6.91 -16.75 -16.5 1 77.38 144 ARG B CA 1
ATOM 2946 C C . ARG B 1 144 ? -5.914 -17.875 -16.734 1 77.38 144 ARG B C 1
ATOM 2948 O O . ARG B 1 144 ? -5.133 -18.219 -15.844 1 77.38 144 ARG B O 1
ATOM 2955 N N . VAL B 1 145 ? -5.988 -18.422 -17.906 1 83.81 145 VAL B N 1
ATOM 2956 C CA . VAL B 1 145 ? -5.094 -19.531 -18.219 1 83.81 145 VAL B CA 1
ATOM 2957 C C . VAL B 1 145 ? -3.652 -19.031 -18.281 1 83.81 145 VAL B C 1
ATOM 2959 O O . VAL B 1 145 ? -2.729 -19.703 -17.844 1 83.81 145 VAL B O 1
ATOM 2962 N N . LYS B 1 146 ? -3.508 -17.859 -18.781 1 82.38 146 LYS B N 1
ATOM 2963 C CA . LYS B 1 146 ? -2.17 -17.281 -18.875 1 82.38 146 LYS B CA 1
ATOM 2964 C C . LYS B 1 146 ? -1.552 -17.109 -17.484 1 82.38 146 LYS B C 1
ATOM 2966 O O . LYS B 1 146 ? -0.401 -17.5 -17.266 1 82.38 146 LYS B O 1
ATOM 2971 N N . ASP B 1 147 ? -2.256 -16.609 -16.594 1 81.31 147 ASP B N 1
ATOM 2972 C CA . ASP B 1 147 ? -1.781 -16.422 -15.234 1 81.31 147 ASP B CA 1
ATOM 2973 C C . ASP B 1 147 ? -1.473 -17.75 -14.562 1 81.31 147 ASP B C 1
ATOM 2975 O O . ASP B 1 147 ? -0.415 -17.922 -13.953 1 81.31 147 ASP B O 1
ATOM 2979 N N . ALA B 1 148 ? -2.445 -18.672 -14.734 1 89.75 148 ALA B N 1
ATOM 2980 C CA . ALA B 1 148 ? -2.283 -19.984 -14.133 1 89.75 148 ALA B CA 1
ATOM 2981 C C . ALA B 1 148 ? -1.058 -20.703 -14.695 1 89.75 148 ALA B C 1
ATOM 2983 O O . ALA B 1 148 ? -0.303 -21.328 -13.953 1 89.75 148 ALA B O 1
ATOM 2984 N N . ARG B 1 149 ? -0.92 -20.562 -15.953 1 91.31 149 ARG B N 1
ATOM 2985 C CA . ARG B 1 149 ? 0.208 -21.203 -16.625 1 91.31 149 ARG B CA 1
ATOM 2986 C C . ARG B 1 149 ? 1.532 -20.609 -16.156 1 91.31 149 ARG B C 1
ATOM 2988 O O . ARG B 1 149 ? 2.508 -21.344 -15.969 1 91.31 149 ARG B O 1
ATOM 2995 N N . ALA B 1 150 ? 1.606 -19.359 -15.961 1 89.5 150 ALA B N 1
ATOM 2996 C CA . ALA B 1 150 ? 2.814 -18.719 -15.461 1 89.5 150 ALA B CA 1
ATOM 2997 C C . ALA B 1 150 ? 3.164 -19.203 -14.062 1 89.5 150 ALA B C 1
ATOM 2999 O O . ALA B 1 150 ? 4.32 -19.547 -13.781 1 89.5 150 ALA B O 1
ATOM 3000 N N . LEU B 1 151 ? 2.172 -19.266 -13.266 1 92.62 151 LEU B N 1
ATOM 3001 C CA . LEU B 1 151 ? 2.381 -19.766 -11.914 1 92.62 151 LEU B CA 1
ATOM 3002 C C . LEU B 1 151 ? 2.869 -21.203 -11.93 1 92.62 151 LEU B C 1
ATOM 3004 O O . LEU B 1 151 ? 3.83 -21.547 -11.242 1 92.62 151 LEU B O 1
ATOM 3008 N N . ALA B 1 152 ? 2.184 -21.953 -12.734 1 96 152 ALA B N 1
ATOM 3009 C CA . ALA B 1 152 ? 2.547 -23.359 -12.852 1 96 152 ALA B CA 1
ATOM 3010 C C . ALA B 1 152 ? 3.986 -23.516 -13.336 1 96 152 ALA B C 1
ATOM 3012 O O . ALA B 1 152 ? 4.707 -24.406 -12.875 1 96 152 ALA B O 1
ATOM 3013 N N . THR B 1 153 ? 4.355 -22.672 -14.258 1 95.75 153 THR B N 1
ATOM 3014 C CA . THR B 1 153 ? 5.715 -22.719 -14.773 1 95.75 153 THR B CA 1
ATOM 3015 C C . THR B 1 153 ? 6.727 -22.469 -13.656 1 95.75 153 THR B C 1
ATOM 3017 O O . THR B 1 153 ? 7.707 -23.203 -13.523 1 95.75 153 THR B O 1
ATOM 3020 N N . CYS B 1 154 ? 6.441 -21.531 -12.859 1 95.62 154 CYS B N 1
ATOM 3021 C CA . CYS B 1 154 ? 7.332 -21.219 -11.742 1 95.62 154 CYS B CA 1
ATOM 3022 C C . CYS B 1 154 ? 7.398 -22.359 -10.75 1 95.62 154 CYS B C 1
ATOM 3024 O O . CYS B 1 154 ? 8.484 -22.766 -10.328 1 95.62 154 CYS B O 1
ATOM 3026 N N . ILE B 1 155 ? 6.273 -22.844 -10.43 1 97.56 155 ILE B N 1
ATOM 3027 C CA . ILE B 1 155 ? 6.16 -23.875 -9.406 1 97.56 155 ILE B CA 1
ATOM 3028 C C . ILE B 1 155 ? 6.91 -25.141 -9.859 1 97.56 155 ILE B C 1
ATOM 3030 O O . ILE B 1 155 ? 7.559 -25.797 -9.047 1 97.56 155 ILE B O 1
ATOM 3034 N N . ASN B 1 156 ? 6.895 -25.422 -11.094 1 97.94 156 ASN B N 1
ATOM 3035 C CA . ASN B 1 156 ? 7.43 -26.672 -11.609 1 97.94 156 ASN B CA 1
ATOM 3036 C C . ASN B 1 156 ? 8.852 -26.516 -12.133 1 97.94 156 ASN B C 1
ATOM 3038 O O . ASN B 1 156 ? 9.406 -27.422 -12.742 1 97.94 156 ASN B O 1
ATOM 3042 N N . ALA B 1 157 ? 9.492 -25.391 -11.922 1 96.88 157 ALA B N 1
ATOM 3043 C CA . ALA B 1 157 ? 10.805 -25.109 -12.484 1 96.88 157 ALA B CA 1
ATOM 3044 C C . ALA B 1 157 ? 11.922 -25.594 -11.555 1 96.88 157 ALA B C 1
ATOM 3046 O O . ALA B 1 157 ? 13.086 -25.625 -11.945 1 96.88 157 ALA B O 1
ATOM 3047 N N . PHE B 1 158 ? 11.617 -26 -10.391 1 97.25 158 PHE B N 1
ATOM 3048 C CA . PHE B 1 158 ? 12.602 -26.375 -9.383 1 97.25 158 PHE B CA 1
ATOM 3049 C C . PHE B 1 158 ? 12.805 -27.875 -9.359 1 97.25 158 PHE B C 1
ATOM 3051 O O . PHE B 1 158 ? 11.836 -28.641 -9.438 1 97.25 158 PHE B O 1
ATOM 3058 N N . GLU B 1 159 ? 14.07 -28.25 -9.219 1 96.44 159 GLU B N 1
ATOM 3059 C CA . GLU B 1 159 ? 14.375 -29.688 -9.164 1 96.44 159 GLU B CA 1
ATOM 3060 C C . GLU B 1 159 ? 13.742 -30.328 -7.941 1 96.44 159 GLU B C 1
ATOM 3062 O O . GLU B 1 159 ? 13.82 -29.797 -6.832 1 96.44 159 GLU B O 1
ATOM 3067 N N . GLY B 1 160 ? 13.078 -31.438 -8.156 1 97.25 160 GLY B N 1
ATOM 3068 C CA . GLY B 1 160 ? 12.445 -32.156 -7.059 1 97.25 160 GLY B CA 1
ATOM 3069 C C . GLY B 1 160 ? 10.93 -32 -7.059 1 97.25 160 GLY B C 1
ATOM 3070 O O . GLY B 1 160 ? 10.242 -32.75 -6.363 1 97.25 160 GLY B O 1
ATOM 3071 N N . VAL B 1 161 ? 10.414 -31.078 -7.824 1 98.56 161 VAL B N 1
ATOM 3072 C CA . VAL B 1 161 ? 8.969 -30.969 -7.98 1 98.56 161 VAL B CA 1
ATOM 3073 C C . VAL B 1 161 ? 8.477 -32 -8.984 1 98.56 161 VAL B C 1
ATOM 3075 O O . VAL B 1 161 ? 9.023 -32.125 -10.078 1 98.56 161 VAL B O 1
ATOM 3078 N N . LYS B 1 162 ? 7.473 -32.719 -8.562 1 98.62 162 LYS B N 1
ATOM 3079 C CA . LYS B 1 162 ? 6.945 -33.781 -9.414 1 98.62 162 LYS B CA 1
ATOM 3080 C C . LYS B 1 162 ? 5.738 -33.281 -10.211 1 98.62 162 LYS B C 1
ATOM 3082 O O . LYS B 1 162 ? 5.594 -33.625 -11.391 1 98.62 162 LYS B O 1
ATOM 3087 N N . ALA B 1 163 ? 4.91 -32.594 -9.508 1 98.75 163 ALA B N 1
ATOM 3088 C CA . ALA B 1 163 ? 3.689 -32.125 -10.156 1 98.75 163 ALA B CA 1
ATOM 3089 C C . ALA B 1 163 ? 2.963 -31.109 -9.289 1 98.75 163 ALA B C 1
ATOM 3091 O O . ALA B 1 163 ? 3.344 -30.875 -8.141 1 98.75 163 ALA B O 1
ATOM 3092 N N . GLU B 1 164 ? 1.978 -30.484 -9.867 1 98.75 164 GLU B N 1
ATOM 3093 C CA . GLU B 1 164 ? 1.081 -29.516 -9.234 1 98.75 164 GLU B CA 1
ATOM 3094 C C . GLU B 1 164 ? -0.371 -29.781 -9.633 1 98.75 164 GLU B C 1
ATOM 3096 O O . GLU B 1 164 ? -0.661 -30.062 -10.789 1 98.75 164 GLU B O 1
ATOM 3101 N N . LEU B 1 165 ? -1.197 -29.75 -8.648 1 98.44 165 LEU B N 1
ATOM 3102 C CA . LEU B 1 165 ? -2.639 -29.797 -8.867 1 98.44 165 LEU B CA 1
ATOM 3103 C C . LEU B 1 165 ? -3.307 -28.516 -8.375 1 98.44 165 LEU B C 1
ATOM 3105 O O . LEU B 1 165 ? -3.078 -28.094 -7.242 1 98.44 165 LEU B O 1
ATOM 3109 N N . CYS B 1 166 ? -4.098 -27.906 -9.227 1 96.94 166 CYS B N 1
ATOM 3110 C CA . CYS B 1 166 ? -4.777 -26.688 -8.836 1 96.94 166 CYS B CA 1
ATOM 3111 C C . CYS B 1 166 ? -6.25 -26.719 -9.234 1 96.94 166 CYS B C 1
ATOM 3113 O O . CYS B 1 166 ? -6.582 -27.109 -10.359 1 96.94 166 CYS B O 1
ATOM 3115 N N . VAL B 1 167 ? -7.059 -26.406 -8.32 1 93.69 167 VAL B N 1
ATOM 3116 C CA . VAL B 1 167 ? -8.5 -26.266 -8.508 1 93.69 167 VAL B CA 1
ATOM 3117 C C . VAL B 1 167 ? -8.953 -24.891 -8.047 1 93.69 167 VAL B C 1
ATOM 3119 O O . VAL B 1 167 ? -8.625 -24.469 -6.934 1 93.69 167 VAL B O 1
ATOM 3122 N N . SER B 1 168 ? -9.602 -24.172 -8.914 1 88.69 168 SER B N 1
ATOM 3123 C CA . SER B 1 168 ? -10.078 -22.828 -8.578 1 88.69 168 SER B CA 1
ATOM 3124 C C . SER B 1 168 ? -11.125 -22.891 -7.473 1 88.69 168 SER B C 1
ATOM 3126 O O . SER B 1 168 ? -11.992 -23.766 -7.473 1 88.69 168 SER B O 1
ATOM 3128 N N . ASP B 1 169 ? -11.078 -21.922 -6.539 1 84.75 169 ASP B N 1
ATOM 3129 C CA . ASP B 1 169 ? -12.109 -21.812 -5.512 1 84.75 169 ASP B CA 1
ATOM 3130 C C . ASP B 1 169 ? -13.273 -20.953 -5.984 1 84.75 169 ASP B C 1
ATOM 3132 O O . ASP B 1 169 ? -14.172 -20.625 -5.203 1 84.75 169 ASP B O 1
ATOM 3136 N N . ASP B 1 170 ? -13.266 -20.547 -7.27 1 80.38 170 ASP B N 1
ATOM 3137 C CA . ASP B 1 170 ? -14.367 -19.781 -7.844 1 80.38 170 ASP B CA 1
ATOM 3138 C C . ASP B 1 170 ? -15.641 -20.625 -7.91 1 80.38 170 ASP B C 1
ATOM 3140 O O . ASP B 1 170 ? -15.609 -21.766 -8.375 1 80.38 170 ASP B O 1
ATOM 3144 N N . LEU B 1 171 ? -16.75 -20.062 -7.496 1 83.19 171 LEU B N 1
ATOM 3145 C CA . LEU B 1 171 ? -18.031 -20.766 -7.391 1 83.19 171 LEU B CA 1
ATOM 3146 C C . LEU B 1 171 ? -18.453 -21.328 -8.742 1 83.19 171 LEU B C 1
ATOM 3148 O O . LEU B 1 171 ? -19.016 -22.422 -8.812 1 83.19 171 LEU B O 1
ATOM 3152 N N . HIS B 1 172 ? -18.141 -20.656 -9.828 1 85.31 172 HIS B N 1
ATOM 3153 C CA . HIS B 1 172 ? -18.719 -21.016 -11.117 1 85.31 172 HIS B CA 1
ATOM 3154 C C . HIS B 1 172 ? -17.672 -21.594 -12.055 1 85.31 172 HIS B C 1
ATOM 3156 O O . HIS B 1 172 ? -18 -22 -13.172 1 85.31 172 HIS B O 1
ATOM 3162 N N . TYR B 1 173 ? -16.469 -21.641 -11.586 1 87.25 173 TYR B N 1
ATOM 3163 C CA . TYR B 1 173 ? -15.406 -22.172 -12.43 1 87.25 173 TYR B CA 1
ATOM 3164 C C . TYR B 1 173 ? -15.039 -23.594 -12.023 1 87.25 173 TYR B C 1
ATOM 3166 O O . TYR B 1 173 ? -14.523 -23.812 -10.93 1 87.25 173 TYR B O 1
ATOM 3174 N N . THR B 1 174 ? -15.188 -24.5 -12.898 1 91.69 174 THR B N 1
ATOM 3175 C CA . THR B 1 174 ? -15.062 -25.906 -12.539 1 91.69 174 THR B CA 1
ATOM 3176 C C . THR B 1 174 ? -13.812 -26.516 -13.18 1 91.69 174 THR B C 1
ATOM 3178 O O . THR B 1 174 ? -13.594 -27.734 -13.094 1 91.69 174 THR B O 1
ATOM 3181 N N . THR B 1 175 ? -13.023 -25.719 -13.867 1 89.62 175 THR B N 1
ATOM 3182 C CA . THR B 1 175 ? -11.828 -26.219 -14.531 1 89.62 175 THR B CA 1
ATOM 3183 C C . THR B 1 175 ? -10.594 -26.031 -13.648 1 89.62 175 THR B C 1
ATOM 3185 O O . THR B 1 175 ? -10.445 -25 -13 1 89.62 175 THR B O 1
ATOM 3188 N N . GLY B 1 176 ? -9.828 -27.047 -13.523 1 93.94 176 GLY B N 1
ATOM 3189 C CA . GLY B 1 176 ? -8.523 -26.984 -12.891 1 93.94 176 GLY B CA 1
ATOM 3190 C C . GLY B 1 176 ? -7.395 -27.422 -13.812 1 93.94 176 GLY B C 1
ATOM 3191 O O . GLY B 1 176 ? -7.566 -27.469 -15.031 1 93.94 176 GLY B O 1
ATOM 3192 N N . TYR B 1 177 ? -6.273 -27.594 -13.195 1 96.56 177 TYR B N 1
ATOM 3193 C CA . TYR B 1 177 ? -5.18 -28.094 -14.023 1 96.56 177 TYR B CA 1
ATOM 3194 C C . TYR B 1 177 ? -4.234 -28.969 -13.219 1 96.56 177 TYR B C 1
ATOM 3196 O O . TYR B 1 177 ? -4.23 -28.906 -11.984 1 96.56 177 TYR B O 1
ATOM 3204 N N . PHE B 1 178 ? -3.588 -29.828 -13.953 1 98.25 178 PHE B N 1
ATOM 3205 C CA . PHE B 1 178 ? -2.465 -30.641 -13.492 1 98.25 178 PHE B CA 1
ATOM 3206 C C . PHE B 1 178 ? -1.206 -30.312 -14.289 1 98.25 178 PHE B C 1
ATOM 3208 O O . PHE B 1 178 ? -1.184 -30.469 -15.516 1 98.25 178 PHE B O 1
ATOM 3215 N N . ALA B 1 179 ? -0.176 -29.859 -13.578 1 98.31 179 ALA B N 1
ATOM 3216 C CA . ALA B 1 179 ? 1.029 -29.422 -14.281 1 98.31 179 ALA B CA 1
ATOM 3217 C C . ALA B 1 179 ? 2.262 -30.156 -13.758 1 98.31 179 ALA B C 1
ATOM 3219 O O . ALA B 1 179 ? 2.322 -30.531 -12.586 1 98.31 179 ALA B O 1
ATOM 3220 N N . SER B 1 180 ? 3.223 -30.406 -14.617 1 98.19 180 SER B N 1
ATOM 3221 C CA . SER B 1 180 ? 4.504 -31.016 -14.273 1 98.19 180 SER B CA 1
ATOM 3222 C C . SER B 1 180 ? 5.574 -30.672 -15.305 1 98.19 180 SER B C 1
ATOM 3224 O O . SER B 1 180 ? 5.258 -30.312 -16.438 1 98.19 180 SER B O 1
ATOM 3226 N N . PRO B 1 181 ? 6.801 -30.797 -14.859 1 96.31 181 PRO B N 1
ATOM 3227 C CA . PRO B 1 181 ? 7.875 -30.578 -15.828 1 96.31 181 PRO B CA 1
ATOM 3228 C C . PRO B 1 181 ? 7.805 -31.516 -17.031 1 96.31 181 PRO B C 1
ATOM 3230 O O . PRO B 1 181 ? 8.133 -31.141 -18.141 1 96.31 181 PRO B O 1
ATOM 3233 N N . LYS B 1 182 ? 7.238 -32.656 -16.859 1 95.31 182 LYS B N 1
ATOM 3234 C CA . LYS B 1 182 ? 7.227 -33.719 -17.859 1 95.31 182 LYS B CA 1
ATOM 3235 C C . LYS B 1 182 ? 6.023 -33.562 -18.797 1 95.31 182 LYS B C 1
ATOM 3237 O O . LYS B 1 182 ? 6.145 -33.719 -20.016 1 95.31 182 LYS B O 1
ATOM 3242 N N . LEU B 1 183 ? 4.922 -33.219 -18.25 1 96.88 183 LEU B N 1
ATOM 3243 C CA . LEU B 1 183 ? 3.678 -33.344 -19 1 96.88 183 LEU B CA 1
ATOM 3244 C C . LEU B 1 183 ? 3.186 -31.969 -19.453 1 96.88 183 LEU B C 1
ATOM 3246 O O . LEU B 1 183 ? 2.277 -31.875 -20.281 1 96.88 183 LEU B O 1
ATOM 3250 N N . GLY B 1 184 ? 3.818 -30.938 -18.875 1 96.94 184 GLY B N 1
ATOM 3251 C CA . GLY B 1 184 ? 3.354 -29.594 -19.188 1 96.94 184 GLY B CA 1
ATOM 3252 C C . GLY B 1 184 ? 2.125 -29.188 -18.391 1 96.94 184 GLY B C 1
ATOM 3253 O O . GLY B 1 184 ? 1.94 -29.625 -17.25 1 96.94 184 GLY B O 1
ATOM 3254 N N . TYR B 1 185 ? 1.424 -28.281 -18.906 1 96.69 185 TYR B N 1
ATOM 3255 C CA . TYR B 1 185 ? 0.197 -27.734 -18.328 1 96.69 185 TYR B CA 1
ATOM 3256 C C . TYR B 1 185 ? -1.029 -28.422 -18.906 1 96.69 185 TYR B C 1
ATOM 3258 O O . TYR B 1 185 ? -1.376 -28.203 -20.078 1 96.69 185 TYR B O 1
ATOM 3266 N N . ARG B 1 186 ? -1.687 -29.234 -18.062 1 96.5 186 ARG B N 1
ATOM 3267 C CA . ARG B 1 186 ? -2.85 -30 -18.484 1 96.5 186 ARG B CA 1
ATOM 3268 C C . ARG B 1 186 ? -4.129 -29.453 -17.859 1 96.5 186 ARG B C 1
ATOM 3270 O O . ARG B 1 186 ? -4.293 -29.5 -16.641 1 96.5 186 ARG B O 1
ATOM 3277 N N . ARG B 1 187 ? -5.008 -29.031 -18.656 1 93.62 187 ARG B N 1
ATOM 3278 C CA . ARG B 1 187 ? -6.293 -28.594 -18.141 1 93.62 187 ARG B CA 1
ATOM 3279 C C . ARG B 1 187 ? -7.195 -29.781 -17.812 1 93.62 187 ARG B C 1
ATOM 3281 O O . ARG B 1 187 ? -7.238 -30.75 -18.562 1 93.62 187 ARG B O 1
ATOM 3288 N N . ILE B 1 188 ? -7.766 -29.703 -16.719 1 93.94 188 ILE B N 1
ATOM 3289 C CA . ILE B 1 188 ? -8.711 -30.734 -16.281 1 93.94 188 ILE B CA 1
ATOM 3290 C C . ILE B 1 188 ? -10.109 -30.125 -16.156 1 93.94 188 ILE B C 1
ATOM 3292 O O . ILE B 1 188 ? -10.367 -29.359 -15.227 1 93.94 188 ILE B O 1
ATOM 3296 N N . PHE B 1 189 ? -10.977 -30.531 -16.984 1 91.19 189 PHE B N 1
ATOM 3297 C CA . PHE B 1 189 ? -12.312 -29.953 -17 1 91.19 189 PHE B CA 1
ATOM 3298 C C . PHE B 1 189 ? -13.219 -30.672 -16.016 1 91.19 189 PHE B C 1
ATOM 3300 O O . PHE B 1 189 ? -13.062 -31.875 -15.766 1 91.19 189 PHE B O 1
ATOM 3307 N N . ASN B 1 190 ? -14.164 -29.953 -15.391 1 90.81 190 ASN B N 1
ATOM 3308 C CA . ASN B 1 190 ? -15.188 -30.484 -14.492 1 90.81 190 ASN B CA 1
ATOM 3309 C C . ASN B 1 190 ? -14.562 -31.234 -13.32 1 90.81 190 ASN B C 1
ATOM 3311 O O . ASN B 1 190 ? -15 -32.344 -12.992 1 90.81 190 ASN B O 1
ATOM 3315 N N . ILE B 1 191 ? -13.492 -30.656 -12.781 1 91.94 191 ILE B N 1
ATOM 3316 C CA . ILE B 1 191 ? -12.758 -31.312 -11.695 1 91.94 191 ILE B CA 1
ATOM 3317 C C . ILE B 1 191 ? -13.516 -31.125 -10.383 1 91.94 191 ILE B C 1
ATOM 3319 O O . ILE B 1 191 ? -13.25 -31.828 -9.406 1 91.94 191 ILE B O 1
ATOM 3323 N N . LYS B 1 192 ? -14.43 -30.203 -10.328 1 90 192 LYS B N 1
ATOM 3324 C CA . LYS B 1 192 ? -15.273 -29.984 -9.156 1 90 192 LYS B CA 1
ATOM 3325 C C . LYS B 1 192 ? -16.719 -29.688 -9.57 1 90 192 LYS B C 1
ATOM 3327 O O . LYS B 1 192 ? -16.984 -29.359 -10.734 1 90 192 LYS B O 1
ATOM 3332 N N . GLU B 1 193 ? -17.594 -29.75 -8.586 1 89.38 193 GLU B N 1
ATOM 3333 C CA . GLU B 1 193 ? -19 -29.438 -8.836 1 89.38 193 GLU B CA 1
ATOM 3334 C C . GLU B 1 193 ? -19.234 -27.938 -8.891 1 89.38 193 GLU B C 1
ATOM 3336 O O . GLU B 1 193 ? -18.609 -27.172 -8.141 1 89.38 193 GLU B O 1
ATOM 3341 N N . LYS B 1 194 ? -20.125 -27.609 -9.758 1 89.44 194 LYS B N 1
ATOM 3342 C CA . LYS B 1 194 ? -20.547 -26.219 -9.805 1 89.44 194 LYS B CA 1
ATOM 3343 C C . LYS B 1 194 ? -21.203 -25.797 -8.5 1 89.44 194 LYS B C 1
ATOM 3345 O O . LYS B 1 194 ? -21.922 -26.578 -7.871 1 89.44 194 LYS B O 1
ATOM 3350 N N . GLY B 1 195 ? -21.062 -24.594 -8.102 1 87.5 195 GLY B N 1
ATOM 3351 C CA . GLY B 1 195 ? -21.688 -24.062 -6.898 1 87.5 195 GLY B CA 1
ATOM 3352 C C . GLY B 1 195 ? -20.906 -24.359 -5.637 1 87.5 195 GLY B C 1
ATOM 3353 O O . GLY B 1 195 ? -21.422 -24.203 -4.527 1 87.5 195 GLY B O 1
ATOM 3354 N N . THR B 1 196 ? -19.719 -24.938 -5.816 1 85.56 196 THR B N 1
ATOM 3355 C CA . THR B 1 196 ? -18.875 -25.203 -4.656 1 85.56 196 THR B CA 1
ATOM 3356 C C . THR B 1 196 ? -17.625 -24.312 -4.676 1 85.56 196 THR B C 1
ATOM 3358 O O . THR B 1 196 ? -17.172 -23.906 -5.742 1 85.56 196 THR B O 1
ATOM 3361 N N . ARG B 1 197 ? -17.078 -24.016 -3.465 1 82.88 197 ARG B N 1
ATOM 3362 C CA . ARG B 1 197 ? -15.875 -23.203 -3.352 1 82.88 197 ARG B CA 1
ATOM 3363 C C . ARG B 1 197 ? -14.656 -24.078 -3.043 1 82.88 197 ARG B C 1
ATOM 3365 O O . ARG B 1 197 ? -13.617 -23.562 -2.604 1 82.88 197 ARG B O 1
ATOM 3372 N N . HIS B 1 198 ? -14.938 -25.375 -3.236 1 88.25 198 HIS B N 1
ATOM 3373 C CA . HIS B 1 198 ? -13.789 -26.25 -3.104 1 88.25 198 HIS B CA 1
ATOM 3374 C C . HIS B 1 198 ? -12.672 -25.859 -4.066 1 88.25 198 HIS B C 1
ATOM 3376 O O . HIS B 1 198 ? -12.914 -25.688 -5.266 1 88.25 198 HIS B O 1
ATOM 3382 N N . GLY B 1 199 ? -11.516 -25.656 -3.521 1 90.75 199 GLY B N 1
ATOM 3383 C CA . GLY B 1 199 ? -10.383 -25.234 -4.332 1 90.75 199 GLY B CA 1
ATOM 3384 C C . GLY B 1 199 ? -9.078 -25.203 -3.562 1 90.75 199 GLY B C 1
ATOM 3385 O O . GLY B 1 199 ? -9.062 -25.359 -2.34 1 90.75 199 GLY B O 1
ATOM 3386 N N . GLY B 1 200 ? -8.039 -25.125 -4.293 1 92.88 200 GLY B N 1
ATOM 3387 C CA . GLY B 1 200 ? -6.715 -25.078 -3.693 1 92.88 200 GLY B CA 1
ATOM 3388 C C . GLY B 1 200 ? -5.613 -25.5 -4.652 1 92.88 200 GLY B C 1
ATOM 3389 O O . GLY B 1 200 ? -5.891 -25.922 -5.777 1 92.88 200 GLY B O 1
ATOM 3390 N N . ARG B 1 201 ? -4.438 -25.281 -4.195 1 95.69 201 ARG B N 1
ATOM 3391 C CA . ARG B 1 201 ? -3.248 -25.625 -4.965 1 95.69 201 ARG B CA 1
ATOM 3392 C C . ARG B 1 201 ? -2.344 -26.578 -4.176 1 95.69 201 ARG B C 1
ATOM 3394 O O . ARG B 1 201 ? -1.998 -26.297 -3.027 1 95.69 201 ARG B O 1
ATOM 3401 N N . ILE B 1 202 ? -2.047 -27.672 -4.832 1 97.81 202 ILE B N 1
ATOM 3402 C CA . ILE B 1 202 ? -1.208 -28.688 -4.195 1 97.81 202 ILE B CA 1
ATOM 3403 C C . ILE B 1 202 ? 0.059 -28.891 -5.023 1 97.81 202 ILE B C 1
ATOM 3405 O O . ILE B 1 202 ? -0.012 -29.109 -6.234 1 97.81 202 ILE B O 1
ATOM 3409 N N . ILE B 1 203 ? 1.156 -28.828 -4.367 1 98.69 203 ILE B N 1
ATOM 3410 C CA . ILE B 1 203 ? 2.441 -29.109 -5 1 98.69 203 ILE B CA 1
ATOM 3411 C C . ILE B 1 203 ? 2.994 -30.438 -4.477 1 98.69 203 ILE B C 1
ATOM 3413 O O . ILE B 1 203 ? 3.133 -30.625 -3.266 1 98.69 203 ILE B O 1
ATOM 3417 N N . PHE B 1 204 ? 3.27 -31.344 -5.348 1 98.81 204 PHE B N 1
ATOM 3418 C CA . PHE B 1 204 ? 3.865 -32.625 -5.004 1 98.81 204 PHE B CA 1
ATOM 3419 C C . PHE B 1 204 ? 5.367 -32.594 -5.25 1 98.81 204 PHE B C 1
ATOM 3421 O O . PHE B 1 204 ? 5.816 -32.344 -6.367 1 98.81 204 PHE B O 1
ATOM 3428 N N . VAL B 1 205 ? 6.102 -32.969 -4.203 1 98.69 205 VAL B N 1
ATOM 3429 C CA . VAL B 1 205 ? 7.551 -32.875 -4.344 1 98.69 205 VAL B CA 1
ATOM 3430 C C . VAL B 1 205 ? 8.195 -34.188 -3.869 1 98.69 205 VAL B C 1
ATOM 3432 O O . VAL B 1 205 ? 7.562 -34.969 -3.17 1 98.69 205 VAL B O 1
ATOM 3435 N N . ASP B 1 206 ? 9.492 -34.312 -4.301 1 97.06 206 ASP B N 1
ATOM 3436 C CA . ASP B 1 206 ? 10.328 -35.344 -3.742 1 97.06 206 ASP B CA 1
ATOM 3437 C C . ASP B 1 206 ? 10.672 -35.062 -2.283 1 97.06 206 ASP B C 1
ATOM 3439 O O . ASP B 1 206 ? 10.922 -33.906 -1.915 1 97.06 206 ASP B O 1
ATOM 3443 N N . GLU B 1 207 ? 10.711 -36.062 -1.497 1 90.88 207 GLU B N 1
ATOM 3444 C CA . GLU B 1 207 ? 11.031 -35.875 -0.087 1 90.88 207 GLU B CA 1
ATOM 3445 C C . GLU B 1 207 ? 12.445 -35.312 0.086 1 90.88 207 GLU B C 1
ATOM 3447 O O . GLU B 1 207 ? 12.75 -34.656 1.093 1 90.88 207 GLU B O 1
ATOM 3452 N N . GLY B 1 208 ? 13.273 -35.5 -0.856 1 91.62 208 GLY B N 1
ATOM 3453 C CA . GLY B 1 208 ? 14.656 -35.031 -0.775 1 91.62 208 GLY B CA 1
ATOM 3454 C C . GLY B 1 208 ? 14.836 -33.625 -1.252 1 91.62 208 GLY B C 1
ATOM 3455 O O . GLY B 1 208 ? 15.961 -33.094 -1.291 1 91.62 208 GLY B O 1
ATOM 3456 N N . ILE B 1 209 ? 13.773 -32.969 -1.571 1 95.25 209 ILE B N 1
ATOM 3457 C CA . ILE B 1 209 ? 13.875 -31.594 -2.088 1 95.25 209 ILE B CA 1
ATOM 3458 C C . ILE B 1 209 ? 14.43 -30.672 -1.006 1 95.25 209 ILE B C 1
ATOM 3460 O O . ILE B 1 209 ? 14.156 -30.859 0.182 1 95.25 209 ILE B O 1
ATOM 3464 N N . HIS B 1 210 ? 15.211 -29.703 -1.378 1 96.75 210 HIS B N 1
ATOM 3465 C CA . HIS B 1 210 ? 15.594 -28.641 -0.463 1 96.75 210 HIS B CA 1
ATOM 3466 C C . HIS B 1 210 ? 14.461 -27.641 -0.287 1 96.75 210 HIS B C 1
ATOM 3468 O O . HIS B 1 210 ? 14.445 -26.594 -0.941 1 96.75 210 HIS B O 1
ATOM 3474 N N . LEU B 1 211 ? 13.664 -27.953 0.675 1 96.44 211 LEU B N 1
ATOM 3475 C CA . LEU B 1 211 ? 12.383 -27.266 0.82 1 96.44 211 LEU B CA 1
ATOM 3476 C C . LEU B 1 211 ? 12.594 -25.766 1.03 1 96.44 211 LEU B C 1
ATOM 3478 O O . LEU B 1 211 ? 11.898 -24.953 0.421 1 96.44 211 LEU B O 1
ATOM 3482 N N . ASN B 1 212 ? 13.492 -25.375 1.887 1 95.75 212 ASN B N 1
ATOM 3483 C CA . ASN B 1 212 ? 13.734 -23.969 2.172 1 95.75 212 ASN B CA 1
ATOM 3484 C C . ASN B 1 212 ? 14.18 -23.203 0.925 1 95.75 212 ASN B C 1
ATOM 3486 O O . ASN B 1 212 ? 13.75 -22.078 0.696 1 95.75 212 ASN B O 1
ATOM 3490 N N . GLU B 1 213 ? 15.008 -23.828 0.158 1 96.5 213 GLU B N 1
ATOM 3491 C CA . GLU B 1 213 ? 15.453 -23.219 -1.086 1 96.5 213 GLU B CA 1
ATOM 3492 C C . GLU B 1 213 ? 14.312 -23.078 -2.084 1 96.5 213 GLU B C 1
ATOM 3494 O O . GLU B 1 213 ? 14.188 -22.062 -2.775 1 96.5 213 GLU B O 1
ATOM 3499 N N . TYR B 1 214 ? 13.539 -24.109 -2.084 1 97.38 214 TYR B N 1
ATOM 3500 C CA . TYR B 1 214 ? 12.398 -24.109 -2.992 1 97.38 214 TYR B CA 1
ATOM 3501 C C . TYR B 1 214 ? 11.414 -23 -2.619 1 97.38 214 TYR B C 1
ATOM 3503 O O . TYR B 1 214 ? 10.984 -22.234 -3.48 1 97.38 214 TYR B O 1
ATOM 3511 N N . VAL B 1 215 ? 11.078 -22.891 -1.378 1 96.38 215 VAL B N 1
ATOM 3512 C CA . VAL B 1 215 ? 10.156 -21.875 -0.904 1 96.38 215 VAL B CA 1
ATOM 3513 C C . VAL B 1 215 ? 10.734 -20.484 -1.175 1 96.38 215 VAL B C 1
ATOM 3515 O O . VAL B 1 215 ? 10.016 -19.594 -1.623 1 96.38 215 VAL B O 1
ATOM 3518 N N . SER B 1 216 ? 11.992 -20.312 -0.937 1 95 216 SER B N 1
ATOM 3519 C CA . SER B 1 216 ? 12.656 -19.047 -1.235 1 95 216 SER B CA 1
ATOM 3520 C C . SER B 1 216 ? 12.586 -18.719 -2.725 1 95 216 SER B C 1
ATOM 3522 O O . SER B 1 216 ? 12.352 -17.578 -3.105 1 95 216 SER B O 1
ATOM 3524 N N . PHE B 1 217 ? 12.828 -19.766 -3.52 1 96.12 217 PHE B N 1
ATOM 3525 C CA . PHE B 1 217 ? 12.719 -19.609 -4.965 1 96.12 217 PHE B CA 1
ATOM 3526 C C . PHE B 1 217 ? 11.336 -19.094 -5.352 1 96.12 217 PHE B C 1
ATOM 3528 O O . PHE B 1 217 ? 11.219 -18.172 -6.152 1 96.12 217 PHE B O 1
ATOM 3535 N N . LEU B 1 218 ? 10.312 -19.672 -4.762 1 95.94 218 LEU B N 1
ATOM 3536 C CA . LEU B 1 218 ? 8.945 -19.297 -5.102 1 95.94 218 LEU B CA 1
ATOM 3537 C C . LEU B 1 218 ? 8.625 -17.891 -4.609 1 95.94 218 LEU B C 1
ATOM 3539 O O . LEU B 1 218 ? 7.977 -17.109 -5.316 1 95.94 218 LEU B O 1
ATOM 3543 N N . GLU B 1 219 ? 9.141 -17.484 -3.447 1 92.56 219 GLU B N 1
ATOM 3544 C CA . GLU B 1 219 ? 8.641 -16.281 -2.783 1 92.56 219 GLU B CA 1
ATOM 3545 C C . GLU B 1 219 ? 9.562 -15.086 -3.023 1 92.56 219 GLU B C 1
ATOM 3547 O O . GLU B 1 219 ? 9.133 -13.938 -2.938 1 92.56 219 GLU B O 1
ATOM 3552 N N . THR B 1 220 ? 10.828 -15.305 -3.396 1 91.62 220 THR B N 1
ATOM 3553 C CA . THR B 1 220 ? 11.75 -14.18 -3.307 1 91.62 220 THR B CA 1
ATOM 3554 C C . THR B 1 220 ? 12.477 -13.969 -4.633 1 91.62 220 THR B C 1
ATOM 3556 O O . THR B 1 220 ? 12.93 -12.859 -4.926 1 91.62 220 THR B O 1
ATOM 3559 N N . VAL B 1 221 ? 12.625 -14.961 -5.402 1 93.94 221 VAL B N 1
ATOM 3560 C CA . VAL B 1 221 ? 13.383 -14.844 -6.645 1 93.94 221 VAL B CA 1
ATOM 3561 C C . VAL B 1 221 ? 12.492 -14.258 -7.738 1 93.94 221 VAL B C 1
ATOM 3563 O O . VAL B 1 221 ? 11.438 -14.812 -8.055 1 93.94 221 VAL B O 1
ATOM 3566 N N . PRO B 1 222 ? 12.906 -13.156 -8.297 1 95.19 222 PRO B N 1
ATOM 3567 C CA . PRO B 1 222 ? 12.133 -12.625 -9.422 1 95.19 222 PRO B CA 1
ATOM 3568 C C . PRO B 1 222 ? 12.188 -13.523 -10.656 1 95.19 222 PRO B C 1
ATOM 3570 O O . PRO B 1 222 ? 13.266 -14.008 -11.023 1 95.19 222 PRO B O 1
ATOM 3573 N N . LYS B 1 223 ? 11.094 -13.758 -11.25 1 94.75 223 LYS B N 1
ATOM 3574 C CA . LYS B 1 223 ? 11.008 -14.648 -12.406 1 94.75 223 LYS B CA 1
ATOM 3575 C C . LYS B 1 223 ? 10.195 -14.008 -13.523 1 94.75 223 LYS B C 1
ATOM 3577 O O . LYS B 1 223 ? 9.188 -13.344 -13.273 1 94.75 223 LYS B O 1
ATOM 3582 N N . GLU B 1 224 ? 10.711 -14.203 -14.648 1 92.69 224 GLU B N 1
ATOM 3583 C CA . GLU B 1 224 ? 9.992 -13.805 -15.852 1 92.69 224 GLU B CA 1
ATOM 3584 C C . GLU B 1 224 ? 9.656 -15.016 -16.719 1 92.69 224 GLU B C 1
ATOM 3586 O O . GLU B 1 224 ? 10.547 -15.789 -17.078 1 92.69 224 GLU B O 1
ATOM 3591 N N . ILE B 1 225 ? 8.43 -15.148 -17 1 91.62 225 ILE B N 1
ATOM 3592 C CA . ILE B 1 225 ? 7.984 -16.266 -17.828 1 91.62 225 ILE B CA 1
ATOM 3593 C C . ILE B 1 225 ? 7.836 -15.828 -19.281 1 91.62 225 ILE B C 1
ATOM 3595 O O . ILE B 1 225 ? 7.113 -14.875 -19.562 1 91.62 225 ILE B O 1
ATOM 3599 N N . ILE B 1 226 ? 8.539 -16.531 -20.141 1 88.31 226 ILE B N 1
ATOM 3600 C CA . ILE B 1 226 ? 8.484 -16.203 -21.562 1 88.31 226 ILE B CA 1
ATOM 3601 C C . ILE B 1 226 ? 7.906 -17.375 -22.344 1 88.31 226 ILE B C 1
ATOM 3603 O O . ILE B 1 226 ? 7.863 -18.5 -21.844 1 88.31 226 ILE B O 1
ATOM 3607 N N . GLU B 1 227 ? 7.422 -17.016 -23.547 1 84.94 227 GLU B N 1
ATOM 3608 C CA . GLU B 1 227 ? 6.934 -18.062 -24.453 1 84.94 227 GLU B CA 1
ATOM 3609 C C . GLU B 1 227 ? 8.062 -18.641 -25.297 1 84.94 227 GLU B C 1
ATOM 3611 O O . GLU B 1 227 ? 9.031 -17.938 -25.609 1 84.94 227 GLU B O 1
ATOM 3616 N N . LYS B 1 228 ? 7.984 -19.859 -25.641 1 74.38 228 LYS B N 1
ATOM 3617 C CA . LYS B 1 228 ? 8.953 -20.422 -26.594 1 74.38 228 LYS B CA 1
ATOM 3618 C C . LYS B 1 228 ? 8.719 -19.859 -28 1 74.38 228 LYS B C 1
ATOM 3620 O O . LYS B 1 228 ? 7.574 -19.656 -28.406 1 74.38 228 LYS B O 1
#

Solvent-accessible surface area (backbone atoms only — not comparable to full-atom values): 24030 Å² total; per-residue (Å²): 90,28,37,40,37,38,44,23,20,40,95,86,38,82,74,43,70,50,68,33,46,43,48,77,89,46,45,66,58,49,50,52,50,50,51,48,53,43,62,65,31,87,92,42,75,53,41,32,37,38,37,39,38,32,55,61,83,68,77,68,42,79,41,68,48,51,54,79,40,84,49,93,80,66,44,70,68,59,54,29,58,76,43,63,31,29,70,62,14,52,52,46,46,51,48,54,22,64,37,88,65,78,59,38,47,30,42,38,24,24,15,67,73,29,48,72,69,61,87,47,75,56,55,35,51,57,79,37,56,42,17,71,60,71,62,83,60,85,63,90,70,49,70,65,54,53,52,52,42,47,51,48,29,59,64,38,67,44,84,43,43,37,33,35,40,36,34,44,48,46,44,83,47,28,51,26,36,43,33,24,71,86,73,16,35,28,57,33,74,69,71,46,64,74,78,35,59,49,27,34,35,35,34,26,24,45,85,83,38,61,57,69,59,50,53,44,47,37,47,65,42,34,33,34,35,37,77,127,90,28,36,40,37,36,45,22,21,40,93,85,39,80,73,43,72,49,68,33,47,42,50,76,89,47,46,66,58,50,52,51,51,51,50,47,54,42,62,67,32,86,92,42,75,53,41,33,38,39,37,38,37,32,54,60,82,68,76,69,45,79,41,68,46,52,53,79,38,83,48,95,81,66,46,69,68,60,53,29,56,76,45,62,32,29,70,61,13,52,51,46,46,51,50,55,23,64,36,88,65,79,58,38,48,30,42,38,24,24,16,67,74,29,47,73,69,62,87,47,78,53,53,36,51,57,80,37,56,42,17,72,60,71,63,85,59,85,65,89,69,48,72,63,54,53,52,51,42,46,50,48,27,59,66,37,67,45,84,43,45,36,33,33,41,36,35,43,48,45,43,83,46,29,51,26,35,43,32,24,71,86,72,16,33,27,56,35,75,69,71,48,64,74,78,34,60,49,26,35,33,35,36,25,24,45,84,82,38,61,59,71,60,50,51,43,48,38,46,66,42,35,33,34,34,35,77,127

Sequence (456 aa):
MYSIKMRASHEDIHISGAETMCEFEDLENYLKKYFNKAFNHENGNIDFLNLKIEKVKAPIQTLVALPVVENLNDTLTQLAKQTGVSEYALNKGLEFIKNDITYTGAIILSAQTGQRLDSTEQRGIRVTQLAFKTCKCNGEISERVKDARALATCINAFEGVKAELCVSDDLHYTTGYFASPKLGYRRIFNIKEKGTRHGGRIIFVDEGIHLNEYVSFLETVPKEIIEKMYSIKMRASHEDIHISGAETMCEFEDLENYLKKYFNKAFNHENGNIDFLNLKIEKVKAPIQTLVALPVVENLNDTLTQLAKQTGVSEYALNKGLEFIKNDITYTGAIILSAQTGQRLDSTEQRGIRVTQLAFKTCKCNGEISERVKDARALATCINAFEGVKAELCVSDDLHYTTGYFASPKLGYRRIFNIKEKGTRHGGRIIFVDEGIHLNEYVSFLETVPKEIIEK

Secondary structure (DSSP, 8-state):
-EEEEEEEEETTEEEEEEEEEE-HHHHHHHHHHHHHHHHT-TT---SEEEEEEEE--SPPEEEEPPPEE--TT--HHHHHHHHT--HHHHHHHHHHHT-SS---SEEEEETTT--B----TTT-B---SEEE------S---HHHHHHHHHHHHHTTSTTEEEEEEE---TT---EEEEETTTEEEEETT-S-TT----EEEEEE-TTS-HHHHHHHHHHS-EEEE--/-EEEEEEEEETTEEEEEEEEEE-HHHHHHHHHHHHHHHHT-TT---SEEEEEEEE--SPPEEEEPPPEE--TT--HHHHHHHHT--HHHHHHHHHHHT-SS---SEEEEETTT--B----TTT-B---SEEE------S---HHHHHHHHHHHHHTTSTTEEEEEEE---TT---EEEEETTTEEEEETT-S-TT----EEEEEE-TTS-HHHHHHHHHHS-EEEE--